Protein AF-A0A7K4CCT4-F1 (afdb_monomer_lite)

pLDDT: mean 81.38, std 17.17, range [35.25, 98.75]

Radius of gyration: 40.57 Å; chains: 1; bounding box: 94×96×125 Å

Secondary structure (DSSP, 8-state):
--EE-TTT--EE-TT-SB-TTT--BHHHHHHHHTTS--------PPPPPPPPPP-PPPPPPPTHHHHHHHHHHHHHHHHHHHHH------------PPP-------------PPP-----------HHHHHHHHHHHHHHHHHHH-----SSHHHHHHHHHHHHHHHHHTT--EEEEEE-SSS--SSGGG--EEEEEEEEETTEEEEEETTTTEEE-S-TTT-SB--GGGG-SEEESSHHHHHHHHHHHHS-PPTTEEE-TTSSEEE-SSSS----TT-EEETTEEE---TTEEE-TTSSEEEB-SSTT-B--TT-EEETTEEE---TT-EE-TTS-EE---SSTT----TT-EEETTEEE-PPTT-EE-TTS-EE--

Structure (mmCIF, N/CA/C/O backbone):
data_AF-A0A7K4CCT4-F1
#
_entry.id   AF-A0A7K4CCT4-F1
#
loop_
_atom_site.group_PDB
_atom_site.id
_atom_site.type_symbol
_atom_site.label_atom_id
_atom_site.label_alt_id
_atom_site.label_comp_id
_atom_site.label_asym_id
_atom_site.label_entity_id
_atom_site.label_seq_id
_atom_site.pdbx_PDB_ins_code
_atom_site.Cartn_x
_atom_site.Cartn_y
_atom_site.Cartn_z
_atom_site.occupancy
_atom_site.B_iso_or_equiv
_atom_site.auth_seq_id
_atom_site.auth_comp_id
_atom_site.auth_asym_id
_atom_site.auth_atom_id
_atom_site.pdbx_PDB_model_num
ATOM 1 N N . MET A 1 1 ? 6.546 -35.239 -23.662 1.00 54.47 1 MET A N 1
ATOM 2 C CA . MET A 1 1 ? 6.214 -34.336 -24.789 1.00 54.47 1 MET A CA 1
ATOM 3 C C . MET A 1 1 ? 6.449 -32.922 -24.291 1.00 54.47 1 MET A C 1
ATOM 5 O O . MET A 1 1 ? 6.003 -32.638 -23.193 1.00 54.47 1 MET A O 1
ATOM 9 N N . ALA A 1 2 ? 7.185 -32.071 -25.009 1.00 65.50 2 ALA A N 1
ATOM 10 C CA . ALA A 1 2 ? 7.373 -30.688 -24.566 1.00 65.50 2 ALA A CA 1
ATOM 11 C C . ALA A 1 2 ? 6.036 -29.939 -24.671 1.00 65.50 2 ALA A C 1
ATOM 13 O O . ALA A 1 2 ? 5.440 -29.904 -25.747 1.00 65.50 2 ALA A O 1
ATOM 14 N N . LYS A 1 3 ? 5.549 -29.383 -23.558 1.00 81.31 3 LYS A N 1
ATOM 15 C CA . LYS A 1 3 ? 4.388 -28.490 -23.564 1.00 81.31 3 LYS A CA 1
ATOM 16 C C . LYS A 1 3 ? 4.856 -27.067 -23.842 1.00 81.31 3 LYS A C 1
ATOM 18 O O . LYS A 1 3 ? 5.923 -26.658 -23.387 1.00 81.31 3 LYS A O 1
ATOM 23 N N . PHE A 1 4 ? 4.045 -26.317 -24.575 1.00 89.56 4 PHE A N 1
ATOM 24 C CA . PHE A 1 4 ? 4.271 -24.902 -24.852 1.00 89.56 4 PHE A CA 1
ATOM 25 C C . PHE A 1 4 ? 3.146 -24.086 -24.227 1.00 89.56 4 PHE A C 1
ATOM 27 O O . PHE A 1 4 ? 1.997 -24.529 -24.182 1.00 89.56 4 PHE A O 1
ATOM 34 N N . CYS A 1 5 ? 3.481 -22.905 -23.717 1.00 86.69 5 CYS A N 1
ATOM 35 C CA . CYS A 1 5 ? 2.494 -21.969 -23.209 1.00 86.69 5 CYS A CA 1
ATOM 36 C C . CYS A 1 5 ? 1.594 -21.491 -24.364 1.00 86.69 5 CYS A C 1
ATOM 38 O O . CYS A 1 5 ? 2.125 -20.990 -25.355 1.00 86.69 5 CYS A O 1
ATOM 40 N N . PRO A 1 6 ? 0.261 -21.597 -24.251 1.00 84.19 6 PRO A N 1
ATOM 41 C CA . PRO A 1 6 ? -0.659 -21.195 -25.316 1.00 84.19 6 PRO A CA 1
ATOM 42 C C . PRO A 1 6 ? -0.713 -19.678 -25.544 1.00 84.19 6 PRO A C 1
ATOM 44 O O . PRO A 1 6 ? -1.092 -19.259 -26.630 1.00 84.19 6 PRO A O 1
ATOM 47 N N . GLU A 1 7 ? -0.312 -18.868 -24.559 1.00 87.12 7 GLU A N 1
ATOM 48 C CA . GLU A 1 7 ? -0.306 -17.403 -24.680 1.00 87.12 7 GLU A CA 1
ATOM 49 C C . GLU A 1 7 ? 1.005 -16.860 -25.263 1.00 87.12 7 GLU A C 1
ATOM 51 O O . GLU A 1 7 ? 0.990 -15.956 -26.089 1.00 87.12 7 GLU A O 1
ATOM 56 N N . CYS A 1 8 ? 2.161 -17.402 -24.856 1.00 89.38 8 CYS A N 1
ATOM 57 C CA . CYS A 1 8 ? 3.466 -16.837 -25.233 1.00 89.38 8 CYS A CA 1
ATOM 58 C C . CYS A 1 8 ? 4.372 -17.775 -26.045 1.00 89.38 8 CYS A C 1
ATOM 60 O O . CYS A 1 8 ? 5.485 -17.393 -26.402 1.00 89.38 8 CYS A O 1
ATOM 62 N N . GLY A 1 9 ? 3.947 -19.015 -26.304 1.00 89.50 9 GLY A N 1
ATOM 63 C CA . GLY A 1 9 ? 4.657 -19.976 -27.156 1.00 89.50 9 GLY A CA 1
ATOM 64 C C . GLY A 1 9 ? 5.949 -20.569 -26.579 1.00 89.50 9 GLY A C 1
ATOM 65 O O . GLY A 1 9 ? 6.575 -21.398 -27.234 1.00 89.50 9 GLY A O 1
ATOM 66 N N . LYS A 1 10 ? 6.371 -20.191 -2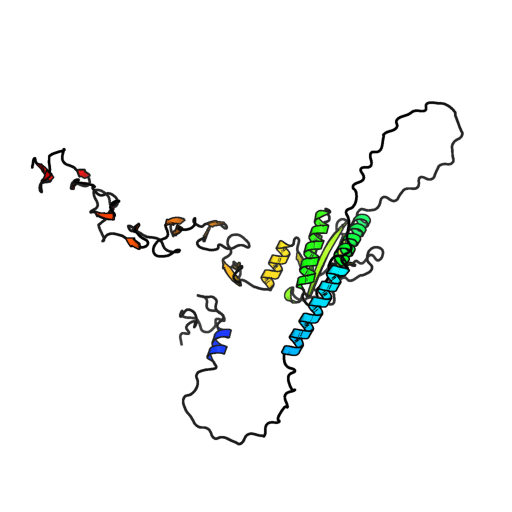5.365 1.00 91.31 10 LYS A N 1
ATOM 67 C CA . LYS A 1 10 ? 7.591 -20.719 -24.726 1.00 91.31 10 LYS A CA 1
ATOM 68 C C . LYS A 1 10 ? 7.370 -22.101 -24.105 1.00 91.31 10 LYS A C 1
ATOM 70 O O . LYS A 1 10 ? 6.263 -22.418 -23.667 1.00 91.31 10 LYS A O 1
ATOM 75 N N . SER A 1 11 ? 8.419 -22.922 -24.062 1.00 90.94 11 SER A N 1
ATOM 76 C CA . SER A 1 11 ? 8.368 -24.261 -23.467 1.00 90.94 11 SER A CA 1
ATOM 77 C C . SER A 1 11 ? 8.143 -24.197 -21.953 1.00 90.94 11 SER A C 1
ATOM 79 O O . SER A 1 11 ? 8.662 -23.324 -21.259 1.00 90.94 11 SER A O 1
ATOM 81 N N . ILE A 1 12 ? 7.344 -25.129 -21.442 1.00 89.69 12 ILE A N 1
ATOM 82 C CA . ILE A 1 12 ? 6.973 -25.237 -20.029 1.00 89.69 12 ILE A CA 1
ATOM 83 C C . ILE A 1 12 ? 7.142 -26.685 -19.559 1.00 89.69 12 ILE A C 1
ATOM 85 O O . ILE A 1 12 ? 6.932 -27.628 -20.327 1.00 89.69 12 ILE A O 1
ATOM 89 N N . SER A 1 13 ? 7.540 -26.869 -18.298 1.00 82.88 13 SER A N 1
ATOM 90 C CA . SER A 1 13 ? 7.605 -28.198 -17.686 1.00 82.88 13 SER A CA 1
ATOM 91 C C . SER A 1 13 ? 6.209 -28.678 -17.276 1.00 82.88 13 SER A C 1
ATOM 93 O O . SER A 1 13 ? 5.311 -27.880 -17.002 1.00 82.88 13 SER A O 1
ATOM 95 N N . ASP A 1 14 ? 6.015 -29.998 -17.241 1.00 74.62 14 ASP A N 1
ATOM 96 C CA . ASP A 1 14 ? 4.698 -30.636 -17.105 1.00 74.62 14 ASP A CA 1
ATOM 97 C C . ASP A 1 14 ? 3.982 -30.401 -15.759 1.00 74.62 14 ASP A C 1
ATOM 99 O O . ASP A 1 14 ? 2.813 -30.766 -15.629 1.00 74.62 14 ASP A O 1
ATOM 103 N N . SER A 1 15 ? 4.647 -29.785 -14.779 1.00 75.38 15 SER A N 1
ATOM 104 C CA . SER A 1 15 ? 4.191 -29.683 -13.387 1.00 75.38 15 SER A CA 1
ATOM 105 C C . SER A 1 15 ? 3.937 -28.254 -12.888 1.00 75.38 15 SER A C 1
ATOM 107 O O . SER A 1 15 ? 3.814 -28.051 -11.682 1.00 75.38 15 SER A O 1
ATOM 109 N N . LEU A 1 16 ? 3.887 -27.250 -13.769 1.00 79.25 16 LEU A N 1
ATOM 110 C CA . LEU A 1 16 ? 3.677 -25.857 -13.363 1.00 79.25 16 LEU A CA 1
ATOM 111 C C . LEU A 1 16 ? 2.217 -25.424 -13.538 1.00 79.25 16 LEU A C 1
ATOM 113 O O . LEU A 1 16 ? 1.629 -25.586 -14.603 1.00 79.25 16 LEU A O 1
ATOM 117 N N . ASN A 1 17 ? 1.653 -24.802 -12.499 1.00 87.06 17 ASN A N 1
ATOM 118 C CA . ASN A 1 17 ? 0.322 -24.181 -12.551 1.00 87.06 17 ASN A CA 1
ATOM 119 C C . ASN A 1 17 ? 0.328 -22.830 -13.296 1.00 87.06 17 ASN A C 1
ATOM 121 O O . ASN A 1 17 ? -0.729 -22.309 -13.648 1.00 87.06 17 ASN A O 1
ATOM 125 N N . TYR A 1 18 ? 1.515 -22.273 -13.551 1.00 89.62 18 TYR A N 1
ATOM 126 C CA . TYR A 1 18 ? 1.718 -20.952 -14.141 1.00 89.62 18 TYR A CA 1
ATOM 127 C C . TYR A 1 18 ? 2.856 -20.991 -15.163 1.00 89.62 18 TYR A C 1
ATOM 129 O O . TYR A 1 18 ? 3.836 -21.715 -14.978 1.00 89.62 18 TYR A O 1
ATOM 137 N N . CYS A 1 19 ? 2.759 -20.196 -16.229 1.00 86.94 19 CYS A N 1
ATOM 138 C CA . CYS A 1 19 ? 3.866 -20.027 -17.165 1.00 86.94 19 CYS A CA 1
ATOM 139 C C . CYS A 1 19 ? 4.935 -19.091 -16.566 1.00 86.94 19 CYS A C 1
ATOM 141 O O . CYS A 1 19 ? 4.648 -17.911 -16.372 1.00 86.94 19 CYS A O 1
ATOM 143 N N . PRO A 1 20 ? 6.188 -19.538 -16.366 1.00 84.44 20 PRO A N 1
ATOM 144 C CA . PRO A 1 20 ? 7.242 -18.708 -15.774 1.00 84.44 20 PRO A CA 1
ATOM 145 C C . PRO A 1 20 ? 7.685 -17.542 -16.669 1.00 84.44 20 PRO A C 1
ATOM 147 O O . PRO A 1 20 ? 8.385 -16.652 -16.213 1.00 84.44 20 PRO A O 1
ATOM 150 N N . SER A 1 21 ? 7.307 -17.537 -17.951 1.00 87.69 21 SER A N 1
ATOM 151 C CA . SER A 1 21 ? 7.672 -16.459 -18.875 1.00 87.69 21 SER A CA 1
ATOM 152 C C . SER A 1 21 ? 6.630 -15.355 -19.025 1.00 87.69 21 SER A C 1
ATOM 154 O O . SER A 1 21 ? 6.982 -14.292 -19.516 1.00 87.69 21 SER A O 1
ATOM 156 N N . CYS A 1 22 ? 5.359 -15.605 -18.701 1.00 88.75 22 CYS A N 1
ATOM 157 C CA . CYS A 1 22 ? 4.290 -14.610 -18.891 1.00 88.75 22 CYS A CA 1
ATOM 158 C C . CYS A 1 22 ? 3.256 -14.571 -17.757 1.00 88.75 22 CYS A C 1
ATOM 160 O O . CYS A 1 22 ? 2.310 -13.800 -17.827 1.00 88.75 22 CYS A O 1
ATOM 162 N N . GLY A 1 23 ? 3.390 -15.417 -16.733 1.00 83.38 23 GLY A N 1
ATOM 163 C CA . GLY A 1 23 ? 2.530 -15.410 -15.548 1.00 83.38 23 GLY A CA 1
ATOM 164 C C . GLY A 1 23 ? 1.143 -16.036 -15.726 1.00 83.38 23 GLY A C 1
ATOM 165 O O . GLY A 1 23 ? 0.442 -16.216 -14.732 1.00 83.38 23 GLY A O 1
ATOM 166 N N . VAL A 1 24 ? 0.733 -16.421 -16.944 1.00 87.44 24 VAL A N 1
ATOM 167 C CA . VAL A 1 24 ? -0.612 -16.980 -17.163 1.00 87.44 24 VAL A CA 1
ATOM 168 C C . VAL A 1 24 ? -0.817 -18.302 -16.418 1.00 87.44 24 VAL A C 1
ATOM 170 O O . VAL A 1 24 ? 0.048 -19.184 -16.422 1.00 87.44 24 VAL A O 1
ATOM 173 N N . ARG A 1 25 ? -1.998 -18.450 -15.811 1.00 87.94 25 ARG A N 1
ATOM 174 C CA . ARG A 1 25 ? -2.480 -19.687 -15.189 1.00 87.94 25 ARG A CA 1
ATOM 175 C C . ARG A 1 25 ? -2.807 -20.750 -16.235 1.00 87.94 25 ARG A C 1
ATOM 177 O O . ARG A 1 25 ? -3.710 -20.576 -17.051 1.00 87.94 25 ARG A O 1
ATOM 184 N N . LEU A 1 26 ? -2.086 -21.866 -16.206 1.00 84.62 26 LEU A N 1
ATOM 185 C CA . LEU A 1 26 ? -2.204 -22.930 -17.210 1.00 84.62 26 LEU A CA 1
ATOM 186 C C . LEU A 1 26 ? -3.431 -23.828 -16.970 1.00 84.62 26 LEU A C 1
ATOM 188 O O . LEU A 1 26 ? -4.022 -24.347 -17.917 1.00 84.62 26 LEU A O 1
ATOM 192 N N . ASP A 1 27 ? -3.869 -23.954 -15.718 1.00 80.19 27 ASP A N 1
ATOM 193 C CA . ASP A 1 27 ? -5.057 -24.707 -15.297 1.00 80.19 27 ASP A CA 1
ATOM 194 C C . ASP A 1 27 ? -6.364 -24.136 -15.879 1.00 80.19 27 ASP A C 1
ATOM 196 O O . ASP A 1 27 ? -7.258 -24.890 -16.277 1.00 80.19 27 ASP A O 1
ATOM 200 N N . ALA A 1 28 ? -6.460 -22.811 -15.991 1.00 69.12 28 ALA A N 1
ATOM 201 C CA . ALA A 1 28 ? -7.610 -22.128 -16.579 1.00 69.12 28 ALA A CA 1
ATOM 202 C C . ALA A 1 28 ? -7.690 -22.303 -18.108 1.00 69.12 28 ALA A C 1
ATOM 204 O O . ALA A 1 28 ? -8.786 -22.434 -18.662 1.00 69.12 28 ALA A O 1
ATOM 205 N N . VAL A 1 29 ? -6.544 -22.344 -18.797 1.00 65.81 29 VAL A N 1
ATOM 206 C CA . VAL A 1 29 ? -6.488 -22.445 -20.266 1.00 65.81 29 VAL A CA 1
ATOM 207 C C . VAL A 1 29 ? -6.738 -23.877 -20.746 1.00 65.81 29 VAL A C 1
ATOM 209 O O . VAL A 1 29 ? -7.482 -24.081 -21.708 1.00 65.81 29 VAL A O 1
ATOM 212 N N . ILE A 1 30 ? -6.223 -24.884 -20.032 1.00 63.09 30 ILE A N 1
ATOM 213 C CA . ILE A 1 30 ? -6.450 -26.302 -20.362 1.00 63.09 30 ILE A CA 1
ATOM 214 C C . ILE A 1 30 ? -7.943 -26.661 -20.276 1.00 63.09 30 ILE A C 1
ATOM 216 O O . ILE A 1 30 ? -8.448 -27.380 -21.137 1.00 63.09 30 ILE A O 1
ATOM 220 N N . ARG A 1 31 ? -8.696 -26.100 -19.316 1.00 61.72 31 ARG A N 1
ATOM 221 C CA . ARG A 1 31 ? -10.159 -26.302 -19.231 1.00 61.72 31 ARG A CA 1
ATOM 222 C C . ARG A 1 31 ? -10.928 -25.682 -20.399 1.00 61.72 31 ARG A C 1
ATOM 224 O O . ARG A 1 31 ? -11.973 -26.203 -20.772 1.00 61.72 31 ARG A O 1
ATOM 231 N N . ARG A 1 32 ? -10.421 -24.595 -20.991 1.00 58.31 32 ARG A N 1
ATOM 232 C CA . ARG A 1 32 ? -11.031 -23.966 -22.177 1.00 58.31 32 ARG A CA 1
ATOM 233 C C . ARG A 1 32 ? -10.733 -24.740 -23.461 1.00 58.31 32 ARG A C 1
ATOM 235 O O . ARG A 1 32 ? -11.583 -24.792 -24.344 1.00 58.31 32 ARG A O 1
ATOM 242 N N . GLN A 1 33 ? -9.558 -25.361 -23.559 1.00 59.12 33 GLN A N 1
ATOM 243 C CA . GLN A 1 33 ? -9.147 -26.134 -24.738 1.00 59.12 33 GLN A CA 1
ATOM 244 C C . GLN A 1 33 ? -9.620 -27.599 -24.701 1.00 59.12 33 GLN A C 1
ATOM 246 O O . GLN A 1 33 ? -9.867 -28.183 -25.751 1.00 59.12 33 GLN A O 1
ATOM 251 N N . GLY A 1 34 ? -9.866 -28.170 -23.515 1.00 49.28 34 GLY A N 1
ATOM 252 C CA . GLY A 1 34 ? -10.403 -29.529 -23.347 1.00 49.28 34 GLY A CA 1
ATOM 253 C C . GLY A 1 34 ? -11.846 -29.742 -23.834 1.00 49.28 34 GLY A C 1
ATOM 254 O O . GLY A 1 34 ? -12.337 -30.864 -23.786 1.00 49.28 34 GLY A O 1
ATOM 255 N N . GLY A 1 35 ? -12.530 -28.691 -24.307 1.00 45.19 35 GLY A N 1
ATOM 256 C CA . GLY A 1 35 ? -13.879 -28.768 -24.883 1.00 45.19 35 GLY A CA 1
ATOM 257 C C . GLY A 1 35 ? -13.932 -28.891 -26.411 1.00 45.19 35 GLY A C 1
ATOM 258 O O . GLY A 1 35 ? -15.023 -28.997 -26.966 1.00 45.19 35 GLY A O 1
ATOM 259 N N . ARG A 1 36 ? -12.793 -28.848 -27.118 1.00 48.47 36 ARG A N 1
ATOM 260 C CA . ARG A 1 36 ? -12.749 -28.939 -28.588 1.00 48.47 36 ARG A CA 1
ATOM 261 C C . ARG A 1 36 ? -11.527 -29.727 -29.051 1.00 48.47 36 ARG A C 1
ATOM 263 O O . ARG A 1 36 ? -10.485 -29.143 -29.323 1.00 48.47 36 ARG A O 1
ATOM 270 N N . GLY A 1 37 ? -11.669 -31.044 -29.179 1.00 47.25 37 GLY A N 1
ATOM 271 C CA . GLY A 1 37 ? -10.681 -31.849 -29.899 1.00 47.25 37 GLY A CA 1
ATOM 272 C C . GLY A 1 37 ? -10.559 -33.286 -29.419 1.00 47.25 37 GLY A C 1
ATOM 273 O O . GLY A 1 37 ? -9.534 -33.648 -28.853 1.00 47.25 37 GLY A O 1
ATOM 274 N N . ALA A 1 38 ? -11.576 -34.106 -29.680 1.00 41.91 38 ALA A N 1
ATOM 275 C CA . ALA A 1 38 ? -11.426 -35.558 -29.710 1.00 41.91 38 ALA A CA 1
ATOM 276 C C . ALA A 1 38 ? -12.525 -36.186 -30.579 1.00 41.91 38 ALA A C 1
ATOM 278 O O . ALA A 1 38 ? -13.413 -36.845 -30.060 1.00 41.91 38 ALA A O 1
ATOM 279 N N . ASP A 1 39 ? -12.453 -35.991 -31.898 1.00 40.22 39 ASP A N 1
ATOM 280 C CA . ASP A 1 39 ? -13.196 -36.822 -32.851 1.00 40.22 39 ASP A CA 1
ATOM 281 C C . ASP A 1 39 ? -12.224 -37.419 -33.871 1.00 40.22 39 ASP A C 1
ATOM 283 O O . ASP A 1 39 ? -11.940 -36.848 -34.922 1.00 40.22 39 ASP A O 1
ATOM 287 N N . ALA A 1 40 ? -11.705 -38.599 -33.532 1.00 39.81 40 ALA A N 1
ATOM 288 C CA . ALA A 1 40 ? -11.225 -39.577 -34.497 1.00 39.81 40 ALA A CA 1
ATOM 289 C C . ALA A 1 40 ? -11.477 -40.999 -33.959 1.00 39.81 40 ALA A C 1
ATOM 291 O O . ALA A 1 40 ? -10.793 -41.465 -33.055 1.00 39.81 40 ALA A O 1
ATOM 292 N N . ALA A 1 41 ? -12.456 -41.658 -34.590 1.00 35.25 41 ALA A N 1
ATOM 293 C CA . ALA A 1 41 ? -12.650 -43.105 -34.745 1.00 35.25 41 ALA A CA 1
ATOM 294 C C . ALA A 1 41 ? -12.967 -43.989 -33.512 1.00 35.25 41 ALA A C 1
ATOM 296 O O . ALA A 1 41 ? -12.071 -44.457 -32.819 1.00 35.25 41 ALA A O 1
ATOM 297 N N . ALA A 1 42 ? -14.246 -44.372 -33.361 1.00 36.34 42 ALA A N 1
ATOM 298 C CA . ALA A 1 42 ? -14.762 -45.749 -33.556 1.00 36.34 42 ALA A CA 1
ATOM 299 C C . ALA A 1 42 ? -16.238 -45.864 -33.085 1.00 36.34 42 ALA A C 1
ATOM 301 O O . ALA A 1 42 ? -16.614 -45.211 -32.112 1.00 36.34 42 ALA A O 1
ATOM 302 N N . PRO A 1 43 ? -17.100 -46.679 -33.733 1.00 46.75 43 PRO A N 1
ATOM 303 C CA . PRO A 1 43 ? -18.530 -46.711 -33.442 1.00 46.75 43 PRO A CA 1
ATOM 304 C C . PRO A 1 43 ? -18.851 -47.714 -32.325 1.00 46.75 43 PRO A C 1
ATOM 306 O O . PRO A 1 43 ? -18.590 -48.909 -32.458 1.00 46.75 43 PRO A O 1
ATOM 309 N N . VAL A 1 44 ? -19.488 -47.251 -31.246 1.00 37.84 44 VAL A N 1
ATOM 310 C CA . VAL A 1 44 ? -20.080 -48.126 -30.223 1.00 37.84 44 VAL A CA 1
ATOM 311 C C . VAL A 1 44 ? -21.579 -47.848 -30.115 1.00 37.84 44 VAL A C 1
ATOM 313 O O . VAL A 1 44 ? -22.040 -46.710 -30.123 1.00 37.84 44 VAL A O 1
ATOM 316 N N . ARG A 1 45 ? -22.326 -48.952 -30.106 1.00 38.19 45 ARG A N 1
ATOM 317 C CA . ARG A 1 45 ? -23.779 -49.087 -30.230 1.00 38.19 45 ARG A CA 1
ATOM 318 C C . ARG A 1 45 ? -24.557 -48.286 -29.181 1.00 38.19 45 ARG A C 1
ATOM 320 O O . ARG A 1 45 ? -24.259 -48.350 -27.993 1.00 38.19 45 ARG A O 1
ATOM 327 N N . GLN A 1 46 ? -25.613 -47.617 -29.641 1.00 35.91 46 GLN A N 1
ATOM 328 C CA . GLN A 1 46 ? -26.618 -46.948 -28.816 1.00 35.91 46 GLN A CA 1
ATOM 329 C C . GLN A 1 46 ? -27.508 -47.981 -28.104 1.00 35.91 46 GLN A C 1
ATOM 331 O O . GLN A 1 46 ? -28.131 -48.821 -28.752 1.00 35.91 46 GLN A O 1
ATOM 336 N N . GLY A 1 47 ? -27.582 -47.895 -26.775 1.00 47.47 47 GLY A N 1
ATOM 337 C CA . GLY A 1 47 ? -28.703 -48.411 -25.985 1.00 47.47 47 GLY A CA 1
ATOM 338 C C . GLY A 1 47 ? -29.730 -47.293 -25.740 1.00 47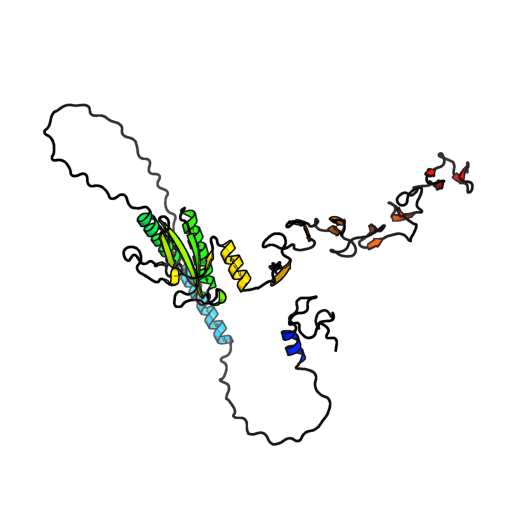.47 47 GLY A C 1
ATOM 339 O O . GLY A 1 47 ? -29.347 -46.120 -25.749 1.00 47.47 47 GLY A O 1
ATOM 340 N N . PRO A 1 48 ? -31.023 -47.610 -25.554 1.00 47.41 48 PRO A N 1
ATOM 341 C CA . PRO A 1 48 ? -32.069 -46.599 -25.445 1.00 47.41 48 PRO A CA 1
ATOM 342 C C . PRO A 1 48 ? -31.995 -45.832 -24.117 1.00 47.41 48 PRO A C 1
ATOM 344 O O . PRO A 1 48 ? -31.822 -46.413 -23.046 1.00 47.41 48 PRO A O 1
ATOM 347 N N . ALA A 1 49 ? -32.147 -44.511 -24.217 1.00 38.78 49 ALA A N 1
ATOM 348 C CA . ALA A 1 49 ? -32.203 -43.576 -23.100 1.00 38.78 49 ALA A CA 1
ATOM 349 C C . ALA A 1 49 ? -33.544 -43.663 -22.333 1.00 38.78 49 ALA A C 1
ATOM 351 O O . ALA A 1 49 ? -34.585 -43.900 -22.951 1.00 38.78 49 ALA A O 1
ATOM 352 N N . PRO A 1 50 ? -33.556 -43.422 -21.008 1.00 54.50 50 PRO A N 1
ATOM 353 C CA . PRO A 1 50 ? -34.786 -43.247 -20.239 1.00 54.50 50 PRO A CA 1
ATOM 354 C C . PRO A 1 50 ? -35.404 -41.848 -20.461 1.00 54.50 50 PRO A C 1
ATOM 356 O O . PRO A 1 50 ? -34.688 -40.901 -20.800 1.00 54.50 50 PRO A O 1
ATOM 359 N N . PRO A 1 51 ? -36.728 -41.685 -20.269 1.00 47.59 51 PRO A N 1
ATOM 360 C CA . PRO A 1 51 ? -37.436 -40.457 -20.617 1.00 47.59 51 PRO A CA 1
ATOM 361 C C . PRO A 1 51 ? -37.104 -39.303 -19.662 1.00 47.59 51 PRO A C 1
ATOM 363 O O . PRO A 1 51 ? -37.159 -39.438 -18.437 1.00 47.59 51 PRO A O 1
ATOM 366 N N . ALA A 1 52 ? -36.804 -38.144 -20.248 1.00 39.09 52 ALA A N 1
ATOM 367 C CA . ALA A 1 52 ? -36.592 -36.887 -19.545 1.00 39.09 52 ALA A CA 1
ATOM 368 C C . ALA A 1 52 ? -37.907 -36.364 -18.939 1.00 39.09 52 ALA A C 1
ATOM 370 O O . ALA A 1 52 ? -38.918 -36.228 -19.629 1.00 39.09 52 ALA A O 1
ATOM 371 N N . ARG A 1 53 ? -37.885 -36.040 -17.640 1.00 42.09 53 ARG A N 1
ATOM 372 C CA . ARG A 1 53 ? -38.946 -35.272 -16.974 1.00 42.09 53 ARG A CA 1
ATOM 373 C C . ARG A 1 53 ? -38.821 -33.808 -17.388 1.0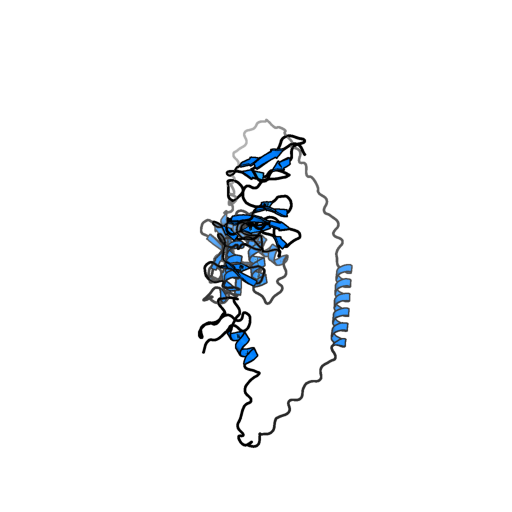0 42.09 53 ARG A C 1
ATOM 375 O O . ARG A 1 53 ? -37.795 -33.186 -17.131 1.00 42.09 53 ARG A O 1
ATOM 382 N N . GLY A 1 54 ? -39.867 -33.271 -18.010 1.00 40.75 54 GLY A N 1
ATOM 383 C CA . GLY A 1 54 ? -39.976 -31.850 -18.321 1.00 40.75 54 GLY A CA 1
ATOM 384 C C . GLY A 1 54 ? -40.154 -31.021 -17.049 1.00 40.75 54 GLY A C 1
ATOM 385 O O . GLY A 1 54 ? -41.146 -31.171 -16.339 1.00 40.75 54 GLY A O 1
ATOM 386 N N . SER A 1 55 ? -39.196 -30.142 -16.771 1.00 45.25 55 SER A N 1
ATOM 387 C CA . SER A 1 55 ? -39.345 -29.034 -15.830 1.00 45.25 55 SER A CA 1
ATOM 388 C C . SER A 1 55 ? -39.922 -27.833 -16.578 1.00 45.25 55 SER A C 1
ATOM 390 O O . SER A 1 55 ? -39.284 -27.300 -17.485 1.00 45.25 55 SER A O 1
ATOM 392 N N . ALA A 1 56 ? -41.135 -27.424 -16.210 1.00 46.91 56 ALA A N 1
ATOM 393 C CA . ALA A 1 56 ? -41.764 -26.207 -16.703 1.00 46.91 56 ALA A CA 1
ATOM 394 C C . ALA A 1 56 ? -40.987 -24.968 -16.220 1.00 46.91 56 ALA A C 1
ATOM 396 O O . ALA A 1 56 ? -40.769 -24.797 -15.020 1.00 46.91 56 ALA A O 1
ATOM 397 N N . SER A 1 57 ? -40.575 -24.107 -17.152 1.00 43.41 57 SER A N 1
ATOM 398 C CA . SER A 1 57 ? -40.022 -22.784 -16.847 1.00 43.41 57 SER A CA 1
ATOM 399 C C . SER A 1 57 ? -41.141 -21.819 -16.431 1.00 43.41 57 SER A C 1
ATOM 401 O O . SER A 1 57 ? -42.166 -21.768 -17.115 1.00 43.41 57 SER A O 1
ATOM 403 N N . PRO A 1 58 ? -40.971 -21.024 -15.358 1.00 49.97 58 PRO A N 1
ATOM 404 C CA . PRO A 1 58 ? -41.911 -19.962 -15.025 1.00 49.97 58 PRO A CA 1
ATOM 405 C C . PRO A 1 58 ? -41.785 -18.810 -16.031 1.00 49.97 58 PRO A C 1
ATOM 407 O O . PRO A 1 58 ? -40.685 -18.408 -16.413 1.00 49.97 58 PRO A O 1
ATOM 410 N N . ALA A 1 59 ? -42.932 -18.299 -16.474 1.00 51.44 59 ALA A N 1
ATOM 411 C CA . ALA A 1 59 ? -43.042 -17.185 -17.405 1.00 51.44 59 ALA A CA 1
ATOM 412 C C . ALA A 1 59 ? -42.366 -15.927 -16.830 1.00 51.44 59 ALA A C 1
ATOM 414 O O . ALA A 1 59 ? -42.763 -15.419 -15.782 1.00 51.44 59 ALA A O 1
ATOM 415 N N . GLY A 1 60 ? -41.334 -15.436 -17.519 1.00 49.31 60 GLY A N 1
ATOM 416 C CA . GLY A 1 60 ? -40.644 -14.200 -17.169 1.00 49.31 60 GLY A CA 1
ATOM 417 C C . GLY A 1 60 ? -41.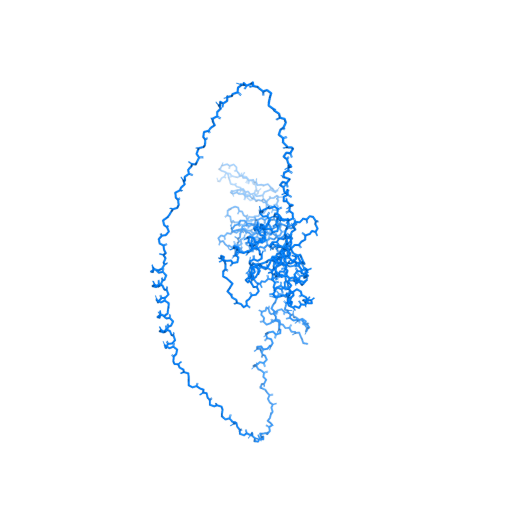548 -12.985 -17.368 1.00 49.31 60 GLY A C 1
ATOM 418 O O . GLY A 1 60 ? -42.107 -12.782 -18.445 1.00 49.31 60 GLY A O 1
ATOM 419 N N . ILE A 1 61 ? -41.678 -12.169 -16.324 1.00 62.94 61 ILE A N 1
ATOM 420 C CA . ILE A 1 61 ? -42.306 -10.847 -16.394 1.00 62.94 61 ILE A CA 1
ATOM 421 C C . ILE A 1 61 ? -41.389 -9.945 -17.244 1.00 62.94 61 ILE A C 1
ATOM 423 O O . ILE A 1 61 ? -40.178 -9.928 -17.008 1.00 62.94 61 ILE A O 1
ATOM 427 N N . PRO A 1 62 ? -41.906 -9.212 -18.247 1.00 61.28 62 PRO A N 1
ATOM 428 C CA . PRO A 1 62 ? -41.075 -8.434 -19.158 1.00 61.28 62 PRO A CA 1
ATOM 429 C C . PRO A 1 62 ? -40.329 -7.319 -18.412 1.00 61.28 62 PRO A C 1
ATOM 431 O O . PRO A 1 62 ? -40.940 -6.482 -17.746 1.00 61.28 62 PRO A O 1
ATOM 434 N N . PHE A 1 63 ? -39.005 -7.283 -18.590 1.00 64.31 63 PHE A N 1
ATOM 435 C CA . PHE A 1 63 ? -38.040 -6.330 -18.013 1.00 64.31 63 PHE A CA 1
ATOM 436 C C . PHE A 1 63 ? -38.445 -4.844 -18.097 1.00 64.31 63 PHE A C 1
ATOM 438 O O . PHE A 1 63 ? -37.963 -4.022 -17.321 1.00 64.31 63 PHE A O 1
ATOM 445 N N . VAL A 1 64 ? -39.367 -4.494 -18.994 1.00 71.06 64 VAL A N 1
ATOM 446 C CA . VAL A 1 64 ? -39.898 -3.135 -19.170 1.00 71.06 64 VAL A CA 1
ATOM 447 C C . VAL A 1 64 ? -40.634 -2.634 -17.920 1.00 71.06 64 VAL A C 1
ATOM 449 O O . VAL A 1 64 ? -40.512 -1.462 -17.572 1.00 71.06 64 VAL A O 1
ATOM 452 N N . VAL A 1 65 ? -41.344 -3.507 -17.198 1.00 76.06 65 VAL A N 1
ATOM 453 C CA . VAL A 1 65 ? -42.103 -3.103 -15.997 1.00 76.06 65 VAL A CA 1
ATOM 454 C C . VAL A 1 65 ? -41.159 -2.704 -14.860 1.00 76.06 65 VAL A C 1
ATOM 456 O O . VAL A 1 65 ? -41.422 -1.740 -14.144 1.00 76.06 65 VAL A O 1
ATOM 459 N N . TYR A 1 66 ? -40.016 -3.383 -14.740 1.00 79.00 66 TYR A N 1
ATOM 460 C CA . TYR A 1 66 ? -39.033 -3.108 -13.691 1.00 79.00 66 TYR A CA 1
ATOM 461 C C . TYR A 1 66 ? -38.363 -1.739 -13.873 1.00 79.00 66 TYR A C 1
ATOM 463 O O . TYR A 1 66 ? -38.185 -1.000 -12.906 1.00 79.00 66 TYR A O 1
ATOM 471 N N . GLY A 1 67 ? -38.064 -1.362 -15.121 1.00 85.06 67 GLY A N 1
ATOM 472 C CA . GLY A 1 67 ? -37.476 -0.057 -15.432 1.00 85.06 67 GLY A CA 1
ATOM 473 C C . GLY A 1 67 ? -38.389 1.116 -15.061 1.00 85.06 67 GLY A C 1
ATOM 474 O O . GLY A 1 67 ? -37.923 2.105 -14.499 1.00 85.06 67 GLY A O 1
ATOM 475 N N . VAL A 1 68 ? -39.698 0.986 -15.305 1.00 90.75 68 VAL A N 1
ATOM 476 C CA . VAL A 1 68 ? -40.678 2.038 -14.978 1.00 90.75 68 VAL A CA 1
ATOM 477 C C . VAL A 1 68 ? -40.832 2.207 -13.465 1.00 90.75 68 VAL A C 1
ATOM 479 O O . VAL A 1 68 ? -40.887 3.335 -12.978 1.00 90.75 68 VAL A O 1
ATOM 482 N N . VAL A 1 69 ? -40.848 1.106 -12.708 1.00 91.88 69 VAL A N 1
ATOM 483 C CA . VAL A 1 69 ? -40.962 1.160 -11.242 1.00 91.88 69 VAL A CA 1
ATOM 484 C C . VAL A 1 69 ? -39.731 1.820 -10.617 1.00 91.88 69 VAL A C 1
ATOM 486 O O . VAL A 1 69 ? -39.883 2.697 -9.771 1.00 91.88 69 VAL A O 1
ATOM 489 N N . ILE A 1 70 ? -38.520 1.475 -11.073 1.00 92.19 70 ILE A N 1
ATOM 490 C CA . ILE A 1 70 ? -37.282 2.094 -10.571 1.00 92.19 70 ILE A CA 1
ATOM 491 C C . ILE A 1 70 ? -37.267 3.600 -10.868 1.00 92.19 70 ILE A C 1
ATOM 493 O O . ILE A 1 70 ? -36.984 4.395 -9.972 1.00 92.19 70 ILE A O 1
ATOM 497 N N . ALA A 1 71 ? -37.637 4.007 -12.087 1.00 94.38 71 ALA A N 1
ATOM 498 C CA . ALA A 1 71 ? -37.690 5.420 -12.456 1.00 94.38 71 ALA A CA 1
ATOM 499 C C . ALA A 1 71 ? -38.655 6.213 -11.555 1.00 94.38 71 ALA A C 1
ATOM 501 O O . ALA A 1 71 ? -38.291 7.267 -11.033 1.00 94.38 71 ALA A O 1
ATOM 502 N N . LEU A 1 72 ? -39.853 5.683 -11.290 1.00 95.69 72 LEU A N 1
ATOM 503 C CA . LEU A 1 72 ? -40.829 6.341 -10.416 1.00 95.69 72 LEU A CA 1
ATOM 504 C C . LEU A 1 72 ? -40.345 6.457 -8.964 1.00 95.69 72 LEU A C 1
ATOM 506 O O . LEU A 1 72 ? -40.529 7.505 -8.345 1.00 95.69 72 LEU A O 1
ATOM 510 N N . VAL A 1 73 ? -39.682 5.425 -8.435 1.00 95.81 73 VAL A N 1
ATOM 511 C CA . VAL A 1 73 ? -39.113 5.459 -7.077 1.00 95.81 73 VAL A CA 1
ATOM 512 C C . VAL A 1 73 ? -37.999 6.501 -6.979 1.00 95.81 73 VAL A C 1
ATOM 514 O O . VAL A 1 73 ? -37.995 7.295 -6.042 1.00 95.81 73 VAL A O 1
ATOM 517 N N . THR A 1 74 ? -37.096 6.571 -7.963 1.00 93.12 74 THR A N 1
ATOM 518 C CA . THR A 1 74 ? -36.019 7.579 -7.956 1.00 93.12 74 THR A CA 1
ATOM 519 C C . THR A 1 74 ? -36.554 9.010 -8.001 1.00 93.12 74 THR A C 1
ATOM 521 O O . THR A 1 74 ? -36.074 9.861 -7.256 1.00 93.12 74 THR A O 1
ATOM 524 N N . ILE A 1 75 ? -37.598 9.272 -8.796 1.00 96.06 75 ILE A N 1
ATOM 525 C CA . ILE A 1 75 ? -38.238 10.593 -8.860 1.00 96.06 75 ILE A CA 1
ATOM 526 C C . ILE A 1 75 ? -38.849 10.966 -7.503 1.00 96.06 75 ILE A C 1
ATOM 528 O O . ILE A 1 75 ? -38.659 12.089 -7.038 1.00 96.06 75 ILE A O 1
ATOM 532 N N . LEU A 1 76 ? -39.532 10.031 -6.835 1.00 95.69 76 LEU A N 1
ATOM 533 C CA . LEU A 1 76 ? -40.112 10.275 -5.511 1.00 95.69 76 LEU A CA 1
ATOM 534 C C . LEU A 1 76 ? -39.049 10.579 -4.448 1.00 95.69 76 LEU A C 1
ATOM 536 O O . LEU A 1 76 ? -39.251 11.483 -3.639 1.00 95.69 76 LEU A O 1
ATOM 540 N N . VAL A 1 77 ? -37.910 9.881 -4.470 1.00 94.56 77 VAL A N 1
ATOM 541 C CA . VAL A 1 77 ? -36.797 10.131 -3.536 1.00 94.56 77 VAL A CA 1
ATOM 542 C C . VAL A 1 77 ? -36.187 11.516 -3.757 1.00 94.56 77 VAL A C 1
ATOM 544 O O . VAL A 1 77 ? -35.945 12.234 -2.791 1.00 94.56 77 VAL A O 1
ATOM 547 N N . VAL A 1 78 ? -35.994 11.934 -5.013 1.00 93.88 78 VAL A N 1
ATOM 548 C CA . VAL A 1 78 ? -35.464 13.272 -5.327 1.00 93.88 78 VAL A CA 1
ATOM 549 C C . VAL A 1 78 ? -36.442 14.367 -4.897 1.00 93.88 78 VAL A C 1
ATOM 551 O O . VAL A 1 78 ? -36.024 15.353 -4.295 1.00 93.88 78 VAL A O 1
ATOM 554 N N . ILE A 1 79 ? -37.745 14.189 -5.140 1.00 94.31 79 ILE A N 1
ATOM 555 C CA . ILE A 1 79 ? -38.772 15.138 -4.684 1.00 94.31 79 ILE A CA 1
ATOM 556 C C . ILE A 1 79 ? -38.770 15.235 -3.154 1.00 94.31 79 ILE A C 1
ATOM 558 O O . ILE A 1 79 ? -38.794 16.341 -2.615 1.00 94.31 79 ILE A O 1
ATOM 562 N N . ALA A 1 80 ? -38.688 14.104 -2.448 1.00 92.31 80 ALA A N 1
ATOM 563 C CA . ALA A 1 80 ? -38.605 14.094 -0.992 1.00 92.31 80 ALA A CA 1
ATOM 564 C C . ALA A 1 80 ? -37.344 14.815 -0.491 1.00 92.31 80 ALA A C 1
ATOM 566 O O . ALA A 1 80 ? -37.445 15.640 0.411 1.00 92.31 80 ALA A O 1
ATOM 567 N N . ALA A 1 81 ? -36.183 14.586 -1.111 1.00 86.81 81 ALA A N 1
ATOM 568 C CA . ALA A 1 81 ? -34.943 15.267 -0.750 1.00 86.81 81 ALA A CA 1
ATOM 569 C C . ALA A 1 81 ? -35.042 16.790 -0.945 1.00 86.81 81 ALA A C 1
ATOM 571 O O . ALA A 1 81 ? -34.648 17.545 -0.066 1.00 86.81 81 ALA A O 1
ATOM 572 N N . VAL A 1 82 ? -35.631 17.263 -2.047 1.00 86.62 82 VAL A N 1
ATOM 573 C CA . VAL A 1 82 ? -35.783 18.708 -2.299 1.00 86.62 82 VAL A CA 1
ATOM 574 C C . VAL A 1 82 ? -36.768 19.363 -1.324 1.00 86.62 82 VAL A C 1
ATOM 576 O O . VAL A 1 82 ? -36.543 20.494 -0.904 1.00 86.62 82 VAL A O 1
ATOM 579 N N . ILE A 1 83 ? -37.844 18.668 -0.945 1.00 88.00 83 ILE A N 1
ATOM 580 C CA . ILE A 1 83 ? -38.848 19.207 -0.013 1.00 88.00 83 ILE A CA 1
ATOM 581 C C . ILE A 1 83 ? -38.340 19.198 1.436 1.00 88.00 83 ILE A C 1
ATOM 583 O O . ILE A 1 83 ? -38.674 20.103 2.198 1.00 88.00 83 ILE A O 1
ATOM 587 N N . PHE A 1 84 ? -37.551 18.192 1.825 1.00 77.06 84 PHE A N 1
ATOM 588 C CA . PHE A 1 84 ? -37.163 17.976 3.221 1.00 77.06 84 PHE A CA 1
ATOM 589 C C . PHE A 1 84 ? -35.762 18.458 3.598 1.00 77.06 84 PHE A C 1
ATOM 591 O O . PHE A 1 84 ? -35.417 18.329 4.769 1.00 77.06 84 PHE A O 1
ATOM 598 N N . VAL A 1 85 ? -34.967 19.042 2.691 1.00 73.31 85 VAL A N 1
ATOM 599 C CA . VAL A 1 85 ? -33.729 19.736 3.092 1.00 73.31 85 VAL A CA 1
ATOM 600 C C . VAL A 1 85 ? -34.115 20.983 3.900 1.00 73.31 85 VAL A C 1
ATOM 602 O O . VAL A 1 85 ? -34.638 21.945 3.330 1.00 73.31 85 VAL A O 1
ATOM 605 N N . PRO A 1 86 ? -33.880 21.011 5.226 1.00 60.81 86 PRO A N 1
ATOM 606 C CA . PRO A 1 86 ? -34.120 22.202 6.017 1.00 60.81 86 PRO A CA 1
ATOM 607 C C . PRO A 1 86 ? -33.081 23.243 5.603 1.00 60.81 86 PRO A C 1
ATOM 609 O O . PRO A 1 86 ? -31.884 22.959 5.570 1.00 60.81 86 PRO A O 1
ATOM 612 N N . SER A 1 87 ? -33.543 24.453 5.295 1.00 59.53 87 SER A N 1
ATOM 613 C CA . SER A 1 87 ? -32.700 25.632 5.096 1.00 59.53 87 SER A CA 1
ATOM 614 C C . SER A 1 87 ? -31.915 25.921 6.379 1.00 59.53 87 SER A C 1
ATOM 616 O O . SER A 1 87 ? -32.373 26.673 7.240 1.00 59.53 87 SER A O 1
ATOM 618 N N . VAL A 1 88 ? -30.740 25.313 6.528 1.00 60.22 88 VAL A N 1
ATOM 619 C CA . VAL A 1 88 ? -29.779 25.630 7.586 1.00 60.22 88 VAL A CA 1
ATOM 620 C C . VAL A 1 88 ? -29.119 26.966 7.261 1.00 60.22 88 VAL A C 1
ATOM 622 O O . VAL A 1 88 ? -28.091 27.045 6.598 1.00 60.22 88 VAL A O 1
ATOM 625 N N . ASN A 1 89 ? -29.764 28.038 7.714 1.00 55.53 89 ASN A N 1
ATOM 626 C CA . ASN A 1 89 ? -29.141 29.347 7.828 1.00 55.53 89 ASN A CA 1
ATOM 627 C C . ASN A 1 89 ? -28.135 29.308 8.995 1.00 55.53 89 ASN A C 1
ATOM 629 O O . ASN A 1 89 ? -28.530 29.115 10.141 1.00 55.53 89 ASN A O 1
ATOM 633 N N . GLU A 1 90 ? -26.855 29.433 8.638 1.00 64.75 90 GLU A N 1
ATOM 634 C CA . GLU A 1 90 ? -25.679 29.953 9.366 1.00 64.75 90 GLU A CA 1
ATOM 635 C C . GLU A 1 90 ? -25.796 30.229 10.889 1.00 64.75 90 GLU A C 1
ATOM 637 O O . GLU A 1 90 ? -26.659 31.003 11.316 1.00 64.75 90 GLU A O 1
ATOM 642 N N . PRO A 1 91 ? -24.842 29.759 11.724 1.00 54.44 91 PRO A N 1
ATOM 643 C CA . PRO A 1 91 ? -24.670 30.269 13.078 1.00 54.44 91 PRO A CA 1
ATOM 644 C C . PRO A 1 91 ? -23.783 31.528 13.128 1.00 54.44 91 PRO A C 1
ATOM 646 O O . PRO A 1 91 ? -22.644 31.567 12.668 1.00 54.44 91 PRO A O 1
ATOM 649 N N . VAL A 1 92 ? -24.325 32.547 13.790 1.00 48.09 92 VAL A N 1
ATOM 650 C CA . VAL A 1 92 ? -23.682 33.801 14.196 1.00 48.09 92 VAL A CA 1
ATOM 651 C C . VAL A 1 92 ? -22.509 33.530 15.154 1.00 48.09 92 VAL A C 1
ATOM 653 O O . VAL A 1 92 ? -22.702 33.017 16.255 1.00 48.09 92 VAL A O 1
ATOM 656 N N . MET A 1 93 ? -21.295 33.939 14.772 1.00 45.25 93 MET A N 1
ATOM 657 C CA . MET A 1 93 ? -20.132 34.031 15.666 1.00 45.25 93 MET A CA 1
ATOM 658 C C . MET A 1 93 ? -20.289 35.218 16.630 1.00 45.25 93 MET A C 1
ATOM 660 O O . MET A 1 93 ? -20.032 36.368 16.277 1.00 45.25 93 MET A O 1
ATOM 664 N N . GLY A 1 94 ? -20.709 34.931 17.864 1.00 48.34 94 GLY A N 1
ATOM 665 C CA . GLY A 1 94 ? -20.695 35.871 18.984 1.00 48.34 94 GLY A CA 1
ATOM 666 C C . GLY A 1 94 ? -19.352 35.844 19.715 1.00 48.34 94 GLY A C 1
ATOM 667 O O . GLY A 1 94 ? -19.032 34.884 20.410 1.00 48.34 94 GLY A O 1
ATOM 668 N N . ILE A 1 95 ? -18.574 36.915 19.568 1.00 45.09 95 ILE A N 1
ATOM 669 C CA . ILE A 1 95 ? -17.331 37.165 20.304 1.00 45.09 95 ILE A CA 1
ATOM 670 C C . ILE A 1 95 ? -17.702 37.652 21.714 1.00 45.09 95 ILE A C 1
ATOM 672 O O . ILE A 1 95 ? -18.240 38.745 21.871 1.00 45.09 95 ILE A O 1
ATOM 676 N N . LEU A 1 96 ? -17.415 36.852 22.744 1.00 43.47 96 LEU A N 1
ATOM 677 C CA . LEU A 1 96 ? -17.507 37.258 24.150 1.00 43.47 96 LEU A CA 1
ATOM 678 C C . LEU A 1 96 ? -16.182 37.894 24.589 1.00 43.47 96 LEU A C 1
ATOM 680 O O . LEU A 1 96 ? -15.209 37.207 24.892 1.00 43.47 96 LEU A O 1
ATOM 684 N N . THR A 1 97 ? -16.154 39.223 24.636 1.00 50.38 97 THR A N 1
ATOM 685 C CA . THR A 1 97 ? -15.160 39.997 25.387 1.00 50.38 97 THR A CA 1
ATOM 686 C C . THR A 1 97 ? -15.609 40.103 26.844 1.00 50.38 97 THR A C 1
ATOM 688 O O . THR A 1 97 ? -16.658 40.687 27.115 1.00 50.38 97 THR A O 1
ATOM 691 N N . ALA A 1 98 ? -14.826 39.576 27.784 1.00 47.47 98 ALA A N 1
ATOM 692 C CA . ALA A 1 98 ? -14.995 39.851 29.211 1.00 47.47 98 ALA A CA 1
ATOM 693 C C . ALA A 1 98 ? -14.075 41.016 29.633 1.00 47.47 98 ALA A C 1
ATOM 695 O O . ALA A 1 98 ? -12.890 40.986 29.288 1.00 47.47 98 ALA A O 1
ATOM 696 N N . PRO A 1 99 ? -14.569 42.027 30.371 1.00 57.12 99 PRO A N 1
ATOM 697 C CA . PRO A 1 99 ? -13.717 43.027 31.003 1.00 57.12 99 PRO A CA 1
ATOM 698 C C . PRO A 1 99 ? -13.134 42.507 32.327 1.00 57.12 99 PRO A C 1
ATOM 700 O O . PRO A 1 99 ? -13.814 41.864 33.126 1.00 57.12 99 PRO A O 1
ATOM 703 N N . LEU A 1 100 ? -11.854 42.809 32.549 1.00 43.97 100 LEU A N 1
ATOM 704 C CA . LEU A 1 100 ? -11.178 42.696 33.838 1.00 43.97 100 LEU A CA 1
ATOM 705 C C . LEU A 1 100 ? -11.588 43.888 34.710 1.00 43.97 100 LEU A C 1
ATOM 707 O O . LEU A 1 100 ? -11.129 45.002 34.462 1.00 43.97 100 LEU A O 1
ATOM 711 N N . ASP A 1 101 ? -12.404 43.651 35.736 1.00 46.03 101 ASP A N 1
ATOM 712 C CA . ASP A 1 101 ? -12.614 44.612 36.819 1.00 46.03 101 ASP A CA 1
ATOM 713 C C . ASP A 1 101 ? -11.616 44.355 37.955 1.00 46.03 101 ASP A C 1
ATOM 715 O O . ASP A 1 101 ? -11.609 43.308 38.606 1.00 46.03 101 ASP A O 1
ATOM 719 N N . ILE A 1 102 ? -10.758 45.352 38.177 1.00 51.50 102 ILE A N 1
ATOM 720 C CA . ILE A 1 102 ? -9.832 45.476 39.302 1.00 51.50 102 ILE A CA 1
ATOM 721 C C . ILE A 1 102 ? -10.366 46.599 40.204 1.00 51.50 102 ILE A C 1
ATOM 723 O O . ILE A 1 102 ? -10.260 47.778 39.873 1.00 51.50 102 ILE A O 1
ATOM 727 N N . SER A 1 103 ? -10.912 46.247 41.368 1.00 44.97 103 SER A N 1
ATOM 728 C CA . SER A 1 103 ? -10.999 47.111 42.561 1.00 44.97 103 SER A CA 1
ATOM 729 C C . SER A 1 103 ? -11.381 46.253 43.770 1.00 44.97 103 SER A C 1
ATOM 731 O O . SER A 1 103 ? -12.347 45.507 43.715 1.00 44.97 103 SER A O 1
ATOM 733 N N . SER A 1 104 ? -10.527 46.134 44.788 1.00 49.00 104 SER A N 1
ATOM 734 C CA . SER A 1 104 ? -10.241 47.102 45.864 1.00 49.00 104 SER A CA 1
ATOM 735 C C . SER A 1 104 ? -11.175 46.897 47.060 1.00 49.00 104 SER A C 1
ATOM 737 O O . SER A 1 104 ? -12.358 47.200 46.971 1.00 49.00 104 SER A O 1
ATOM 739 N N . ALA A 1 105 ? -10.628 46.410 48.180 1.00 47.91 105 ALA A N 1
ATOM 740 C CA . ALA A 1 105 ? -11.106 46.724 49.529 1.00 47.91 105 ALA A CA 1
ATOM 741 C C . ALA A 1 105 ? -10.090 46.256 50.586 1.00 47.91 105 ALA A C 1
ATOM 743 O O . ALA A 1 105 ? -9.997 45.083 50.944 1.00 47.91 105 ALA A O 1
ATOM 744 N N . VAL A 1 106 ? -9.333 47.226 51.089 1.00 51.66 106 VAL A N 1
ATOM 745 C CA . VAL A 1 106 ? -8.676 47.214 52.398 1.00 51.66 106 VAL A CA 1
ATOM 746 C C . VAL A 1 106 ? -9.744 47.501 53.459 1.00 51.66 106 VAL A C 1
ATOM 748 O O . VAL A 1 106 ? -10.511 48.444 53.281 1.00 51.66 106 VAL A O 1
ATOM 751 N N . GLY A 1 107 ? -9.757 46.768 54.580 1.00 43.62 107 GLY A N 1
ATOM 752 C CA . GLY A 1 107 ? -10.424 47.249 55.800 1.00 43.62 107 GLY A CA 1
ATOM 753 C C . GLY A 1 107 ? -10.949 46.199 56.786 1.00 43.62 107 GLY A C 1
ATOM 754 O O . GLY A 1 107 ? -12.100 45.805 56.702 1.00 43.62 107 GLY A O 1
ATOM 755 N N . GLY A 1 108 ? -10.107 45.834 57.761 1.00 48.47 108 GLY A N 1
ATOM 756 C CA . GLY A 1 108 ? -10.403 45.838 59.207 1.00 48.47 108 GLY A CA 1
ATOM 757 C C . GLY A 1 108 ? -11.559 45.016 59.808 1.00 48.47 108 GLY A C 1
ATOM 758 O O . GLY A 1 108 ? -12.721 45.385 59.692 1.00 48.47 108 GLY A O 1
ATOM 759 N N . GLY A 1 109 ? -11.200 44.044 60.661 1.00 43.16 109 GLY A N 1
ATOM 760 C CA . GLY A 1 109 ? -12.029 43.588 61.791 1.00 43.16 109 GLY A CA 1
ATOM 761 C C . GLY A 1 109 ? -11.800 42.118 62.189 1.00 43.16 109 GLY A C 1
ATOM 762 O O . GLY A 1 109 ? -11.929 41.250 61.330 1.00 43.16 109 GLY A O 1
ATOM 763 N N . PRO A 1 110 ? -11.477 41.792 63.460 1.00 58.25 110 PRO A N 1
ATOM 764 C CA . PRO A 1 110 ? -11.309 40.410 63.899 1.00 58.25 110 PRO A CA 1
ATOM 765 C C . PRO A 1 110 ? -12.681 39.798 64.210 1.00 58.25 110 PRO A C 1
ATOM 767 O O . PRO A 1 110 ? -13.275 40.071 65.251 1.00 58.25 110 PRO A O 1
ATOM 770 N N . ALA A 1 111 ? -13.187 38.972 63.296 1.00 51.34 111 ALA A N 1
ATOM 771 C CA . ALA A 1 111 ? -14.365 38.141 63.515 1.00 51.34 111 ALA A CA 1
ATOM 772 C C . ALA A 1 111 ? -13.948 36.676 63.730 1.00 51.34 111 ALA A C 1
ATOM 774 O O . ALA A 1 111 ? -12.980 36.199 63.140 1.00 51.34 111 ALA A O 1
ATOM 775 N N . ALA A 1 112 ? -14.676 36.009 64.625 1.00 53.28 112 ALA A N 1
ATOM 776 C CA . ALA A 1 112 ? -14.473 34.650 65.121 1.00 53.28 112 ALA A CA 1
ATOM 777 C C . ALA A 1 112 ? -14.157 33.602 64.028 1.00 53.28 112 ALA A C 1
ATOM 779 O O . ALA A 1 112 ? -14.644 33.732 62.903 1.00 53.28 112 ALA A O 1
ATOM 780 N N . PRO A 1 113 ? -13.393 32.536 64.352 1.00 58.94 113 PRO A N 1
ATOM 781 C CA . PRO A 1 113 ? -13.081 31.488 63.389 1.00 58.94 113 PRO A CA 1
ATOM 782 C C . PRO A 1 113 ? -14.378 30.817 62.901 1.00 58.94 113 PRO A C 1
ATOM 784 O O . PRO A 1 113 ? -15.137 30.298 63.726 1.00 58.94 113 PRO A O 1
ATOM 787 N N . PRO A 1 114 ? -14.660 30.808 61.585 1.00 60.62 114 PRO A N 1
ATOM 788 C CA . PRO A 1 114 ? -15.743 30.005 61.040 1.00 60.62 114 PRO A CA 1
ATOM 789 C C . PRO A 1 114 ? -15.433 28.512 61.247 1.00 60.62 114 PRO A C 1
ATOM 791 O O . PRO A 1 114 ? -14.258 28.130 61.305 1.00 60.62 114 PRO A O 1
ATOM 794 N N . PRO A 1 115 ? -16.461 27.650 61.363 1.00 56.19 115 PRO A N 1
ATOM 795 C CA . PRO A 1 115 ? -16.251 26.214 61.431 1.00 56.19 115 PRO A CA 1
ATOM 796 C C . PRO A 1 115 ? -15.461 25.779 60.200 1.00 56.19 115 PRO A C 1
ATOM 798 O O . PRO A 1 115 ? -15.763 26.194 59.082 1.00 56.19 115 PRO A O 1
ATOM 801 N N . LEU A 1 116 ? -14.426 24.980 60.454 1.00 52.94 116 LEU A N 1
ATOM 802 C CA . LEU A 1 116 ? -13.516 24.395 59.481 1.00 52.94 116 LEU A CA 1
ATOM 803 C C . LEU A 1 116 ? -14.335 23.796 58.328 1.00 52.94 116 LEU A C 1
ATOM 805 O O . LEU A 1 116 ? -14.867 22.691 58.440 1.00 52.94 116 LEU A O 1
ATOM 809 N N . ALA A 1 117 ? -14.495 24.564 57.248 1.00 52.91 117 ALA A N 1
ATOM 810 C CA . ALA A 1 117 ? -15.176 24.113 56.053 1.00 52.91 117 ALA A CA 1
ATOM 811 C C . ALA A 1 117 ? -14.387 22.914 55.544 1.00 52.91 117 ALA A C 1
ATOM 813 O O . ALA A 1 117 ? -13.218 23.030 55.171 1.00 52.91 117 ALA A O 1
ATOM 814 N N . THR A 1 118 ? -15.011 21.744 55.626 1.00 55.53 118 THR A N 1
ATOM 815 C CA . THR A 1 118 ? -14.468 20.495 55.119 1.00 55.53 118 THR A CA 1
ATOM 816 C C . THR A 1 118 ? -14.178 20.722 53.643 1.00 55.53 118 THR A C 1
ATOM 818 O O . THR A 1 118 ? -15.102 20.878 52.843 1.00 55.53 118 THR A O 1
ATOM 821 N N . ALA A 1 119 ? -12.894 20.842 53.301 1.00 53.84 119 ALA A N 1
ATOM 822 C CA . ALA A 1 119 ? -12.448 21.006 51.932 1.00 53.84 119 ALA A CA 1
ATOM 823 C C . ALA A 1 119 ? -13.014 19.833 51.131 1.00 53.84 119 ALA A C 1
ATOM 825 O O . ALA A 1 119 ? -12.601 18.687 51.302 1.00 53.84 119 ALA A O 1
ATOM 826 N N . THR A 1 120 ? -14.025 20.119 50.314 1.00 49.88 120 THR A N 1
ATOM 827 C CA . THR A 1 120 ? -14.590 19.150 49.384 1.00 49.88 120 THR A CA 1
ATOM 828 C C . THR A 1 120 ? -13.508 18.918 48.343 1.00 49.88 120 THR A C 1
ATOM 830 O O . THR A 1 120 ? -13.306 19.742 47.453 1.00 49.88 120 THR A O 1
ATOM 833 N N . THR A 1 121 ? -12.731 17.849 48.511 1.00 58.03 121 THR A N 1
ATOM 834 C CA . THR A 1 121 ? -11.748 17.423 47.521 1.00 58.03 121 THR A CA 1
ATOM 835 C C . THR A 1 121 ? -12.520 17.027 46.274 1.00 58.03 121 THR A C 1
ATOM 837 O O . THR A 1 121 ? -13.081 15.934 46.218 1.00 58.03 121 THR A O 1
ATOM 840 N N . VAL A 1 122 ? -12.599 17.935 45.297 1.00 59.84 122 VAL A N 1
ATOM 841 C CA . VAL A 1 122 ? -13.075 17.603 43.952 1.00 59.84 122 VAL A CA 1
ATOM 842 C C . VAL A 1 122 ? -12.189 16.455 43.471 1.00 59.84 122 VAL A C 1
ATOM 844 O O . VAL A 1 122 ? -10.968 16.636 43.418 1.00 59.84 122 VAL A O 1
ATOM 847 N N . PRO A 1 123 ? -12.744 15.262 43.197 1.00 66.88 123 PRO A N 1
ATOM 848 C CA . PRO A 1 123 ? -11.939 14.144 42.742 1.00 66.88 123 PRO A CA 1
ATOM 849 C C . PRO A 1 123 ? -11.274 14.555 41.432 1.00 66.88 123 PRO A C 1
ATOM 851 O O . PRO A 1 123 ? -11.961 14.842 40.452 1.00 66.88 123 PRO A O 1
ATOM 854 N N . VAL A 1 124 ? -9.942 14.628 41.423 1.00 75.31 124 VAL A N 1
ATOM 855 C CA . VAL A 1 124 ? -9.188 14.791 40.181 1.00 75.31 124 VAL A CA 1
ATOM 856 C C . VAL A 1 124 ? -9.508 13.571 39.335 1.00 75.31 124 VAL A C 1
ATOM 858 O O . VAL A 1 124 ? -9.195 12.440 39.710 1.00 75.31 124 VAL A O 1
ATOM 861 N N . GLU A 1 125 ? -10.205 13.800 38.230 1.00 83.75 125 GLU A N 1
ATOM 862 C CA . GLU A 1 125 ? -10.565 12.735 37.316 1.00 83.75 125 GLU A CA 1
ATOM 863 C C . GLU A 1 125 ? -9.296 12.053 36.799 1.00 83.75 125 GLU A C 1
ATOM 865 O O . GLU A 1 125 ? -8.366 12.705 36.320 1.00 83.75 125 GLU A O 1
ATOM 870 N N . SER A 1 126 ? -9.254 10.724 36.899 1.00 92.38 126 SER A N 1
ATOM 871 C CA . SER A 1 126 ? -8.111 9.967 36.405 1.00 92.38 126 SER A CA 1
ATOM 872 C C . SER A 1 126 ? -8.002 10.077 34.880 1.00 92.38 126 SER A C 1
ATOM 874 O O . SER A 1 126 ? -9.014 10.091 34.175 1.00 92.38 126 SER A O 1
ATOM 876 N N . GLN A 1 127 ? -6.774 10.080 34.350 1.00 94.00 127 GLN A N 1
ATOM 877 C CA . GLN A 1 127 ? -6.538 10.050 32.901 1.00 94.00 127 GLN A CA 1
ATOM 878 C C . GLN A 1 127 ? -7.269 8.874 32.231 1.00 94.00 127 GLN A C 1
ATOM 880 O O . GLN A 1 127 ? -7.822 9.037 31.148 1.00 94.00 127 GLN A O 1
ATOM 885 N N . ARG A 1 128 ? -7.348 7.731 32.926 1.00 95.69 128 ARG A N 1
ATOM 886 C CA . ARG A 1 128 ? -8.108 6.545 32.516 1.00 95.69 128 ARG A CA 1
ATOM 887 C C . ARG A 1 128 ? -9.580 6.864 32.255 1.00 95.69 128 ARG A C 1
ATOM 889 O O . ARG A 1 128 ? -10.090 6.561 31.182 1.00 95.69 128 ARG A O 1
ATOM 896 N N . THR A 1 129 ? -10.256 7.490 33.220 1.00 95.31 129 THR A N 1
ATOM 897 C CA . THR A 1 129 ? -11.680 7.854 33.114 1.00 95.31 129 THR A CA 1
ATOM 898 C C . THR A 1 129 ? -11.905 8.900 32.025 1.00 95.31 129 THR A C 1
ATOM 900 O O . THR A 1 129 ? -12.818 8.751 31.213 1.00 95.31 129 THR A O 1
ATOM 903 N N . LYS A 1 130 ? -11.023 9.905 31.956 1.00 96.38 130 LYS A N 1
ATOM 904 C CA . LYS A 1 130 ? -11.080 10.961 30.942 1.00 96.38 130 LYS A CA 1
ATOM 905 C C . LYS A 1 130 ? -10.944 10.393 29.527 1.00 96.38 130 LYS A C 1
ATOM 907 O O . LYS A 1 130 ? -11.756 10.721 28.665 1.00 96.38 130 LYS A O 1
ATOM 912 N N . ASN A 1 131 ? -9.948 9.534 29.300 1.00 97.94 131 ASN A N 1
ATOM 913 C CA . ASN A 1 131 ? -9.734 8.865 28.017 1.00 97.94 131 ASN A CA 1
ATOM 914 C C . ASN A 1 131 ? -10.920 7.968 27.665 1.00 97.94 131 ASN A C 1
ATOM 916 O O . ASN A 1 131 ? -11.447 8.066 26.565 1.00 97.94 131 ASN A O 1
ATOM 920 N N . ALA A 1 132 ? -11.395 7.146 28.602 1.00 97.88 132 ALA A N 1
ATOM 921 C CA . ALA A 1 132 ? -12.524 6.257 28.354 1.00 97.88 132 ALA A CA 1
ATOM 922 C C . ALA A 1 132 ? -13.810 7.012 27.970 1.00 97.88 132 ALA A C 1
ATOM 924 O O . ALA A 1 132 ? -14.496 6.602 27.036 1.00 97.88 132 ALA A O 1
ATOM 925 N N . ARG A 1 133 ? -14.127 8.133 28.638 1.00 97.69 133 ARG A N 1
ATOM 926 C CA . ARG A 1 133 ? -15.269 8.981 28.254 1.00 97.69 133 ARG A CA 1
ATOM 927 C C . ARG A 1 133 ? -15.084 9.565 26.855 1.00 97.69 133 ARG A C 1
ATOM 929 O O . ARG A 1 133 ? -15.983 9.461 26.033 1.00 97.69 133 ARG A O 1
ATOM 936 N N . MET A 1 134 ? -13.909 10.125 26.584 1.00 98.19 134 MET A N 1
ATOM 937 C CA . MET A 1 134 ? -13.587 10.724 25.290 1.00 98.19 134 MET A CA 1
ATOM 938 C C . MET A 1 134 ? -13.708 9.713 24.135 1.00 98.19 134 MET A C 1
ATOM 940 O O . MET A 1 134 ? -14.278 10.030 23.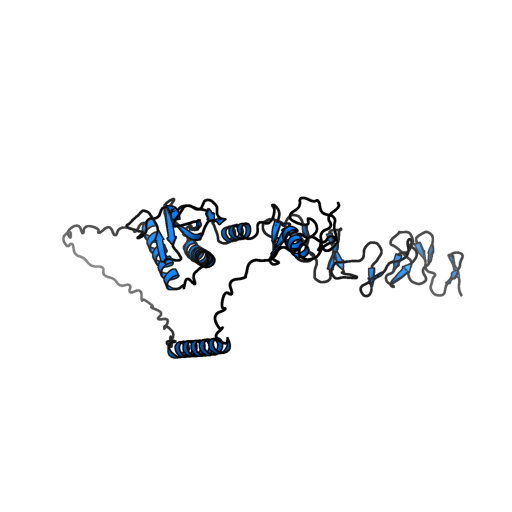097 1.00 98.19 134 MET A O 1
ATOM 944 N N . LEU A 1 135 ? -13.202 8.489 24.317 1.00 98.50 135 LEU A N 1
ATOM 945 C CA . LEU A 1 135 ? -13.298 7.421 23.316 1.00 98.50 135 LEU A CA 1
ATOM 946 C C . LEU A 1 135 ? -14.742 6.958 23.102 1.00 98.50 135 LEU A C 1
ATOM 948 O O . LEU A 1 135 ? -15.117 6.650 21.973 1.00 98.50 135 LEU A O 1
ATOM 952 N N . ARG A 1 136 ? -15.549 6.922 24.172 1.00 98.44 136 ARG A N 1
ATOM 953 C CA . ARG A 1 136 ? -16.980 6.619 24.075 1.00 98.44 136 ARG A CA 1
ATOM 954 C C . ARG A 1 136 ? -17.693 7.648 23.202 1.00 98.44 136 ARG A C 1
ATOM 956 O O . ARG A 1 136 ? -18.343 7.262 22.241 1.00 98.44 136 ARG A O 1
ATOM 963 N N . GLU A 1 137 ? -17.522 8.931 23.515 1.00 98.06 137 GLU A N 1
ATOM 964 C CA . GLU A 1 137 ? -18.135 10.030 22.762 1.00 98.06 137 GLU A CA 1
ATOM 965 C C . GLU A 1 137 ? -17.745 9.963 21.278 1.00 98.06 137 GLU 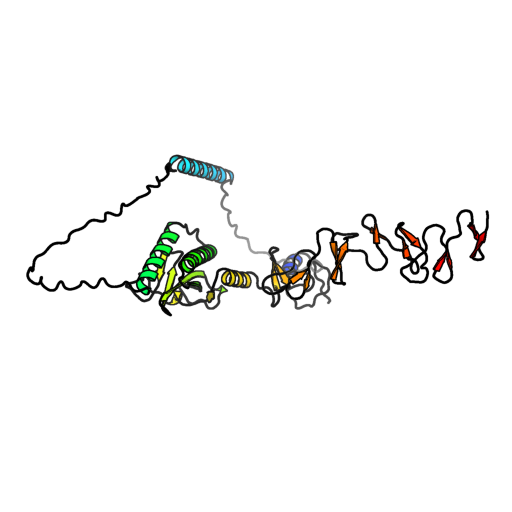A C 1
ATOM 967 O O . GLU A 1 137 ? -18.612 10.044 20.416 1.00 98.06 137 GLU A O 1
ATOM 972 N N . MET A 1 138 ? -16.466 9.709 20.972 1.00 98.12 138 MET A N 1
ATOM 973 C CA . MET A 1 138 ? -15.999 9.568 19.587 1.00 98.12 138 MET A CA 1
ATOM 974 C C . MET A 1 138 ? -16.667 8.427 18.833 1.00 98.12 138 MET A C 1
ATOM 976 O O . MET A 1 138 ? -17.080 8.623 17.695 1.00 98.12 138 MET A O 1
ATOM 980 N N . VAL A 1 139 ? -16.718 7.226 19.419 1.00 98.00 139 VAL A N 1
ATOM 981 C CA . VAL A 1 139 ? -17.246 6.055 18.708 1.00 98.00 139 VAL A CA 1
ATOM 982 C C . VAL A 1 139 ? -18.767 6.135 18.559 1.00 98.00 139 VAL A C 1
ATOM 984 O O . VAL A 1 139 ? -19.289 5.750 17.517 1.00 98.00 139 VAL A O 1
ATOM 987 N N . GLU A 1 140 ? -19.466 6.695 19.551 1.00 97.56 140 GLU A N 1
ATOM 988 C CA . GLU A 1 140 ? -20.910 6.950 19.497 1.00 97.56 140 GLU A CA 1
ATOM 989 C C . GLU A 1 140 ? -21.248 8.012 18.439 1.00 97.56 140 GLU A C 1
ATOM 991 O O . GLU A 1 140 ? -22.134 7.793 17.612 1.00 97.56 140 GLU A O 1
ATOM 996 N N . GLU A 1 141 ? -20.520 9.134 18.413 1.00 96.94 141 GLU A N 1
ATOM 997 C CA . GLU A 1 141 ? -20.712 10.203 17.425 1.00 96.94 141 GLU A CA 1
ATOM 998 C C . GLU A 1 141 ? -20.370 9.730 16.008 1.00 96.94 141 GLU A C 1
ATOM 1000 O O . GLU A 1 141 ? -21.146 9.953 15.075 1.00 96.94 141 GLU A O 1
ATOM 1005 N N . TYR A 1 142 ? -19.245 9.026 15.841 1.00 96.50 142 TYR A N 1
ATOM 1006 C CA . TYR A 1 142 ? -18.850 8.476 14.547 1.00 96.50 142 TYR A CA 1
ATOM 1007 C C . TYR A 1 142 ? -19.909 7.499 14.028 1.00 96.50 142 TYR A C 1
ATOM 1009 O O . TYR A 1 142 ? -20.359 7.646 12.894 1.00 96.50 142 TYR A O 1
ATOM 1017 N N . HIS A 1 143 ? -20.366 6.557 14.858 1.00 95.38 143 HIS A N 1
ATOM 1018 C CA . HIS A 1 143 ? -21.417 5.614 14.480 1.00 95.38 143 HIS A CA 1
ATOM 1019 C C . HIS A 1 143 ? -22.732 6.319 14.115 1.00 95.38 143 HIS A C 1
ATOM 1021 O O . HIS A 1 143 ? -23.340 5.989 13.103 1.00 95.38 143 HIS A O 1
ATOM 1027 N N . ALA A 1 144 ? -23.153 7.327 14.884 1.00 95.19 144 ALA A N 1
ATOM 1028 C CA . ALA A 1 144 ? -24.368 8.087 14.585 1.00 95.19 144 ALA A CA 1
ATOM 1029 C C . ALA A 1 144 ? -24.280 8.866 13.258 1.00 95.19 144 ALA A C 1
ATOM 1031 O O . ALA A 1 144 ? -25.296 9.068 12.592 1.00 95.19 144 ALA A O 1
ATOM 1032 N N . GLY A 1 145 ? -23.076 9.305 12.874 1.00 93.69 145 GLY A N 1
ATOM 1033 C CA . GLY A 1 145 ? -22.819 10.047 11.639 1.00 93.69 145 GLY A CA 1
ATOM 1034 C C . GLY A 1 145 ? -22.545 9.190 10.398 1.00 93.69 145 GLY A C 1
ATOM 1035 O O . GLY A 1 145 ? -22.508 9.738 9.297 1.00 93.69 145 GLY A O 1
ATOM 1036 N N . HIS A 1 146 ? -22.357 7.874 10.541 1.00 92.12 146 HIS A N 1
ATOM 1037 C CA . HIS A 1 146 ? -21.951 6.989 9.445 1.00 92.12 146 HIS A CA 1
ATOM 1038 C C . HIS A 1 146 ? -22.932 5.830 9.274 1.00 92.12 146 HIS A C 1
ATOM 1040 O O . HIS A 1 146 ? -23.275 5.121 10.214 1.00 92.12 146 HIS A O 1
ATOM 1046 N N . THR A 1 147 ? -23.382 5.611 8.039 1.00 85.12 147 THR A N 1
ATOM 1047 C CA . THR A 1 147 ? -24.250 4.473 7.718 1.00 85.12 147 THR A CA 1
ATOM 1048 C C . THR A 1 147 ? -23.402 3.275 7.324 1.00 85.12 147 THR A C 1
ATOM 1050 O O . THR A 1 147 ? -22.625 3.355 6.377 1.00 85.12 147 THR A O 1
ATOM 1053 N N . TYR A 1 148 ? -23.596 2.160 8.022 1.00 79.69 148 TYR A N 1
ATOM 1054 C CA . TYR A 1 148 ? -23.063 0.861 7.626 1.00 79.69 148 TYR A CA 1
ATOM 1055 C C . TYR A 1 148 ? -23.893 0.308 6.456 1.00 79.69 148 TYR A C 1
ATOM 1057 O O . TYR A 1 148 ? -25.101 0.096 6.609 1.00 79.69 148 TYR A O 1
ATOM 1065 N N . ILE A 1 149 ? -23.286 0.108 5.284 1.00 73.25 149 ILE A N 1
ATOM 1066 C CA . ILE A 1 149 ? -23.976 -0.358 4.073 1.00 73.25 149 ILE A CA 1
ATOM 1067 C C . ILE A 1 149 ? -23.590 -1.829 3.877 1.00 73.25 149 ILE A C 1
ATOM 1069 O O . ILE A 1 149 ? -22.643 -2.163 3.181 1.00 73.25 149 ILE A O 1
ATOM 1073 N N . GLY A 1 150 ? -24.312 -2.702 4.582 1.00 66.19 150 GLY A N 1
ATOM 1074 C CA . GLY A 1 150 ? -23.853 -4.052 4.912 1.00 66.19 150 GLY A CA 1
ATOM 1075 C C . GLY A 1 150 ? -23.547 -5.047 3.779 1.00 66.19 150 GLY A C 1
ATOM 1076 O O . GLY A 1 150 ? -23.889 -4.851 2.614 1.00 66.19 150 GLY A O 1
ATOM 1077 N N . ASP A 1 151 ? -22.959 -6.152 4.266 1.00 56.75 151 ASP A N 1
ATOM 1078 C CA . ASP A 1 151 ? -22.577 -7.465 3.700 1.00 56.75 151 ASP A CA 1
ATOM 1079 C C . ASP A 1 151 ? -21.071 -7.696 3.483 1.00 56.75 151 ASP A C 1
ATOM 1081 O O . ASP A 1 151 ? -20.645 -8.852 3.464 1.00 56.75 151 ASP A O 1
ATOM 1085 N N . ASP A 1 152 ? -20.244 -6.646 3.460 1.00 55.88 152 ASP A N 1
ATOM 1086 C CA . ASP A 1 152 ? -18.797 -6.782 3.263 1.00 55.88 152 ASP A CA 1
ATOM 1087 C C . ASP A 1 152 ? -17.955 -6.258 4.445 1.00 55.88 152 ASP A C 1
ATOM 1089 O O . ASP A 1 152 ? -18.188 -5.182 4.999 1.00 55.88 152 ASP A O 1
ATOM 1093 N N . VAL A 1 153 ? -16.875 -6.987 4.763 1.00 58.16 153 VAL A N 1
ATOM 1094 C CA . VAL A 1 153 ? -15.815 -6.612 5.734 1.00 58.16 153 VAL A CA 1
ATOM 1095 C C . VAL A 1 153 ? -15.164 -5.255 5.390 1.00 58.16 153 VAL A C 1
ATOM 1097 O O . VAL A 1 153 ? -14.545 -4.606 6.235 1.00 58.16 153 VAL A O 1
ATOM 1100 N N . PHE A 1 154 ? -15.334 -4.772 4.155 1.00 60.38 154 PHE A N 1
ATOM 1101 C CA . PHE A 1 154 ? -14.788 -3.489 3.699 1.00 60.38 154 PHE A CA 1
ATOM 1102 C C . PHE A 1 154 ? -15.346 -2.281 4.446 1.00 60.38 154 PHE A C 1
ATOM 1104 O O . PHE A 1 154 ? -14.665 -1.257 4.533 1.00 60.38 154 PHE A O 1
ATOM 1111 N N . ASP A 1 155 ? -16.544 -2.388 5.015 1.00 82.69 155 ASP A N 1
ATOM 1112 C CA . ASP A 1 155 ? -17.134 -1.271 5.744 1.00 82.69 155 ASP A CA 1
ATOM 1113 C C . ASP A 1 155 ? -16.555 -1.157 7.157 1.00 82.69 155 ASP A C 1
ATOM 1115 O O . ASP A 1 155 ? -16.181 -0.060 7.576 1.00 82.69 155 ASP A O 1
ATOM 1119 N N . CYS A 1 156 ? -16.357 -2.277 7.866 1.00 91.06 156 CYS A N 1
ATOM 1120 C CA . CYS A 1 156 ? -15.699 -2.230 9.176 1.00 91.06 156 CYS A CA 1
ATOM 1121 C C . CYS A 1 156 ? -14.223 -1.815 9.069 1.00 91.06 156 CYS A C 1
ATOM 1123 O O . CYS A 1 156 ? -13.733 -1.094 9.936 1.00 91.06 156 CYS A O 1
ATOM 1125 N N . GLU A 1 157 ? -13.535 -2.194 7.983 1.00 91.69 157 GLU A N 1
ATOM 1126 C CA . GLU A 1 157 ? -12.147 -1.799 7.691 1.00 91.69 157 GLU A CA 1
ATOM 1127 C C . GLU A 1 157 ? -11.978 -0.270 7.673 1.00 91.69 157 GLU A C 1
ATOM 1129 O O . GLU A 1 157 ? -11.110 0.294 8.354 1.00 91.69 157 GLU A O 1
ATOM 1134 N N . LYS A 1 158 ? -12.825 0.408 6.891 1.00 92.25 158 LYS A N 1
ATOM 1135 C CA . LYS A 1 158 ? -12.787 1.866 6.728 1.00 92.25 158 LYS A CA 1
ATOM 1136 C C . LYS A 1 158 ? -13.162 2.572 8.021 1.00 92.25 158 LYS A C 1
ATOM 1138 O O . LYS A 1 158 ? -12.434 3.458 8.459 1.00 92.25 158 LYS A O 1
ATOM 1143 N N . MET A 1 159 ? -14.230 2.117 8.677 1.00 95.12 159 MET A N 1
ATOM 1144 C CA . MET A 1 159 ? -14.670 2.697 9.946 1.00 95.12 159 MET A CA 1
ATOM 1145 C C . MET A 1 159 ? -13.600 2.567 11.036 1.00 95.12 159 MET A C 1
ATOM 1147 O O . MET A 1 159 ? -13.346 3.515 11.776 1.00 95.12 159 MET A O 1
ATOM 1151 N N . ALA A 1 160 ? -12.928 1.415 11.130 1.00 96.94 160 ALA A N 1
ATOM 1152 C CA . ALA A 1 160 ? -11.818 1.224 12.061 1.00 96.94 160 ALA A CA 1
ATOM 1153 C C . ALA A 1 160 ? -10.631 2.149 11.745 1.00 96.94 160 ALA A C 1
ATOM 1155 O O . ALA A 1 160 ? -10.050 2.734 12.657 1.00 96.94 160 ALA A O 1
ATOM 1156 N N . THR A 1 161 ? -10.300 2.325 10.465 1.00 96.88 161 THR A N 1
ATOM 1157 C CA . THR A 1 161 ? -9.225 3.220 10.009 1.00 96.88 161 THR A CA 1
ATOM 1158 C C . THR A 1 161 ? -9.505 4.688 10.351 1.00 96.88 161 THR A C 1
ATOM 1160 O O . THR A 1 161 ? -8.625 5.379 10.875 1.00 96.88 161 THR A O 1
ATOM 1163 N N . ASP A 1 162 ? -10.730 5.158 10.116 1.00 96.88 162 ASP A N 1
ATOM 1164 C CA . ASP A 1 162 ? -11.138 6.535 10.405 1.00 96.88 162 ASP A CA 1
ATOM 1165 C C . ASP A 1 162 ? -11.138 6.815 11.911 1.00 96.88 162 ASP A C 1
ATOM 1167 O O . ASP A 1 162 ? -10.529 7.786 12.371 1.00 96.88 162 ASP A O 1
ATOM 1171 N N . VAL A 1 163 ? -11.759 5.931 12.701 1.00 98.19 163 VAL A N 1
ATOM 1172 C CA . VAL A 1 163 ? -11.790 6.068 14.164 1.00 98.19 163 VAL A CA 1
ATOM 1173 C C . VAL A 1 163 ? -10.383 5.973 14.743 1.00 98.19 163 VAL A C 1
ATOM 1175 O O . VAL A 1 163 ? -10.039 6.761 15.622 1.00 98.19 163 VAL A O 1
ATOM 1178 N N . TRP A 1 164 ? -9.526 5.083 14.233 1.00 98.62 164 TRP A N 1
ATOM 1179 C CA . TRP A 1 164 ? -8.121 5.029 14.642 1.00 98.62 164 TRP A CA 1
ATOM 1180 C C . TRP A 1 164 ? -7.449 6.395 14.467 1.00 98.62 164 TRP A C 1
ATOM 1182 O O . TRP A 1 164 ? -6.813 6.882 15.404 1.00 98.62 164 TRP A O 1
ATOM 1192 N N . ASN A 1 165 ? -7.657 7.056 13.321 1.00 98.38 165 ASN A N 1
ATOM 1193 C CA . ASN A 1 165 ? -7.091 8.376 13.047 1.00 98.38 165 ASN A CA 1
ATOM 1194 C C . ASN A 1 165 ? -7.618 9.443 14.026 1.00 98.38 165 ASN A C 1
ATOM 1196 O O . ASN A 1 165 ? -6.847 10.270 14.521 1.00 98.38 165 ASN A O 1
ATOM 1200 N N . MET A 1 166 ? -8.912 9.403 14.365 1.00 98.31 166 MET A N 1
ATOM 1201 C CA . MET A 1 166 ? -9.506 10.288 15.378 1.00 98.31 166 MET A CA 1
ATOM 1202 C C . MET A 1 166 ? -8.857 10.094 16.757 1.00 98.31 166 MET A C 1
ATOM 1204 O O . MET A 1 166 ? -8.534 11.078 17.427 1.00 98.31 166 MET A O 1
ATOM 1208 N N . VAL A 1 167 ? -8.624 8.842 17.162 1.00 98.56 167 VAL A N 1
ATOM 1209 C CA . VAL A 1 167 ? -8.034 8.497 18.464 1.00 98.56 167 VAL A CA 1
ATOM 1210 C C . VAL A 1 167 ? -6.578 8.960 18.557 1.00 98.56 167 VAL A C 1
ATOM 1212 O O . VAL A 1 167 ? -6.218 9.665 19.504 1.00 98.56 167 VAL A O 1
ATOM 1215 N N . VAL A 1 168 ? -5.744 8.648 17.559 1.00 98.12 168 VAL A N 1
ATOM 1216 C CA . VAL A 1 168 ? -4.329 9.067 17.573 1.00 98.12 168 VAL A CA 1
ATOM 1217 C C . VAL A 1 168 ? -4.170 10.583 17.458 1.00 98.12 168 VAL A C 1
ATOM 1219 O O . VAL A 1 168 ? -3.285 11.152 18.095 1.00 98.12 168 VAL A O 1
ATOM 1222 N N . THR A 1 169 ? -5.077 11.271 16.752 1.00 98.06 169 THR A N 1
ATOM 1223 C CA . THR A 1 169 ? -5.110 12.746 16.684 1.00 98.06 169 THR A CA 1
ATOM 1224 C C . THR A 1 169 ? -5.305 13.385 18.063 1.00 98.06 169 THR A C 1
ATOM 1226 O O . THR A 1 169 ? -4.881 14.514 18.306 1.00 98.06 169 THR A O 1
ATOM 1229 N N . LYS A 1 170 ? -5.918 12.660 19.002 1.00 97.75 170 LYS A N 1
ATOM 1230 C CA . LYS A 1 170 ? -6.149 13.113 20.381 1.00 97.75 170 LYS A CA 1
ATOM 1231 C C . LYS A 1 170 ? -4.996 12.760 21.322 1.00 97.75 170 LYS A C 1
ATOM 1233 O O . LYS A 1 170 ? -5.087 13.025 22.518 1.00 97.75 170 LYS A O 1
ATOM 1238 N N . GLY A 1 171 ? -3.909 12.203 20.785 1.00 97.50 171 GLY A N 1
ATOM 1239 C CA . GLY A 1 171 ? -2.725 11.807 21.543 1.00 97.50 171 GLY A CA 1
ATOM 1240 C C . GLY A 1 171 ? -2.918 10.521 22.348 1.00 97.50 171 GLY A C 1
ATOM 1241 O O . GLY A 1 171 ? -2.204 10.312 23.325 1.00 97.50 171 GLY A O 1
ATOM 1242 N N . ILE A 1 172 ? -3.889 9.684 21.972 1.00 98.12 172 ILE A N 1
ATOM 1243 C CA . ILE A 1 172 ? -4.141 8.384 22.599 1.00 98.12 172 ILE A CA 1
ATOM 1244 C C . ILE A 1 172 ? -3.529 7.299 21.709 1.00 98.12 172 ILE A C 1
ATOM 1246 O O . ILE A 1 172 ? -3.784 7.263 20.505 1.00 98.12 172 ILE A O 1
ATOM 1250 N N . ASN A 1 173 ? -2.725 6.407 22.292 1.00 98.44 173 ASN A N 1
ATOM 1251 C CA . ASN A 1 173 ? -2.162 5.281 21.549 1.00 98.44 173 ASN A CA 1
ATOM 1252 C C . ASN A 1 173 ? -3.285 4.354 21.081 1.00 98.44 173 ASN A C 1
ATOM 1254 O O . ASN A 1 173 ? -4.154 3.984 21.873 1.00 98.44 173 ASN A O 1
ATOM 1258 N N . ALA A 1 174 ? -3.243 3.953 19.812 1.00 98.62 174 ALA A N 1
ATOM 1259 C CA . ALA A 1 174 ? -4.241 3.067 19.237 1.00 98.62 174 ALA A CA 1
ATOM 1260 C C . ALA A 1 174 ? -3.649 2.106 18.206 1.00 98.62 174 ALA A C 1
ATOM 1262 O O . ALA A 1 174 ? -2.652 2.403 17.545 1.00 98.62 174 ALA A O 1
ATOM 1263 N N . THR A 1 175 ? -4.307 0.963 18.044 1.00 98.56 175 THR A N 1
ATOM 1264 C CA . THR A 1 175 ? -4.021 -0.027 17.002 1.00 98.56 175 THR A CA 1
ATOM 1265 C C . THR A 1 175 ? -5.311 -0.433 16.307 1.00 98.56 175 THR A C 1
ATOM 1267 O O . THR A 1 175 ? -6.386 -0.405 16.909 1.00 98.56 175 THR A O 1
ATOM 1270 N N . ILE A 1 176 ? -5.200 -0.783 15.031 1.00 98.50 176 ILE A N 1
ATOM 1271 C CA . ILE A 1 176 ? -6.288 -1.382 14.261 1.00 98.50 176 ILE A CA 1
ATOM 1272 C C . ILE A 1 176 ? -6.221 -2.885 14.487 1.00 98.50 176 ILE A C 1
ATOM 1274 O O . ILE A 1 176 ? -5.147 -3.482 14.385 1.00 98.50 176 ILE A O 1
ATOM 1278 N N . GLN A 1 177 ? -7.363 -3.484 14.789 1.00 97.94 177 GLN A N 1
ATOM 1279 C CA . GLN A 1 177 ? -7.474 -4.887 15.129 1.00 97.94 177 GLN A CA 1
ATOM 1280 C C . GLN A 1 177 ? -8.380 -5.603 14.134 1.00 97.94 177 GLN A C 1
ATOM 1282 O O . GLN A 1 177 ? -9.439 -5.085 13.794 1.00 97.94 177 GLN A O 1
ATOM 1287 N N . ILE A 1 178 ? -7.969 -6.790 13.686 1.00 95.94 178 ILE A N 1
ATOM 1288 C CA . ILE A 1 178 ? -8.773 -7.658 12.818 1.00 95.94 178 ILE A CA 1
ATOM 1289 C C . ILE A 1 178 ? -8.917 -9.049 13.438 1.00 95.94 178 ILE A C 1
ATOM 1291 O O . ILE A 1 178 ? -7.957 -9.616 13.973 1.00 95.94 178 ILE A O 1
ATOM 1295 N N . GLY A 1 179 ? -10.114 -9.618 13.352 1.00 95.75 179 GLY A N 1
ATOM 1296 C CA . GLY A 1 179 ? -10.422 -10.943 13.875 1.00 95.75 179 GLY A CA 1
ATOM 1297 C C . GLY A 1 179 ? -11.912 -11.250 13.796 1.00 95.75 179 GLY A C 1
ATOM 1298 O O . GLY A 1 179 ? -12.639 -10.618 13.039 1.00 95.75 179 GLY A O 1
ATOM 1299 N N . ASN A 1 180 ? -12.353 -12.207 14.609 1.00 95.94 180 ASN A N 1
ATOM 1300 C CA . ASN A 1 180 ? -13.755 -12.600 14.717 1.00 95.94 180 ASN A CA 1
ATOM 1301 C C . ASN A 1 180 ? -14.263 -12.265 16.121 1.00 95.94 180 ASN A C 1
ATOM 1303 O O . ASN A 1 180 ? -13.628 -12.604 17.119 1.00 95.94 180 ASN A O 1
ATOM 1307 N N . VAL A 1 181 ? -15.439 -11.640 16.214 1.00 95.50 181 VAL A N 1
ATOM 1308 C CA . VAL A 1 181 ? -16.049 -11.261 17.509 1.00 95.50 181 VAL A CA 1
ATOM 1309 C C . VAL A 1 181 ? -17.030 -12.305 18.047 1.00 95.50 181 VAL A C 1
ATOM 1311 O O . VAL A 1 181 ? -17.468 -12.214 19.196 1.00 95.50 181 VAL A O 1
ATOM 1314 N N . LYS A 1 182 ? -17.372 -13.311 17.230 1.00 95.88 182 LYS A N 1
ATOM 1315 C CA . LYS A 1 182 ? -18.290 -14.415 17.575 1.00 95.88 182 LYS A CA 1
ATOM 1316 C C . LYS A 1 182 ? -17.582 -15.751 17.813 1.00 95.88 182 LYS A C 1
ATOM 1318 O O . LYS A 1 182 ? -18.130 -16.621 18.481 1.00 95.88 182 LYS A O 1
ATOM 1323 N N . SER A 1 183 ? -16.396 -15.932 17.242 1.00 95.50 183 SER A N 1
ATOM 1324 C CA . SER A 1 183 ? -15.592 -17.155 17.342 1.00 95.50 183 SER A CA 1
ATOM 1325 C C . SER A 1 183 ? -14.108 -16.811 17.222 1.00 95.50 183 SER A C 1
ATOM 1327 O O . SER A 1 183 ? -13.777 -15.679 16.898 1.00 95.50 183 SER A O 1
ATOM 1329 N N . GLU A 1 184 ? -13.201 -17.742 17.507 1.00 93.12 184 GLU A N 1
ATOM 1330 C CA . GLU A 1 184 ? -11.776 -17.515 17.245 1.00 93.12 184 GLU A CA 1
ATOM 1331 C C . GLU A 1 184 ? -11.469 -17.716 15.755 1.00 93.12 184 GLU A C 1
ATOM 1333 O O . GLU A 1 184 ? -11.882 -18.712 15.161 1.00 93.12 184 GLU A O 1
ATOM 1338 N N . ALA A 1 185 ? -10.723 -16.786 15.157 1.00 91.50 185 ALA A N 1
ATOM 1339 C CA . ALA A 1 185 ? -10.206 -16.931 13.799 1.00 91.50 185 ALA A CA 1
ATOM 1340 C C . ALA A 1 185 ? -8.895 -17.736 13.822 1.00 91.50 185 ALA A C 1
ATOM 1342 O O . ALA A 1 185 ? -7.964 -17.382 14.547 1.00 91.50 185 ALA A O 1
ATOM 1343 N N . ALA A 1 186 ? -8.805 -18.802 13.022 1.00 90.62 186 ALA A N 1
ATOM 1344 C CA . ALA A 1 186 ? -7.590 -19.616 12.921 1.00 90.62 186 ALA A CA 1
ATOM 1345 C C . ALA A 1 186 ? -6.506 -18.918 12.087 1.00 90.62 186 ALA A C 1
ATOM 1347 O O . ALA A 1 186 ? -5.317 -18.988 12.403 1.00 90.62 186 ALA A O 1
ATOM 1348 N N . THR A 1 187 ? -6.917 -18.231 11.023 1.00 90.38 187 THR A N 1
ATOM 1349 C CA . THR A 1 187 ? -6.041 -17.441 10.163 1.00 90.38 187 THR A CA 1
ATOM 1350 C C . THR A 1 187 ? -6.644 -16.068 9.901 1.00 90.38 187 THR A C 1
ATOM 1352 O O . THR A 1 187 ? -7.849 -15.870 10.028 1.00 90.38 187 THR A O 1
ATOM 1355 N N . MET A 1 188 ? -5.812 -15.110 9.490 1.00 89.25 188 MET A N 1
ATOM 1356 C CA . MET A 1 188 ? -6.277 -13.759 9.162 1.00 89.25 188 MET A CA 1
ATOM 1357 C C . MET A 1 188 ? -7.266 -13.760 7.981 1.00 89.25 188 MET A C 1
ATOM 1359 O O . MET A 1 188 ? -8.077 -12.853 7.863 1.00 89.25 188 MET A O 1
ATOM 1363 N N . LYS A 1 189 ? -7.242 -14.799 7.130 1.00 88.19 189 LYS A N 1
ATOM 1364 C CA . LYS A 1 189 ? -8.220 -14.986 6.042 1.00 88.19 189 LYS A CA 1
ATOM 1365 C C . LYS A 1 189 ? -9.615 -15.335 6.544 1.00 88.19 189 LYS A C 1
ATOM 1367 O O . LYS A 1 189 ? -10.577 -15.112 5.821 1.00 88.19 189 LYS A O 1
ATOM 1372 N N . ASP A 1 190 ? -9.700 -15.899 7.744 1.00 90.06 190 ASP A N 1
ATOM 1373 C CA . ASP A 1 190 ? -10.958 -16.287 8.379 1.00 90.06 190 ASP A CA 1
ATOM 1374 C C . ASP A 1 190 ? -11.538 -15.150 9.229 1.00 90.06 190 ASP A C 1
ATOM 1376 O O . ASP A 1 190 ? -12.562 -15.353 9.881 1.00 90.06 190 ASP A O 1
ATOM 1380 N N . ALA A 1 191 ? -10.857 -13.998 9.273 1.00 92.38 191 ALA A N 1
ATOM 1381 C CA . ALA A 1 191 ? -11.289 -12.831 10.019 1.00 92.38 191 ALA A CA 1
ATOM 1382 C C . ALA A 1 191 ? -12.395 -12.074 9.267 1.00 92.38 191 ALA A C 1
ATOM 1384 O O . ALA A 1 191 ? -12.242 -11.772 8.082 1.00 92.38 191 ALA A O 1
ATOM 1385 N N . ASP A 1 192 ? -13.482 -11.750 9.963 1.00 92.31 192 ASP A N 1
ATOM 1386 C CA . ASP A 1 192 ? -14.684 -11.128 9.402 1.00 92.31 192 ASP A CA 1
ATOM 1387 C C . ASP A 1 192 ? -14.974 -9.724 9.945 1.00 92.31 192 ASP A C 1
ATOM 1389 O O . ASP A 1 192 ? -15.930 -9.088 9.504 1.00 92.31 192 ASP A O 1
ATOM 1393 N N . HIS A 1 193 ? -14.157 -9.224 10.875 1.00 95.19 193 HIS A N 1
ATOM 1394 C CA . HIS A 1 193 ? -14.418 -7.957 11.545 1.00 95.19 193 HIS A CA 1
ATOM 1395 C C . HIS A 1 193 ? -13.151 -7.153 11.829 1.00 95.19 193 HIS A C 1
ATOM 1397 O O . HIS A 1 193 ? -12.085 -7.715 12.102 1.00 95.19 193 HIS A O 1
ATOM 1403 N N . ALA A 1 194 ? -13.283 -5.826 11.812 1.00 96.00 194 ALA A N 1
ATOM 1404 C CA . ALA A 1 194 ? -12.224 -4.882 12.150 1.00 96.00 194 ALA A CA 1
ATOM 1405 C C . ALA A 1 194 ? -12.707 -3.836 13.165 1.00 96.00 194 ALA A C 1
ATOM 1407 O O . ALA A 1 194 ? -13.835 -3.353 13.089 1.00 96.00 194 ALA A O 1
ATOM 1408 N N . TRP A 1 195 ? -11.847 -3.489 14.121 1.00 98.19 195 TRP A N 1
ATOM 1409 C CA . TRP A 1 195 ? -12.132 -2.536 15.198 1.00 98.19 195 TRP A CA 1
ATOM 1410 C C . TRP A 1 195 ? -10.853 -1.825 15.661 1.00 98.19 195 TRP A C 1
ATOM 1412 O O . TRP A 1 195 ? -9.775 -2.032 15.102 1.00 98.19 195 TRP A O 1
ATOM 1422 N N . VAL A 1 196 ? -10.954 -0.973 16.685 1.00 98.62 196 VAL A N 1
ATOM 1423 C CA . VAL A 1 196 ? -9.803 -0.243 17.245 1.00 98.62 196 VAL A CA 1
ATOM 1424 C C . VAL A 1 196 ? -9.554 -0.671 18.688 1.00 98.62 196 VAL A C 1
ATOM 1426 O O . VAL A 1 196 ? -10.490 -0.780 19.475 1.00 98.62 196 VAL A O 1
ATOM 1429 N N . LEU A 1 197 ? -8.291 -0.885 19.055 1.00 98.75 197 LEU A N 1
ATOM 1430 C CA . LEU A 1 197 ? -7.850 -0.952 20.450 1.00 98.75 197 LEU A CA 1
ATOM 1431 C C . LEU A 1 197 ? -7.166 0.364 20.813 1.00 98.75 197 LEU A C 1
ATOM 1433 O O . LEU A 1 197 ? -6.282 0.801 20.080 1.00 98.75 197 LEU A O 1
ATOM 1437 N N . ALA A 1 198 ? -7.532 0.968 21.942 1.00 98.69 198 ALA A N 1
ATOM 1438 C CA . ALA A 1 198 ? -6.952 2.220 22.426 1.00 98.69 198 ALA A CA 1
ATOM 1439 C C . ALA A 1 198 ? -6.461 2.102 23.877 1.00 98.69 198 ALA A C 1
ATOM 1441 O O . ALA A 1 198 ? -7.114 1.474 24.710 1.00 98.69 198 ALA A O 1
ATOM 1442 N N . GLU A 1 199 ? -5.325 2.721 24.188 1.00 98.31 199 GLU A N 1
ATOM 1443 C CA . GLU A 1 199 ? -4.706 2.690 25.516 1.00 98.31 199 GLU A CA 1
ATOM 1444 C C . GLU A 1 199 ? -5.256 3.825 26.399 1.00 98.31 199 GLU A C 1
ATOM 1446 O O . GLU A 1 199 ? -4.929 4.999 26.218 1.00 98.31 199 GLU A O 1
ATOM 1451 N N . ILE A 1 200 ? -6.107 3.496 27.375 1.00 97.56 200 ILE A N 1
ATOM 1452 C CA . ILE A 1 200 ? -6.735 4.490 28.265 1.00 97.56 200 ILE A CA 1
ATOM 1453 C C . ILE A 1 200 ? -5.849 4.869 29.454 1.00 97.56 200 ILE A C 1
ATOM 1455 O O . ILE A 1 200 ? -5.980 5.972 29.986 1.00 97.56 200 ILE A O 1
ATOM 1459 N N . ALA A 1 201 ? -4.927 3.993 29.842 1.00 97.06 201 ALA A N 1
ATOM 1460 C CA . ALA A 1 201 ? -3.845 4.226 30.796 1.00 97.06 201 ALA A CA 1
ATOM 1461 C C . ALA A 1 201 ? -2.678 3.279 30.453 1.00 97.06 201 ALA A C 1
ATOM 1463 O O . ALA A 1 201 ? -2.913 2.317 29.731 1.00 97.06 201 ALA A O 1
ATOM 1464 N N . PRO A 1 202 ? -1.445 3.496 30.952 1.00 96.56 202 PRO A N 1
ATOM 1465 C CA . PRO A 1 202 ? -0.306 2.642 30.606 1.00 96.56 202 PRO A CA 1
ATOM 1466 C C . PRO A 1 202 ? -0.595 1.145 30.813 1.00 96.56 202 PRO A C 1
ATOM 1468 O O . PRO A 1 202 ? -0.803 0.700 31.943 1.00 96.56 202 PRO A O 1
ATOM 1471 N N . GLY A 1 203 ? -0.616 0.380 29.720 1.00 95.94 203 GLY A N 1
ATOM 1472 C CA . GLY A 1 203 ? -0.924 -1.052 29.696 1.00 95.94 203 GLY A CA 1
ATOM 1473 C C . GLY A 1 203 ? -2.410 -1.426 29.803 1.00 95.94 203 GLY A C 1
ATOM 1474 O O . GLY A 1 203 ? -2.725 -2.613 29.752 1.00 95.94 203 GLY A O 1
ATOM 1475 N N . ASP A 1 204 ? -3.320 -0.458 29.925 1.00 97.19 204 ASP A N 1
ATOM 1476 C CA . ASP A 1 204 ? -4.768 -0.667 30.018 1.00 97.19 204 ASP A CA 1
ATOM 1477 C C . ASP A 1 204 ? -5.446 -0.282 28.699 1.00 97.19 204 ASP A C 1
ATOM 1479 O O . ASP A 1 204 ? -5.491 0.893 28.322 1.00 97.19 204 ASP A O 1
ATOM 1483 N N . TRP A 1 205 ? -5.962 -1.287 27.994 1.00 98.25 205 TRP A N 1
ATOM 1484 C CA . TRP A 1 205 ? -6.510 -1.156 26.648 1.00 98.25 205 TRP A CA 1
ATOM 1485 C C . TRP A 1 205 ? -8.015 -1.411 26.631 1.00 98.25 205 TRP A C 1
ATOM 1487 O O . TRP A 1 205 ? -8.524 -2.306 27.305 1.00 98.25 205 TRP A O 1
ATOM 1497 N N . ILE A 1 206 ? -8.722 -0.651 25.801 1.00 98.50 206 ILE A N 1
ATOM 1498 C CA . ILE A 1 206 ? -10.157 -0.786 25.557 1.00 98.50 206 ILE A CA 1
ATOM 1499 C C . ILE A 1 206 ? -10.412 -0.988 24.069 1.00 98.50 206 ILE A C 1
ATOM 1501 O O . ILE A 1 206 ? -9.716 -0.407 23.236 1.00 98.50 206 ILE A O 1
ATOM 1505 N N . ALA A 1 207 ? -11.410 -1.799 23.734 1.00 98.69 207 ALA A N 1
ATOM 1506 C CA . ALA A 1 207 ? -11.842 -1.970 22.358 1.00 98.69 207 ALA A CA 1
ATOM 1507 C C . ALA A 1 207 ? -12.975 -0.996 22.019 1.00 98.69 207 ALA A C 1
ATOM 1509 O O . ALA A 1 207 ? -13.897 -0.801 22.811 1.00 98.69 207 ALA A O 1
ATOM 1510 N N . LEU A 1 208 ? -12.891 -0.390 20.839 1.00 98.69 208 LEU A N 1
ATOM 1511 C CA . LEU A 1 208 ? -13.899 0.483 20.252 1.00 98.69 208 LEU A CA 1
ATOM 1512 C C . LEU A 1 208 ? -14.554 -0.284 19.106 1.00 98.69 208 LEU A C 1
ATOM 1514 O O . LEU A 1 208 ? -13.938 -0.475 18.057 1.00 98.69 208 LEU A O 1
ATOM 1518 N N . GLU A 1 209 ? -15.793 -0.720 19.309 1.00 97.81 209 GLU A N 1
ATOM 1519 C CA . GLU A 1 209 ? -16.615 -1.313 18.261 1.00 97.81 209 GLU A CA 1
ATOM 1520 C C . GLU A 1 209 ? -17.164 -0.193 17.373 1.00 97.81 209 GLU A C 1
ATOM 1522 O O . GLU A 1 209 ? -18.162 0.448 17.702 1.00 97.81 209 GLU A O 1
ATOM 1527 N N . THR A 1 210 ? -16.480 0.074 16.262 1.00 96.38 210 THR A N 1
ATOM 1528 C CA . THR A 1 210 ? -16.756 1.224 15.390 1.00 96.38 210 THR A CA 1
ATOM 1529 C C . THR A 1 210 ? -18.039 1.059 14.588 1.00 96.38 210 THR A C 1
ATOM 1531 O O . THR A 1 210 ? -18.732 2.044 14.343 1.00 96.38 210 THR A O 1
ATOM 1534 N N . THR A 1 211 ? -18.404 -0.176 14.235 1.00 94.25 211 THR A N 1
ATOM 1535 C CA . THR A 1 211 ? -19.641 -0.451 13.492 1.00 94.25 211 THR A CA 1
ATOM 1536 C C . THR A 1 211 ? -20.875 -0.385 14.380 1.00 94.25 211 THR A C 1
ATOM 1538 O O . THR A 1 211 ? -21.954 -0.058 13.899 1.00 94.25 211 THR A O 1
ATOM 1541 N N . GLY A 1 212 ? -20.718 -0.681 15.673 1.00 95.19 212 GLY A N 1
ATOM 1542 C CA . GLY A 1 212 ? -21.798 -0.675 16.659 1.00 95.19 212 GLY A CA 1
ATOM 1543 C C . GLY A 1 212 ? -21.864 0.582 17.526 1.00 95.19 212 GLY A C 1
ATOM 1544 O O . GLY A 1 212 ? -22.863 0.778 18.210 1.00 95.19 212 GLY A O 1
ATOM 1545 N N . GLY A 1 213 ? -20.821 1.415 17.530 1.00 96.81 213 GLY A N 1
ATOM 1546 C CA . GLY A 1 213 ? -20.805 2.667 18.282 1.00 96.81 213 GLY A CA 1
ATOM 1547 C C . GLY A 1 213 ? -20.648 2.497 19.793 1.00 96.81 213 GLY A C 1
ATOM 1548 O O . GLY A 1 213 ? -21.257 3.250 20.544 1.00 96.81 213 GLY A O 1
ATOM 1549 N N . TYR A 1 214 ? -19.890 1.505 20.275 1.00 98.12 214 TYR A N 1
ATOM 1550 C CA . TYR A 1 214 ? -19.740 1.273 21.720 1.00 98.12 214 TYR A CA 1
ATOM 1551 C C . TYR A 1 214 ? -18.352 0.775 22.134 1.00 98.12 214 TYR A C 1
ATOM 1553 O O . TYR A 1 214 ? -17.552 0.306 21.328 1.00 98.12 214 TYR A O 1
ATOM 1561 N N . LEU A 1 215 ? -18.070 0.862 23.438 1.00 98.50 215 LEU A N 1
ATOM 1562 C CA . LEU A 1 215 ? -16.841 0.345 24.040 1.00 98.50 215 LEU A CA 1
ATOM 1563 C C . LEU A 1 215 ? -17.007 -1.091 24.551 1.00 98.50 215 LEU A C 1
ATOM 1565 O O . LEU A 1 215 ? -18.051 -1.453 25.104 1.00 98.50 215 LEU A O 1
ATOM 1569 N N . VAL A 1 216 ? -15.938 -1.882 24.440 1.00 98.56 216 VAL A N 1
ATOM 1570 C CA . VAL A 1 216 ? -15.863 -3.268 24.919 1.00 98.56 216 VAL A CA 1
ATOM 1571 C C . VAL A 1 216 ? -14.689 -3.437 25.885 1.00 98.56 216 VAL A C 1
ATOM 1573 O O . VAL A 1 216 ? -13.533 -3.202 25.531 1.00 98.56 216 VAL A O 1
ATOM 1576 N N . CYS A 1 217 ? -14.981 -3.859 27.118 1.00 97.94 217 CYS A N 1
ATOM 1577 C CA . CYS A 1 217 ? -13.987 -4.135 28.159 1.00 97.94 217 CYS A CA 1
ATOM 1578 C C . CYS A 1 217 ? -14.593 -4.901 29.345 1.00 97.94 217 CYS A C 1
ATOM 1580 O O . CYS A 1 217 ? -15.808 -5.065 29.458 1.00 97.94 217 CYS A O 1
ATOM 1582 N N . ALA A 1 218 ? -13.736 -5.368 30.257 1.00 96.88 218 ALA A N 1
ATOM 1583 C CA . ALA A 1 218 ? -14.166 -6.081 31.461 1.00 96.88 218 ALA A CA 1
ATOM 1584 C C . ALA A 1 218 ? -14.802 -5.166 32.527 1.00 96.88 218 ALA A C 1
ATOM 1586 O O . ALA A 1 218 ? -15.632 -5.623 33.317 1.00 96.88 218 ALA A O 1
ATOM 1587 N N . ASP A 1 219 ? -14.421 -3.887 32.556 1.00 95.94 219 ASP A N 1
ATOM 1588 C CA . ASP A 1 219 ? -14.901 -2.911 33.534 1.00 95.94 219 ASP A CA 1
ATOM 1589 C C . ASP A 1 219 ? -16.328 -2.451 33.197 1.00 95.94 219 ASP A C 1
ATOM 1591 O O . ASP A 1 219 ? -16.547 -1.633 32.305 1.00 95.94 219 ASP A O 1
ATOM 1595 N N . ARG A 1 220 ? -17.311 -2.959 33.946 1.00 95.44 220 ARG A N 1
ATOM 1596 C CA . ARG A 1 220 ? -18.738 -2.647 33.761 1.00 95.44 220 ARG A CA 1
ATOM 1597 C C . ARG A 1 220 ? -19.104 -1.192 34.060 1.00 95.44 220 ARG A C 1
ATOM 1599 O O . ARG A 1 220 ? -20.176 -0.762 33.647 1.00 95.44 220 ARG A O 1
ATOM 1606 N N . ALA A 1 221 ? -18.252 -0.434 34.753 1.00 94.81 221 ALA A N 1
ATOM 1607 C CA . ALA A 1 221 ? -18.467 1.001 34.919 1.00 94.81 221 ALA A CA 1
ATOM 1608 C C . ALA A 1 221 ? -18.152 1.777 33.626 1.00 94.81 221 ALA A C 1
ATOM 1610 O O . ALA A 1 221 ? -18.680 2.868 33.415 1.00 94.81 221 ALA A O 1
ATOM 1611 N N . ILE A 1 222 ? -17.317 1.207 32.747 1.00 95.88 222 ILE A N 1
ATOM 1612 C CA . ILE A 1 222 ? -16.869 1.828 31.494 1.00 95.88 222 ILE A CA 1
ATOM 1613 C C . ILE A 1 222 ? -17.512 1.187 30.261 1.00 95.88 222 ILE A C 1
ATOM 1615 O O . ILE A 1 222 ? -17.778 1.897 29.294 1.00 95.88 222 ILE A O 1
ATOM 1619 N N . CYS A 1 223 ? -17.787 -0.114 30.262 1.00 97.00 223 CYS A N 1
ATOM 1620 C CA . CYS A 1 223 ? -18.282 -0.817 29.081 1.00 97.00 223 CYS A CA 1
ATOM 1621 C C . CYS A 1 223 ? -19.602 -1.532 29.350 1.00 97.00 223 CYS A C 1
ATOM 1623 O O . CYS A 1 223 ? -19.758 -2.269 30.327 1.00 97.00 223 CYS A O 1
ATOM 1625 N N . SER A 1 224 ? -20.550 -1.352 28.430 1.00 93.62 224 SER A N 1
ATOM 1626 C CA . SER A 1 224 ? -21.810 -2.098 28.407 1.00 93.62 224 SER A CA 1
ATOM 1627 C C . SER A 1 224 ? -21.593 -3.546 27.957 1.00 93.62 224 SER A C 1
ATOM 1629 O O . SER A 1 224 ? -22.264 -4.460 28.447 1.00 93.62 224 SER A O 1
ATOM 1631 N N . VAL A 1 225 ? -20.611 -3.770 27.082 1.00 97.00 225 VAL A N 1
ATOM 1632 C CA . VAL A 1 225 ? -20.268 -5.073 26.511 1.00 97.00 225 VAL A CA 1
ATOM 1633 C C . VAL A 1 225 ? -18.932 -5.560 27.069 1.00 97.00 225 VAL A C 1
ATOM 1635 O O . VAL A 1 225 ? -17.955 -4.818 27.135 1.00 97.00 225 VAL A O 1
ATOM 1638 N N . ASN A 1 226 ? -18.889 -6.837 27.451 1.00 97.69 226 ASN A N 1
ATOM 1639 C CA . ASN A 1 226 ? -17.667 -7.538 27.829 1.00 97.69 226 ASN A CA 1
ATOM 1640 C C . ASN A 1 226 ? -17.514 -8.762 26.921 1.00 97.69 226 ASN A C 1
ATOM 1642 O O . ASN A 1 226 ? -18.295 -9.708 27.030 1.00 97.69 226 ASN A O 1
ATOM 1646 N N . ASN A 1 227 ? -16.531 -8.721 26.023 1.00 97.81 227 ASN A N 1
ATOM 1647 C CA . ASN A 1 227 ? -16.196 -9.814 25.120 1.00 97.81 227 ASN A CA 1
ATOM 1648 C C . ASN A 1 227 ? -14.674 -9.860 24.925 1.00 97.81 227 ASN A C 1
ATOM 1650 O O . ASN A 1 227 ? -14.074 -8.922 24.405 1.00 97.81 227 ASN A O 1
ATOM 1654 N N . THR A 1 228 ? -14.046 -10.959 25.343 1.00 97.44 228 THR A N 1
ATOM 1655 C CA . THR A 1 228 ? -12.587 -11.127 25.290 1.00 97.44 228 THR A CA 1
ATOM 1656 C C . THR A 1 228 ? -12.051 -11.331 23.874 1.00 97.44 228 THR A C 1
ATOM 1658 O O . THR A 1 228 ? -10.857 -11.141 23.656 1.00 97.44 228 THR A O 1
ATOM 1661 N N . LEU A 1 229 ? -12.905 -11.675 22.902 1.00 97.88 229 LEU A N 1
ATOM 1662 C CA . LEU A 1 229 ? -12.499 -11.859 21.506 1.00 97.88 229 LEU A CA 1
ATOM 1663 C C . LEU A 1 229 ? -12.024 -10.553 20.851 1.00 97.88 229 LEU A C 1
ATOM 1665 O O . LEU A 1 229 ? -11.152 -10.600 19.991 1.00 97.88 229 LEU A O 1
ATOM 1669 N N . TYR A 1 230 ? -12.481 -9.394 21.337 1.00 98.19 230 TYR A N 1
ATOM 1670 C CA . TYR A 1 230 ? -11.990 -8.082 20.892 1.00 98.19 230 TYR A CA 1
ATOM 1671 C C . TYR A 1 230 ? -10.512 -7.829 21.226 1.00 98.19 230 TYR A C 1
ATOM 1673 O O . TYR A 1 230 ? -9.890 -6.930 20.671 1.00 98.19 230 TYR A O 1
ATOM 1681 N N . PHE A 1 231 ? -9.927 -8.614 22.128 1.00 97.44 231 PHE A N 1
ATOM 1682 C CA . PHE A 1 231 ? -8.521 -8.498 22.520 1.00 97.44 231 PHE A CA 1
ATOM 1683 C C . PHE A 1 231 ? -7.664 -9.603 21.888 1.00 97.44 231 PHE A C 1
ATOM 1685 O O . PHE A 1 231 ? -6.585 -9.928 22.381 1.00 97.44 231 PHE A O 1
ATOM 1692 N N . ARG A 1 232 ? -8.168 -10.223 20.816 1.00 96.31 232 ARG A N 1
ATOM 1693 C CA . ARG A 1 232 ? -7.508 -11.288 20.056 1.00 96.31 232 ARG A CA 1
ATOM 1694 C C . ARG A 1 232 ? -7.476 -10.937 18.567 1.00 96.31 232 ARG A C 1
ATOM 1696 O O . ARG A 1 232 ? -8.120 -9.990 18.127 1.00 96.31 232 ARG A O 1
ATOM 1703 N N . GLY A 1 233 ? -6.701 -11.694 17.795 1.00 94.75 233 GLY A N 1
ATOM 1704 C CA . GLY A 1 233 ? -6.526 -11.483 16.355 1.00 94.75 233 GLY A CA 1
ATOM 1705 C C . GLY A 1 233 ? -5.197 -10.814 16.011 1.00 94.75 233 GLY A C 1
ATOM 1706 O O . GLY A 1 233 ? -4.209 -10.989 16.727 1.00 94.75 233 GLY A O 1
ATOM 1707 N N . TRP A 1 234 ? -5.173 -10.057 14.915 1.00 97.06 234 TRP A N 1
ATOM 1708 C CA . TRP A 1 234 ? -3.970 -9.404 14.394 1.00 97.06 234 TRP A CA 1
ATOM 1709 C C . TRP A 1 234 ? -4.053 -7.886 14.562 1.00 97.06 234 TRP A C 1
ATOM 1711 O O . TRP A 1 234 ? -5.077 -7.280 14.252 1.00 97.06 234 TRP A O 1
ATOM 1721 N N . SER A 1 235 ? -2.969 -7.297 15.070 1.00 97.38 235 SER A N 1
ATOM 1722 C CA . SER A 1 235 ? -2.873 -5.875 15.415 1.00 97.38 235 SER A CA 1
ATOM 1723 C C . SER A 1 235 ? -1.948 -5.135 14.461 1.00 97.38 235 SER A C 1
ATOM 1725 O O . SER A 1 235 ? -0.829 -5.585 14.212 1.00 97.38 235 SER A O 1
ATOM 1727 N N . TYR A 1 236 ? -2.374 -3.958 14.016 1.00 97.19 236 TYR A N 1
ATOM 1728 C CA . TYR A 1 236 ? -1.616 -3.080 13.127 1.00 97.19 236 TYR A CA 1
ATOM 1729 C C . TYR A 1 236 ? -1.498 -1.693 13.740 1.00 97.19 236 TYR A C 1
ATOM 1731 O O . TYR A 1 236 ? -2.457 -1.160 14.302 1.00 97.19 236 TYR A O 1
ATOM 1739 N N . ARG A 1 237 ? -0.311 -1.090 13.658 1.00 96.38 237 ARG A N 1
ATOM 1740 C CA . ARG A 1 237 ? -0.048 0.187 14.341 1.00 96.38 237 ARG A CA 1
ATOM 1741 C C . ARG A 1 237 ? -0.610 1.383 13.597 1.00 96.38 237 ARG A C 1
ATOM 1743 O O . ARG A 1 237 ? -0.737 2.450 14.184 1.00 96.38 237 ARG A O 1
ATOM 1750 N N . ASN A 1 238 ? -0.864 1.227 12.305 1.00 93.88 238 ASN A N 1
ATOM 1751 C CA . ASN A 1 238 ? -1.334 2.287 11.435 1.00 93.88 238 ASN A CA 1
ATOM 1752 C C . ASN A 1 238 ? -2.086 1.703 10.223 1.00 93.88 238 ASN A C 1
ATOM 1754 O O . ASN A 1 238 ? -1.926 0.518 9.913 1.00 93.88 238 ASN A O 1
ATOM 1758 N N . PRO A 1 239 ? -2.866 2.534 9.507 1.00 93.31 239 PRO A N 1
ATOM 1759 C CA . PRO A 1 239 ? -3.633 2.109 8.340 1.00 93.31 239 PRO A CA 1
ATOM 1760 C C . PRO A 1 239 ? -2.781 1.521 7.215 1.00 93.31 239 PRO A C 1
ATOM 1762 O O . PRO A 1 239 ? -3.249 0.638 6.508 1.00 93.31 239 PRO A O 1
ATOM 1765 N N . ARG A 1 240 ? -1.523 1.958 7.058 1.00 88.44 240 ARG A N 1
ATOM 1766 C CA . ARG A 1 240 ? -0.632 1.445 6.008 1.00 88.44 240 ARG A CA 1
ATOM 1767 C C . ARG A 1 240 ? -0.248 -0.009 6.258 1.00 88.44 240 ARG A C 1
ATOM 1769 O O . ARG A 1 240 ? -0.410 -0.832 5.371 1.00 88.44 240 ARG A O 1
ATOM 1776 N N . GLU A 1 241 ? 0.208 -0.334 7.468 1.00 91.19 241 GLU A N 1
ATOM 1777 C CA . GLU A 1 241 ? 0.517 -1.720 7.856 1.00 91.19 241 GLU A CA 1
ATOM 1778 C C . GLU A 1 241 ? -0.703 -2.636 7.703 1.00 91.19 241 GLU A C 1
ATOM 1780 O O . GLU A 1 241 ? -0.575 -3.783 7.274 1.00 91.19 241 GLU A O 1
ATOM 1785 N N . TYR A 1 242 ? -1.885 -2.121 8.046 1.00 92.56 242 TYR A N 1
ATOM 1786 C CA . TYR A 1 242 ? -3.139 -2.847 7.911 1.00 92.56 242 TYR A CA 1
ATOM 1787 C C . TYR A 1 242 ? -3.506 -3.112 6.442 1.00 92.56 242 TYR A C 1
ATOM 1789 O O . TYR A 1 242 ? -3.774 -4.257 6.075 1.00 92.56 242 TYR A O 1
ATOM 1797 N N . GLN A 1 243 ? -3.447 -2.083 5.592 1.00 88.19 243 GLN A N 1
ATOM 1798 C CA . GLN A 1 243 ? -3.694 -2.199 4.153 1.00 88.19 243 GLN A CA 1
ATOM 1799 C C . GLN A 1 243 ? -2.696 -3.146 3.481 1.00 88.19 243 GLN A C 1
ATOM 1801 O O . GLN A 1 243 ? -3.119 -4.041 2.752 1.00 88.19 243 GLN A O 1
ATOM 1806 N N . ASP A 1 244 ? -1.403 -3.026 3.797 1.00 84.56 244 ASP A N 1
ATOM 1807 C CA . ASP A 1 244 ? -0.359 -3.923 3.294 1.00 84.56 244 ASP A CA 1
ATOM 1808 C C . ASP A 1 244 ? -0.688 -5.389 3.658 1.00 84.56 244 ASP A C 1
ATOM 1810 O O . ASP A 1 244 ? -0.526 -6.304 2.847 1.00 84.56 244 ASP A O 1
ATOM 1814 N N . ALA A 1 245 ? -1.187 -5.650 4.872 1.00 87.00 245 ALA A N 1
ATOM 1815 C CA . ALA A 1 245 ? -1.569 -6.997 5.293 1.00 87.00 245 ALA A CA 1
ATOM 1816 C C . ALA A 1 245 ? -2.799 -7.529 4.540 1.00 87.00 245 ALA A C 1
ATOM 1818 O O . ALA A 1 245 ? -2.784 -8.675 4.085 1.00 87.00 245 ALA A O 1
ATOM 1819 N N . LEU A 1 246 ? -3.841 -6.710 4.361 1.00 84.88 246 LEU A N 1
ATOM 1820 C CA . LEU A 1 246 ? -5.025 -7.084 3.581 1.00 84.88 246 LEU A CA 1
ATOM 1821 C C . LEU A 1 246 ? -4.689 -7.336 2.110 1.00 84.88 246 LEU A C 1
ATOM 1823 O O . LEU A 1 246 ? -5.186 -8.292 1.513 1.00 84.88 246 LEU A O 1
ATOM 1827 N N . GLU A 1 247 ? -3.824 -6.517 1.524 1.00 78.56 247 GLU A N 1
ATOM 1828 C CA . GLU A 1 247 ? -3.384 -6.678 0.143 1.00 78.56 247 GLU A CA 1
ATOM 1829 C C . GLU A 1 247 ? -2.596 -7.977 -0.044 1.00 78.56 247 GLU A C 1
ATOM 1831 O O . GLU A 1 247 ? -2.904 -8.750 -0.952 1.00 78.56 247 GLU A O 1
ATOM 1836 N N . ASN A 1 248 ? -1.690 -8.301 0.883 1.00 78.12 248 ASN A N 1
ATOM 1837 C CA . ASN A 1 248 ? -0.980 -9.583 0.895 1.00 78.12 248 ASN A CA 1
ATOM 1838 C C . ASN A 1 248 ? -1.923 -10.796 1.008 1.00 78.12 248 ASN A C 1
ATOM 1840 O O . ASN A 1 248 ? -1.629 -11.867 0.469 1.00 78.12 248 ASN A O 1
ATOM 1844 N N . LEU A 1 249 ? -3.061 -10.659 1.699 1.00 79.06 249 LEU A N 1
ATOM 1845 C CA . LEU A 1 249 ? -4.072 -11.718 1.763 1.00 79.06 249 LEU A CA 1
ATOM 1846 C C . LEU A 1 249 ? -4.851 -11.871 0.456 1.00 79.06 249 LEU A C 1
ATOM 1848 O O . LEU A 1 249 ? -5.131 -13.004 0.050 1.00 79.06 249 LEU A O 1
ATOM 1852 N N . ARG A 1 250 ? -5.224 -10.748 -0.168 1.00 72.25 250 ARG A N 1
ATOM 1853 C CA . ARG A 1 250 ? -6.028 -10.708 -1.399 1.00 72.25 250 ARG A CA 1
ATOM 1854 C C . ARG A 1 250 ? -5.210 -11.139 -2.612 1.00 72.25 250 ARG A C 1
ATOM 1856 O O . ARG A 1 250 ? -5.712 -11.876 -3.459 1.00 72.25 250 ARG A O 1
ATOM 1863 N N . HIS A 1 251 ? -3.940 -10.748 -2.655 1.00 66.81 251 HIS A N 1
ATOM 1864 C CA . HIS A 1 251 ? -3.054 -10.951 -3.791 1.00 66.81 251 HIS A CA 1
ATOM 1865 C C . HIS A 1 251 ? -1.669 -11.393 -3.306 1.00 66.81 251 HIS A C 1
ATOM 1867 O O . HIS A 1 251 ? -0.760 -10.573 -3.187 1.00 66.81 251 HIS A O 1
ATOM 1873 N N . PRO A 1 252 ? -1.478 -12.691 -3.004 1.00 69.75 252 PRO A N 1
ATOM 1874 C CA . PRO A 1 252 ? -0.204 -13.182 -2.504 1.00 69.75 252 PRO A CA 1
ATOM 1875 C C . PRO A 1 252 ? 0.828 -13.145 -3.630 1.00 69.75 252 PRO A C 1
ATOM 1877 O O . PRO A 1 252 ? 0.954 -14.085 -4.420 1.00 69.75 252 PRO A O 1
ATOM 1880 N N . CYS A 1 253 ? 1.568 -12.046 -3.712 1.00 76.25 253 CYS A N 1
ATOM 1881 C CA . CYS A 1 253 ? 2.760 -12.000 -4.527 1.00 76.25 253 CYS A CA 1
ATOM 1882 C C . CYS A 1 253 ? 3.854 -12.877 -3.896 1.00 76.25 253 CYS A C 1
ATOM 1884 O O . CYS A 1 253 ? 3.930 -12.989 -2.667 1.00 76.25 253 CYS A O 1
ATOM 1886 N N . PRO A 1 254 ? 4.691 -13.552 -4.706 1.00 81.62 254 PRO A N 1
ATOM 1887 C CA . PRO A 1 254 ? 5.844 -14.280 -4.189 1.00 81.62 254 PRO A CA 1
ATOM 1888 C C . PRO A 1 254 ? 6.765 -13.368 -3.368 1.00 81.62 254 PRO A C 1
ATOM 1890 O O . PRO A 1 254 ? 6.782 -12.152 -3.553 1.00 81.62 254 PRO A O 1
ATOM 1893 N N . ALA A 1 255 ? 7.579 -13.953 -2.488 1.00 80.06 255 ALA A N 1
ATOM 1894 C CA . ALA A 1 255 ? 8.579 -13.188 -1.747 1.00 80.06 255 ALA A CA 1
ATOM 1895 C C . ALA A 1 255 ? 9.474 -12.381 -2.709 1.00 80.06 255 ALA A C 1
ATOM 1897 O O . ALA A 1 255 ? 9.991 -12.930 -3.682 1.00 80.06 255 ALA A O 1
ATOM 1898 N N . GLY A 1 256 ? 9.639 -11.086 -2.427 1.00 82.25 256 GLY A N 1
ATOM 1899 C CA . GLY A 1 256 ? 10.368 -10.151 -3.291 1.00 82.25 256 GLY A CA 1
ATOM 1900 C C . GLY A 1 256 ? 9.518 -9.468 -4.366 1.00 82.25 256 GLY A C 1
ATOM 1901 O O . GLY A 1 256 ? 10.075 -8.743 -5.182 1.00 82.25 256 GLY A O 1
ATOM 1902 N N . TYR A 1 257 ? 8.197 -9.666 -4.371 1.00 86.06 257 TYR A N 1
ATOM 1903 C CA . TYR A 1 257 ? 7.273 -9.019 -5.301 1.00 86.06 257 TYR A CA 1
ATOM 1904 C C . TYR A 1 257 ? 6.232 -8.173 -4.560 1.00 86.06 257 TYR A C 1
ATOM 1906 O O . TYR A 1 257 ? 5.880 -8.460 -3.418 1.00 86.06 257 TYR A O 1
ATOM 1914 N N . VAL A 1 258 ? 5.724 -7.147 -5.235 1.00 83.38 258 VAL A N 1
ATOM 1915 C CA . VAL A 1 258 ? 4.662 -6.246 -4.774 1.00 83.38 258 VAL A CA 1
ATOM 1916 C C . VAL A 1 258 ? 3.513 -6.255 -5.775 1.00 83.38 258 VAL A C 1
ATOM 1918 O O . VAL A 1 258 ? 3.726 -6.454 -6.973 1.00 83.38 258 VAL A O 1
ATOM 1921 N N . TYR A 1 259 ? 2.290 -6.068 -5.292 1.00 81.50 259 TYR A N 1
ATOM 1922 C CA . TYR A 1 259 ? 1.114 -6.060 -6.151 1.00 81.50 259 TYR A CA 1
ATOM 1923 C C . TYR A 1 259 ? 0.962 -4.696 -6.831 1.00 81.50 259 TYR A C 1
ATOM 1925 O O . TYR A 1 259 ? 1.019 -3.651 -6.186 1.00 81.50 259 TYR A O 1
ATOM 1933 N N . GLY A 1 260 ? 0.854 -4.702 -8.156 1.00 78.50 260 GLY A N 1
ATOM 1934 C CA . GLY A 1 260 ? 0.709 -3.496 -8.957 1.00 78.50 260 GLY A CA 1
ATOM 1935 C C . GLY A 1 260 ? -0.738 -3.039 -9.091 1.00 78.50 260 GLY A C 1
ATOM 1936 O O . GLY A 1 260 ? -1.681 -3.815 -8.940 1.00 78.50 260 GLY A O 1
ATOM 1937 N N . GLN A 1 261 ? -0.916 -1.772 -9.476 1.00 76.19 261 GLN A N 1
ATOM 1938 C CA . GLN A 1 261 ? -2.237 -1.218 -9.823 1.00 76.19 261 GLN A CA 1
ATOM 1939 C C . GLN A 1 261 ? -2.885 -1.936 -11.019 1.00 76.19 261 GLN A C 1
ATOM 1941 O O . GLN A 1 261 ? -4.098 -1.886 -11.204 1.00 76.19 261 GLN A O 1
ATOM 1946 N N . ASP A 1 262 ? -2.073 -2.607 -11.833 1.00 77.75 262 ASP A N 1
ATOM 1947 C CA . ASP A 1 262 ? -2.477 -3.429 -12.973 1.00 77.75 262 ASP A CA 1
ATOM 1948 C C . ASP A 1 262 ? -2.904 -4.851 -12.580 1.00 77.75 262 ASP A C 1
ATOM 1950 O O . ASP A 1 262 ? -3.150 -5.682 -13.454 1.00 77.75 262 ASP A O 1
ATOM 1954 N N . MET A 1 263 ? -3.025 -5.129 -11.279 1.00 76.75 263 MET A N 1
ATOM 1955 C CA . MET A 1 263 ? -3.405 -6.425 -10.728 1.00 76.75 263 MET A CA 1
ATOM 1956 C C . MET A 1 263 ? -2.388 -7.551 -10.989 1.00 76.75 263 MET A C 1
ATOM 1958 O O . MET A 1 263 ? -2.734 -8.738 -10.929 1.00 76.75 263 MET A O 1
ATOM 1962 N N . VAL A 1 264 ? -1.127 -7.197 -11.259 1.00 81.94 264 VAL A N 1
ATOM 1963 C CA . VAL A 1 264 ? -0.019 -8.127 -11.510 1.00 81.94 264 VAL A CA 1
ATOM 1964 C C . VAL A 1 264 ? 1.064 -7.945 -10.446 1.00 81.94 264 VAL A C 1
ATOM 1966 O O . VAL A 1 264 ? 1.266 -6.856 -9.922 1.00 81.94 264 VAL A O 1
ATOM 1969 N N . CYS A 1 265 ? 1.768 -9.021 -10.096 1.00 85.00 265 CYS A N 1
ATOM 1970 C CA . CYS A 1 265 ? 2.914 -8.939 -9.195 1.00 85.00 265 CYS A CA 1
ATOM 1971 C C . CYS A 1 265 ? 4.159 -8.455 -9.944 1.00 85.00 265 CYS A C 1
ATOM 1973 O O . CYS A 1 265 ? 4.580 -9.085 -10.915 1.00 85.00 265 CYS A O 1
ATOM 1975 N N . HIS A 1 266 ? 4.779 -7.395 -9.438 1.00 85.62 266 HIS A N 1
ATOM 1976 C CA . HIS A 1 266 ? 6.021 -6.813 -9.949 1.00 85.62 266 HIS A CA 1
ATOM 1977 C C . HIS A 1 266 ? 7.156 -7.037 -8.964 1.00 85.62 266 HIS A C 1
ATOM 1979 O O . HIS A 1 266 ? 6.921 -7.146 -7.764 1.00 85.62 266 HIS A O 1
ATOM 1985 N N . GLU A 1 267 ? 8.389 -7.101 -9.451 1.00 89.06 267 GLU A N 1
ATOM 1986 C CA . GLU A 1 267 ? 9.557 -7.211 -8.579 1.00 89.06 267 GLU A CA 1
ATOM 1987 C C . GLU A 1 267 ? 9.678 -5.960 -7.692 1.00 89.06 267 GLU A C 1
ATOM 1989 O O . GLU A 1 267 ? 9.577 -4.822 -8.163 1.00 89.06 267 GLU A O 1
ATOM 1994 N N . ALA A 1 268 ? 9.855 -6.172 -6.390 1.00 89.88 268 ALA A N 1
ATOM 1995 C CA . ALA A 1 268 ? 9.940 -5.097 -5.417 1.00 89.88 268 ALA A CA 1
ATOM 1996 C C . ALA A 1 268 ? 11.228 -4.288 -5.612 1.00 89.88 268 ALA A C 1
ATOM 1998 O O . ALA A 1 268 ? 12.321 -4.838 -5.745 1.00 89.88 268 ALA A O 1
ATOM 1999 N N . CYS A 1 269 ? 11.118 -2.968 -5.530 1.00 91.06 269 CYS A N 1
ATOM 2000 C CA . CYS A 1 269 ? 12.241 -2.051 -5.556 1.00 91.06 269 CYS A CA 1
ATOM 2001 C C . CYS A 1 269 ? 12.322 -1.267 -4.250 1.00 91.06 269 CYS A C 1
ATOM 2003 O O . CYS A 1 269 ? 11.787 -0.182 -4.158 1.00 91.06 269 CYS A O 1
ATOM 2005 N N . GLY A 1 270 ? 12.987 -1.790 -3.217 1.00 81.12 270 GLY A N 1
ATOM 2006 C CA . GLY A 1 270 ? 13.180 -1.039 -1.966 1.00 81.12 270 GLY A CA 1
ATOM 2007 C C . GLY A 1 270 ? 11.910 -0.890 -1.113 1.00 81.12 270 GLY A C 1
ATOM 2008 O O . GLY A 1 270 ? 11.396 0.209 -0.915 1.00 81.12 270 GLY A O 1
ATOM 2009 N N . GLY A 1 271 ? 11.422 -1.997 -0.548 1.00 79.00 271 GLY A N 1
ATOM 2010 C CA . GLY A 1 271 ? 10.241 -2.012 0.323 1.00 79.00 271 GLY A CA 1
ATOM 2011 C C . GLY A 1 271 ? 8.989 -2.458 -0.430 1.00 79.00 271 GLY A C 1
ATOM 2012 O O . GLY A 1 271 ? 9.032 -3.474 -1.114 1.00 79.00 271 GLY A O 1
ATOM 2013 N N . SER A 1 272 ? 7.882 -1.718 -0.293 1.00 74.00 272 SER A N 1
ATOM 2014 C CA . SER A 1 272 ? 6.568 -2.085 -0.850 1.00 74.00 272 SER A CA 1
ATOM 2015 C C . SER A 1 272 ? 6.209 -1.397 -2.179 1.00 74.00 272 SER A C 1
ATOM 2017 O O . SER A 1 272 ? 5.035 -1.252 -2.494 1.00 74.00 272 SER A O 1
ATOM 2019 N N . HIS A 1 273 ? 7.195 -0.954 -2.966 1.00 83.00 273 HIS A N 1
ATOM 2020 C CA . HIS A 1 273 ? 6.957 -0.324 -4.273 1.00 83.00 273 HIS A CA 1
ATOM 2021 C C . HIS A 1 273 ? 7.722 -1.027 -5.399 1.00 83.00 273 HIS A C 1
ATOM 2023 O O . HIS A 1 273 ? 8.649 -1.787 -5.135 1.00 83.00 273 HIS A O 1
ATOM 2029 N N . TYR A 1 274 ? 7.323 -0.786 -6.649 1.00 89.44 274 TYR A N 1
ATOM 2030 C CA . TYR A 1 274 ? 7.976 -1.290 -7.861 1.00 89.44 274 TYR A CA 1
ATOM 2031 C C . TYR A 1 274 ? 8.201 -0.155 -8.857 1.00 89.44 274 TYR A C 1
ATOM 2033 O O . TYR A 1 274 ? 7.595 0.915 -8.760 1.00 89.44 274 TYR A O 1
ATOM 2041 N N . CYS A 1 275 ? 9.077 -0.399 -9.825 1.00 88.88 275 CYS A N 1
ATOM 2042 C CA . CYS A 1 275 ? 9.358 0.551 -10.889 1.00 88.88 275 CYS A CA 1
ATOM 2043 C C . CYS A 1 275 ? 8.383 0.354 -12.047 1.00 88.88 275 CYS A C 1
ATOM 2045 O O . CYS A 1 275 ? 8.191 -0.760 -12.526 1.00 88.88 275 CYS A O 1
ATOM 2047 N N . SER A 1 276 ? 7.754 1.444 -12.482 1.00 83.00 276 SER A N 1
ATOM 2048 C CA . SER A 1 276 ? 6.829 1.456 -13.615 1.00 83.00 276 SER A CA 1
ATOM 2049 C C . SER A 1 276 ? 7.484 2.067 -14.856 1.00 83.00 276 SER A C 1
ATOM 2051 O O . SER A 1 276 ? 8.482 2.789 -14.770 1.00 83.00 276 SER A O 1
ATOM 2053 N N . ASN A 1 277 ? 6.900 1.816 -16.029 1.00 79.94 277 ASN A N 1
ATOM 2054 C CA . ASN A 1 277 ? 7.387 2.327 -17.316 1.00 79.94 277 ASN A CA 1
ATOM 2055 C C . ASN A 1 277 ? 8.834 1.874 -17.623 1.00 79.94 277 ASN A C 1
ATOM 2057 O O . ASN A 1 277 ? 9.230 0.771 -17.268 1.00 79.94 277 ASN A O 1
ATOM 2061 N N . ASN A 1 278 ? 9.635 2.731 -18.270 1.00 73.88 278 ASN A N 1
ATOM 2062 C CA . ASN A 1 278 ? 11.055 2.495 -18.573 1.00 73.88 278 ASN A CA 1
ATOM 2063 C C . ASN A 1 278 ? 11.985 2.783 -17.375 1.00 73.88 278 ASN A C 1
ATOM 2065 O O . ASN A 1 278 ? 13.119 3.230 -17.567 1.00 73.88 278 ASN A O 1
ATOM 2069 N N . SER A 1 279 ? 11.513 2.608 -16.137 1.00 85.81 279 SER A N 1
ATOM 2070 C CA . SER A 1 279 ? 12.367 2.752 -14.956 1.00 85.81 279 SER A CA 1
ATOM 2071 C C . SER A 1 279 ? 12.820 1.391 -14.438 1.00 85.81 279 SER A C 1
ATOM 2073 O O . SER A 1 279 ? 12.066 0.424 -14.446 1.00 85.81 279 SER A O 1
ATOM 2075 N N . VAL A 1 280 ? 14.070 1.318 -13.991 1.00 87.25 280 VAL A N 1
ATOM 2076 C CA . VAL A 1 280 ? 14.670 0.113 -13.410 1.00 87.25 280 VAL A CA 1
ATOM 2077 C C . VAL A 1 280 ? 15.026 0.356 -11.955 1.00 87.25 280 VAL A C 1
ATOM 2079 O O . VAL A 1 280 ? 15.363 1.475 -11.555 1.00 87.25 280 VAL A O 1
ATOM 2082 N N . CYS A 1 281 ? 14.965 -0.706 -11.157 1.00 88.25 281 CYS A N 1
ATOM 2083 C CA . CYS A 1 281 ? 15.343 -0.631 -9.760 1.00 88.25 281 CYS A CA 1
ATOM 2084 C C . CYS A 1 281 ? 16.862 -0.631 -9.595 1.00 88.25 281 CYS A C 1
ATOM 2086 O O . CYS A 1 281 ? 17.541 -1.563 -10.020 1.00 88.25 281 CYS A O 1
ATOM 2088 N N . VAL A 1 282 ? 17.398 0.383 -8.921 1.00 86.38 282 VAL A N 1
ATOM 2089 C CA . VAL A 1 282 ? 18.826 0.483 -8.612 1.00 86.38 282 VAL A CA 1
ATOM 2090 C C . VAL A 1 282 ? 18.971 0.848 -7.147 1.00 86.38 282 VAL A C 1
ATOM 2092 O O . VAL A 1 282 ? 18.595 1.945 -6.745 1.00 86.38 282 VAL A O 1
ATOM 2095 N N . ASN A 1 283 ? 19.510 -0.068 -6.338 1.00 87.88 283 ASN A N 1
ATOM 2096 C CA . ASN A 1 283 ? 19.697 0.127 -4.894 1.00 87.88 283 ASN A CA 1
ATOM 2097 C C . ASN A 1 283 ? 18.413 0.573 -4.162 1.00 87.88 283 ASN A C 1
ATOM 2099 O O . ASN A 1 283 ? 18.455 1.436 -3.290 1.00 87.88 283 ASN A O 1
ATOM 2103 N N . GLY A 1 284 ? 17.265 0.001 -4.539 1.00 86.06 284 GLY A N 1
ATOM 2104 C CA . GLY A 1 284 ? 15.968 0.334 -3.942 1.00 86.06 284 GLY A CA 1
ATOM 2105 C C . GLY A 1 284 ? 15.380 1.677 -4.384 1.00 86.06 284 GLY A C 1
ATOM 2106 O O . GLY A 1 284 ? 14.470 2.174 -3.731 1.00 86.06 284 GLY A O 1
ATOM 2107 N N . GLN A 1 285 ? 15.898 2.276 -5.460 1.00 89.38 285 GLN A N 1
ATOM 2108 C CA . GLN A 1 285 ? 15.343 3.482 -6.070 1.00 89.38 285 GLN A CA 1
ATOM 2109 C C . GLN A 1 285 ? 15.025 3.240 -7.543 1.00 89.38 285 GLN A C 1
ATOM 2111 O O . GLN A 1 285 ? 15.857 2.723 -8.292 1.00 89.38 285 GLN A O 1
ATOM 2116 N N . CYS A 1 286 ? 13.842 3.669 -7.977 1.00 89.44 286 CYS A N 1
ATOM 2117 C CA . CYS A 1 286 ? 13.483 3.631 -9.387 1.00 89.44 286 CYS A CA 1
ATOM 2118 C C . CYS A 1 286 ? 14.223 4.719 -10.158 1.00 89.44 286 CYS A C 1
ATOM 2120 O O . CYS A 1 286 ? 14.050 5.914 -9.915 1.00 89.44 286 CYS A O 1
ATOM 2122 N N . ARG A 1 287 ? 15.053 4.294 -11.109 1.00 90.75 287 ARG A N 1
ATOM 2123 C CA . ARG A 1 287 ? 15.778 5.175 -12.020 1.00 90.75 287 ARG A CA 1
ATOM 2124 C C . ARG A 1 287 ? 15.197 5.024 -13.411 1.00 90.75 287 ARG A C 1
ATOM 2126 O O . ARG A 1 287 ? 15.204 3.934 -13.968 1.00 90.75 287 ARG A O 1
ATOM 2133 N N . GLY A 1 288 ? 14.694 6.118 -13.961 1.00 89.12 288 GLY A N 1
ATOM 2134 C CA . GLY A 1 288 ? 14.177 6.185 -15.322 1.00 89.12 288 GLY A CA 1
ATOM 2135 C C . GLY A 1 288 ? 14.697 7.420 -16.040 1.00 89.12 288 GLY A C 1
ATOM 2136 O O . GLY A 1 288 ? 15.455 8.212 -15.477 1.00 89.12 288 GLY A O 1
ATOM 2137 N N . CYS A 1 289 ? 14.271 7.570 -17.286 1.00 90.12 289 CYS A N 1
ATOM 2138 C CA . CYS A 1 289 ? 14.599 8.713 -18.121 1.00 90.12 289 CYS A CA 1
ATOM 2139 C C . CYS A 1 289 ? 13.372 9.593 -18.358 1.00 90.12 289 CYS A C 1
ATOM 2141 O O . CYS A 1 289 ? 12.234 9.159 -18.170 1.00 90.12 289 CYS A O 1
ATOM 2143 N N . GLU A 1 290 ? 13.609 10.835 -18.779 1.00 89.44 290 GLU A N 1
ATOM 2144 C CA . GLU A 1 290 ? 12.544 11.727 -19.234 1.00 89.44 290 GLU A CA 1
ATOM 2145 C C . GLU A 1 290 ? 11.806 11.143 -20.449 1.00 89.44 290 GLU A C 1
ATOM 2147 O O . GLU A 1 290 ? 12.316 10.279 -21.170 1.00 89.44 290 GLU A O 1
ATOM 2152 N N . SER A 1 291 ? 10.592 11.636 -20.698 1.00 87.69 291 SER A N 1
ATOM 2153 C CA . SER A 1 291 ? 9.787 11.204 -21.842 1.00 87.69 291 SER A CA 1
ATOM 2154 C C . SER A 1 291 ? 10.557 11.352 -23.160 1.00 87.69 291 SER A C 1
ATOM 2156 O O . SER A 1 291 ? 11.126 12.403 -23.450 1.00 87.69 291 SER A O 1
ATOM 2158 N N . GLY A 1 292 ? 10.550 10.297 -23.979 1.00 86.81 292 GLY A N 1
ATOM 2159 C CA . GLY A 1 292 ? 11.303 10.234 -25.237 1.00 86.81 292 GLY A CA 1
ATOM 2160 C C . GLY A 1 292 ? 12.736 9.707 -25.102 1.00 86.81 292 GLY A C 1
ATOM 2161 O O . GLY A 1 292 ? 13.449 9.647 -26.106 1.00 86.81 292 GLY A O 1
ATOM 2162 N N . TYR A 1 293 ? 13.149 9.293 -23.903 1.00 90.81 293 TYR A N 1
ATOM 2163 C CA . TYR A 1 293 ? 14.427 8.633 -23.650 1.00 90.81 293 TYR A CA 1
ATOM 2164 C C . TYR A 1 293 ? 14.229 7.228 -23.067 1.00 90.81 293 TYR A C 1
ATOM 2166 O O . TYR A 1 293 ? 13.248 6.932 -22.385 1.00 90.81 293 TYR A O 1
ATOM 2174 N N . VAL A 1 294 ? 15.196 6.359 -23.337 1.00 89.25 294 VAL A N 1
ATOM 2175 C CA . VAL A 1 294 ? 15.271 4.976 -22.868 1.00 89.25 294 VAL A CA 1
ATOM 2176 C C . VAL A 1 294 ? 16.530 4.842 -22.026 1.00 89.25 294 VAL A C 1
ATOM 2178 O O . VAL A 1 294 ? 17.595 5.321 -22.421 1.00 89.25 294 VAL A O 1
ATOM 2181 N N . LEU A 1 295 ? 16.415 4.219 -20.855 1.00 90.06 295 LEU A N 1
ATOM 2182 C CA . LEU A 1 295 ? 17.581 3.908 -20.041 1.00 90.06 295 LEU A CA 1
ATOM 2183 C C . LEU A 1 295 ? 18.317 2.725 -20.676 1.00 90.06 295 LEU A C 1
ATOM 2185 O O . LEU A 1 295 ? 17.739 1.652 -20.823 1.00 90.06 295 LEU A O 1
ATOM 2189 N N . GLY A 1 296 ? 19.561 2.946 -21.088 1.00 87.38 296 GLY A N 1
ATOM 2190 C CA . GLY A 1 296 ? 20.391 1.916 -21.699 1.00 87.38 296 GLY A CA 1
ATOM 2191 C C . GLY A 1 296 ? 21.076 1.016 -20.678 1.00 87.38 296 GLY A C 1
ATOM 2192 O O . GLY A 1 296 ? 21.122 1.320 -19.484 1.00 87.38 296 GLY A O 1
ATOM 2193 N N . ASP A 1 297 ? 21.687 -0.059 -21.178 1.00 85.31 297 ASP A N 1
ATOM 2194 C CA . ASP A 1 297 ? 22.464 -1.016 -20.372 1.00 85.31 297 ASP A CA 1
ATOM 2195 C C . ASP A 1 297 ? 23.659 -0.358 -19.651 1.00 85.31 297 ASP A C 1
ATOM 2197 O O . ASP A 1 297 ? 24.164 -0.866 -18.651 1.00 85.31 297 ASP A O 1
ATOM 2201 N N . ASP A 1 298 ? 24.109 0.802 -20.136 1.00 86.62 298 ASP A N 1
ATOM 2202 C CA . ASP A 1 298 ? 25.167 1.623 -19.541 1.00 86.62 298 ASP A CA 1
ATOM 2203 C C . ASP A 1 298 ? 24.670 2.560 -18.423 1.00 86.62 298 ASP A C 1
ATOM 2205 O O . ASP A 1 298 ? 25.425 3.412 -17.944 1.00 86.62 298 ASP A O 1
ATOM 2209 N N . MET A 1 299 ? 23.407 2.417 -18.005 1.00 85.75 299 MET A N 1
ATOM 2210 C CA . MET A 1 299 ? 22.737 3.240 -16.995 1.00 85.75 299 MET A CA 1
ATOM 2211 C C . MET A 1 299 ? 22.634 4.728 -17.367 1.00 85.75 299 MET A C 1
ATOM 2213 O O . MET A 1 299 ? 22.480 5.582 -16.483 1.00 85.75 299 MET A O 1
ATOM 2217 N N . LYS A 1 300 ? 22.704 5.054 -18.664 1.00 89.00 300 LYS A N 1
ATOM 2218 C CA . LYS A 1 300 ? 22.504 6.408 -19.194 1.00 89.00 300 LYS A CA 1
ATOM 2219 C C . LYS A 1 300 ? 21.225 6.493 -20.014 1.00 89.00 300 LYS A C 1
ATOM 2221 O O . LYS A 1 300 ? 20.734 5.506 -20.552 1.00 89.00 300 LYS A O 1
ATOM 2226 N N . CYS A 1 301 ? 20.680 7.699 -20.100 1.00 90.44 301 CYS A N 1
ATOM 2227 C CA . CYS A 1 301 ? 19.503 7.968 -20.910 1.00 90.44 301 CYS A CA 1
ATOM 2228 C C . CYS A 1 301 ? 19.901 8.203 -22.364 1.00 90.44 301 CYS A C 1
ATOM 2230 O O . CYS A 1 301 ? 20.631 9.145 -22.669 1.00 90.44 301 CYS A O 1
ATOM 2232 N N . HIS A 1 302 ? 19.377 7.369 -23.254 1.00 89.31 302 HIS A N 1
ATOM 2233 C CA . HIS A 1 302 ? 19.557 7.463 -24.699 1.00 89.31 302 HIS A CA 1
ATOM 2234 C C . HIS A 1 302 ? 18.256 7.900 -25.348 1.00 89.31 302 HIS A C 1
ATOM 2236 O O . HIS A 1 302 ? 17.173 7.545 -24.889 1.00 89.31 302 HIS A O 1
ATOM 2242 N N . LYS A 1 303 ? 18.333 8.683 -26.421 1.00 90.50 303 LYS A N 1
ATOM 2243 C CA . LYS A 1 303 ? 17.134 9.118 -27.140 1.00 90.50 303 LYS A CA 1
ATOM 2244 C C . LYS A 1 303 ? 16.441 7.906 -27.768 1.00 90.50 303 LYS A C 1
ATOM 2246 O O . LYS A 1 303 ? 17.090 7.137 -28.479 1.00 90.50 303 LYS A O 1
ATOM 2251 N N . ALA A 1 304 ? 15.138 7.763 -27.528 1.00 92.06 304 ALA A N 1
ATOM 2252 C CA . ALA A 1 304 ? 14.348 6.686 -28.110 1.00 92.06 304 ALA A CA 1
ATOM 2253 C C . ALA A 1 304 ? 14.407 6.745 -29.647 1.00 92.06 304 ALA A C 1
ATOM 2255 O O . ALA A 1 304 ? 14.315 7.822 -30.247 1.00 92.06 304 ALA A O 1
ATOM 2256 N N . CYS A 1 305 ? 14.568 5.590 -30.285 1.00 93.31 305 CYS A N 1
ATOM 2257 C CA . CYS A 1 305 ? 14.647 5.445 -31.731 1.00 93.31 305 CYS A CA 1
ATOM 2258 C C . CYS A 1 305 ? 14.042 4.116 -32.169 1.00 93.31 305 CYS A C 1
ATOM 2260 O O . CYS A 1 305 ? 14.171 3.127 -31.453 1.00 93.31 305 CYS A O 1
ATOM 2262 N N . GLU A 1 306 ? 13.416 4.078 -33.347 1.00 91.56 306 GLU A N 1
ATOM 2263 C CA . GLU A 1 306 ? 12.651 2.942 -33.897 1.00 91.56 306 GLU A CA 1
ATOM 2264 C C . GLU A 1 306 ? 11.354 2.632 -33.135 1.00 91.56 306 GLU A C 1
ATOM 2266 O O . GLU A 1 306 ? 10.310 2.450 -33.759 1.00 91.56 306 GLU A O 1
ATOM 2271 N N . SER A 1 307 ? 11.383 2.658 -31.802 1.00 89.75 307 SER A N 1
ATOM 2272 C CA . SER A 1 307 ? 10.227 2.512 -30.917 1.00 89.75 307 SER A CA 1
ATOM 2273 C C . SER A 1 307 ? 10.407 3.323 -29.618 1.00 89.75 307 SER A C 1
ATOM 2275 O O . SER A 1 307 ? 11.514 3.786 -29.334 1.00 89.75 307 SER A O 1
ATOM 2277 N N . PRO A 1 308 ? 9.353 3.484 -28.790 1.00 87.38 308 PRO A N 1
ATOM 2278 C CA . PRO A 1 308 ? 9.446 4.164 -27.492 1.00 87.38 308 PRO A CA 1
ATOM 2279 C C . PRO A 1 308 ? 10.356 3.478 -26.457 1.00 87.38 308 PRO A C 1
ATOM 2281 O O . PRO A 1 308 ? 10.664 4.077 -25.429 1.00 87.38 308 PRO A O 1
ATOM 2284 N N . THR A 1 309 ? 10.759 2.227 -26.692 1.00 85.62 309 THR A N 1
ATOM 2285 C CA . THR A 1 309 ? 11.527 1.405 -25.739 1.00 85.62 309 THR A CA 1
ATOM 2286 C C . THR A 1 309 ? 12.879 0.955 -26.288 1.00 85.62 309 THR A C 1
ATOM 2288 O O . THR A 1 309 ? 13.556 0.152 -25.656 1.00 85.62 309 THR A O 1
ATOM 2291 N N . THR A 1 310 ? 13.283 1.437 -27.463 1.00 90.06 310 THR A N 1
ATOM 2292 C CA . THR A 1 310 ? 14.556 1.081 -28.105 1.00 90.06 310 THR A CA 1
ATOM 2293 C C . THR A 1 310 ? 15.387 2.327 -28.374 1.00 90.06 310 THR A C 1
ATOM 2295 O O . THR A 1 310 ? 14.857 3.431 -28.479 1.00 90.06 310 THR A O 1
ATOM 2298 N N . TYR A 1 311 ? 16.701 2.162 -28.475 1.00 92.75 311 TYR A N 1
ATOM 2299 C CA . TYR A 1 311 ? 17.642 3.229 -28.798 1.00 92.75 311 TYR A CA 1
ATOM 2300 C C . TYR A 1 311 ? 18.764 2.682 -29.682 1.00 92.75 311 TYR A C 1
ATOM 2302 O O . TYR A 1 311 ? 18.948 1.471 -29.800 1.00 92.75 311 TYR A O 1
ATOM 2310 N N . CYS A 1 312 ? 19.503 3.581 -30.325 1.00 91.25 312 CYS A N 1
ATOM 2311 C CA . CYS A 1 312 ? 20.593 3.200 -31.213 1.00 91.25 312 CYS A CA 1
ATOM 2312 C C . CYS A 1 312 ? 21.831 2.773 -30.424 1.00 91.25 312 CYS A C 1
ATOM 2314 O O . CYS A 1 312 ? 22.285 3.492 -29.537 1.00 91.25 312 CYS A O 1
ATOM 2316 N N . THR A 1 313 ? 22.385 1.610 -30.765 1.00 88.56 313 THR A N 1
ATOM 2317 C CA . THR A 1 313 ? 23.577 1.040 -30.123 1.00 88.56 313 THR A CA 1
ATOM 2318 C C . THR A 1 313 ? 24.799 1.107 -31.040 1.00 88.56 313 THR A C 1
ATOM 2320 O O . THR A 1 313 ? 24.674 1.169 -32.266 1.00 88.56 313 THR A O 1
ATOM 2323 N N . GLY A 1 314 ? 26.001 1.028 -30.465 1.00 82.06 314 GLY A N 1
ATOM 2324 C CA . GLY A 1 314 ? 27.255 1.043 -31.227 1.00 82.06 314 GLY A CA 1
ATOM 2325 C C . GLY A 1 314 ? 27.502 2.389 -31.917 1.00 82.06 314 GLY A C 1
ATOM 2326 O O . GLY A 1 314 ? 27.261 3.437 -31.329 1.00 82.06 314 GLY A O 1
ATOM 2327 N N . ASN A 1 315 ? 27.956 2.360 -33.173 1.00 74.19 315 ASN A N 1
ATOM 2328 C CA . ASN A 1 315 ? 28.262 3.562 -33.967 1.00 74.19 315 ASN A CA 1
ATOM 2329 C C . ASN A 1 315 ? 27.058 4.058 -34.788 1.00 74.19 315 ASN A C 1
ATOM 2331 O O . ASN A 1 315 ? 27.223 4.592 -35.885 1.00 74.19 315 ASN A O 1
ATOM 2335 N N . THR A 1 316 ? 25.840 3.819 -34.300 1.00 86.19 316 THR A N 1
ATOM 2336 C CA . THR A 1 316 ? 24.612 4.223 -34.989 1.00 86.19 316 THR A CA 1
ATOM 2337 C C . THR A 1 316 ? 23.969 5.415 -34.288 1.00 86.19 316 THR A C 1
ATOM 2339 O O . THR A 1 316 ? 24.019 5.530 -33.066 1.00 86.19 316 THR A O 1
ATOM 2342 N N . VAL A 1 317 ? 23.354 6.315 -35.054 1.00 86.50 317 VAL A N 1
ATOM 2343 C CA . VAL A 1 317 ? 22.628 7.481 -34.530 1.00 86.50 317 VAL A CA 1
ATOM 2344 C C . VAL A 1 317 ? 21.188 7.476 -35.025 1.00 86.50 317 VAL A C 1
ATOM 2346 O O . VAL A 1 317 ? 20.884 6.989 -36.117 1.00 86.50 317 VAL A O 1
ATOM 2349 N N . CYS A 1 318 ? 20.283 8.028 -34.219 1.00 88.00 318 CYS A N 1
ATOM 2350 C CA . CYS A 1 318 ? 18.874 8.091 -34.579 1.00 88.00 318 CYS A CA 1
ATOM 2351 C C . CYS A 1 318 ? 18.608 9.223 -35.574 1.00 88.00 318 CYS A C 1
ATOM 2353 O O . CYS A 1 318 ? 18.674 10.399 -35.215 1.00 88.00 318 CYS A O 1
ATOM 2355 N N . VAL A 1 319 ? 18.238 8.876 -36.806 1.00 86.06 319 VAL A N 1
ATOM 2356 C CA . VAL A 1 319 ? 17.887 9.838 -37.858 1.00 86.06 319 VAL A CA 1
ATOM 2357 C C . VAL A 1 319 ? 16.477 9.542 -38.340 1.00 86.06 319 VAL A C 1
ATOM 2359 O O . VAL A 1 319 ? 16.209 8.468 -38.873 1.00 86.06 319 VAL A O 1
ATOM 2362 N N . SER A 1 320 ? 15.563 10.503 -38.172 1.00 87.25 320 SER A N 1
ATOM 2363 C CA . SER A 1 320 ? 14.150 10.360 -38.569 1.00 87.25 320 SER A CA 1
ATOM 2364 C C . SER A 1 320 ? 13.490 9.081 -38.025 1.00 87.25 320 SER A C 1
ATOM 2366 O O . SER A 1 320 ? 12.748 8.401 -38.729 1.00 87.25 320 SER A O 1
ATOM 2368 N N . GLY A 1 321 ? 13.799 8.729 -36.773 1.00 88.44 321 GLY A N 1
ATOM 2369 C CA . GLY A 1 321 ? 13.226 7.565 -36.096 1.00 88.44 321 GLY A CA 1
ATOM 2370 C C . GLY A 1 321 ? 13.818 6.214 -36.504 1.00 88.44 321 GLY A C 1
ATOM 2371 O O . GLY A 1 321 ? 13.254 5.196 -36.121 1.00 88.44 321 GLY A O 1
ATOM 2372 N N . ARG A 1 322 ? 14.932 6.174 -37.248 1.00 91.25 322 ARG A N 1
ATOM 2373 C CA . ARG A 1 322 ? 15.663 4.935 -37.561 1.00 91.25 322 ARG A CA 1
ATOM 2374 C C . ARG A 1 322 ? 17.117 5.025 -37.139 1.00 91.25 322 ARG A C 1
ATOM 2376 O O . ARG A 1 322 ? 17.739 6.075 -37.321 1.00 91.25 322 ARG A O 1
ATOM 2383 N N . CYS A 1 323 ? 17.668 3.923 -36.639 1.00 91.00 323 CYS A N 1
ATOM 2384 C CA . CYS A 1 323 ? 19.093 3.858 -36.374 1.00 91.00 323 CYS A CA 1
ATOM 2385 C C . CYS A 1 323 ? 19.852 3.765 -37.695 1.00 91.00 323 CYS A C 1
ATOM 2387 O O . CYS A 1 323 ? 19.654 2.856 -38.500 1.00 91.00 323 CYS A O 1
ATOM 2389 N N . ARG A 1 324 ? 20.701 4.761 -37.944 1.00 89.50 324 ARG A N 1
ATOM 2390 C CA . ARG A 1 324 ? 21.578 4.808 -39.110 1.00 89.50 324 ARG A CA 1
ATOM 2391 C C . ARG A 1 324 ? 23.011 4.682 -38.644 1.00 89.50 324 ARG A C 1
ATOM 2393 O O . ARG A 1 324 ? 23.428 5.379 -37.727 1.00 89.50 324 ARG A O 1
ATOM 2400 N N . GLY A 1 325 ? 23.747 3.795 -39.288 1.00 88.19 325 GLY A N 1
ATOM 2401 C CA . GLY A 1 325 ? 25.174 3.618 -39.089 1.00 88.19 325 GLY A CA 1
ATOM 2402 C C . GLY A 1 325 ? 25.879 3.459 -40.417 1.00 88.19 325 GLY A C 1
ATOM 2403 O O . GLY A 1 325 ? 25.257 3.519 -41.480 1.00 88.19 325 GLY A O 1
ATOM 2404 N N . CYS A 1 326 ? 27.175 3.227 -40.316 1.00 86.19 326 CYS A N 1
ATOM 2405 C CA . CYS A 1 326 ? 28.030 2.938 -41.448 1.00 86.19 326 CYS A CA 1
ATOM 2406 C C . CYS A 1 326 ? 28.475 1.480 -41.434 1.00 86.19 326 CYS A C 1
ATOM 2408 O O . CYS A 1 326 ? 28.438 0.822 -40.391 1.00 86.19 326 CYS A O 1
ATOM 2410 N N . ASP A 1 327 ? 28.913 0.998 -42.595 1.00 85.88 327 ASP A N 1
ATOM 2411 C CA . ASP A 1 327 ? 29.544 -0.312 -42.709 1.00 85.88 327 ASP A CA 1
ATOM 2412 C C . ASP A 1 327 ? 30.790 -0.400 -41.817 1.00 85.88 327 ASP A C 1
ATOM 2414 O O . ASP A 1 327 ? 31.397 0.607 -41.431 1.00 85.88 327 ASP A O 1
ATOM 2418 N N . ALA A 1 328 ? 31.185 -1.630 -41.486 1.00 82.56 328 ALA A N 1
ATOM 2419 C CA . ALA A 1 328 ? 32.350 -1.879 -40.649 1.00 82.56 328 ALA A CA 1
ATOM 2420 C C . ALA A 1 328 ? 33.593 -1.156 -41.201 1.00 82.56 328 ALA A C 1
ATOM 2422 O O . ALA A 1 328 ? 33.957 -1.311 -42.366 1.00 82.56 328 ALA A O 1
ATOM 2423 N N . GLY A 1 329 ? 34.250 -0.373 -40.341 1.00 81.56 329 GLY A N 1
ATOM 2424 C CA . GLY A 1 329 ? 35.424 0.423 -40.706 1.00 81.56 329 GLY A CA 1
ATOM 2425 C C . GLY A 1 329 ? 35.129 1.862 -41.137 1.00 81.56 329 GLY A C 1
ATOM 2426 O O . GLY A 1 329 ? 36.075 2.568 -41.463 1.00 81.56 329 GLY A O 1
ATOM 2427 N N . TYR A 1 330 ? 33.872 2.313 -41.100 1.00 84.44 330 TYR A N 1
ATOM 2428 C CA . TYR A 1 330 ? 33.475 3.701 -41.359 1.00 84.44 330 TYR A CA 1
ATOM 2429 C C . TYR A 1 330 ? 32.834 4.348 -40.121 1.00 84.44 330 TYR A C 1
ATOM 2431 O O . TYR A 1 330 ? 32.265 3.670 -39.262 1.00 84.44 330 TYR A O 1
ATOM 2439 N N . ILE A 1 331 ? 32.925 5.674 -40.034 1.00 83.94 331 ILE A N 1
ATOM 2440 C CA . ILE A 1 331 ? 32.352 6.506 -38.970 1.00 83.94 331 ILE A CA 1
ATOM 2441 C C . ILE A 1 331 ? 31.253 7.364 -39.584 1.00 83.94 331 ILE A C 1
ATOM 2443 O O . ILE A 1 331 ? 31.451 7.962 -40.639 1.00 83.94 331 ILE A O 1
ATOM 2447 N N . LEU A 1 332 ? 30.100 7.437 -38.922 1.00 84.75 332 LEU A N 1
ATOM 2448 C CA . LEU A 1 332 ? 29.036 8.343 -39.333 1.00 84.75 332 LEU A CA 1
ATOM 2449 C C . LEU A 1 332 ? 29.378 9.767 -38.887 1.00 84.75 332 LEU A C 1
ATOM 2451 O O . LEU A 1 332 ? 29.516 10.024 -37.691 1.00 84.75 332 LEU A O 1
ATOM 2455 N N . GLY A 1 333 ? 29.533 10.668 -39.850 1.00 79.88 333 GLY A N 1
ATOM 2456 C CA . GLY A 1 333 ? 29.829 12.069 -39.598 1.00 79.88 333 GLY A CA 1
ATOM 2457 C C . GLY A 1 333 ? 28.614 12.876 -39.151 1.00 79.88 333 GLY A C 1
ATOM 2458 O O . GLY A 1 333 ? 27.467 12.439 -39.264 1.00 79.88 333 GLY A O 1
ATOM 2459 N N . GLU A 1 334 ? 28.867 14.097 -38.679 1.00 79.88 334 GLU A N 1
ATOM 2460 C CA . GLU A 1 334 ? 27.828 15.089 -38.355 1.00 79.88 334 GLU A CA 1
ATOM 2461 C C . GLU A 1 334 ? 26.955 15.447 -39.573 1.00 79.88 334 GLU A C 1
ATOM 2463 O O . GLU A 1 334 ? 25.800 15.840 -39.426 1.00 79.88 334 GLU A O 1
ATOM 2468 N N . ASP A 1 335 ? 27.483 15.252 -40.784 1.00 81.94 335 ASP A N 1
ATOM 2469 C CA . ASP A 1 335 ? 26.790 15.409 -42.067 1.00 81.94 335 ASP A CA 1
ATOM 2470 C C . ASP A 1 335 ? 25.915 14.202 -42.455 1.00 81.94 335 ASP A C 1
ATOM 2472 O O . ASP A 1 335 ? 25.322 14.184 -43.537 1.00 81.94 335 ASP A O 1
ATOM 2476 N N . LEU A 1 336 ? 25.813 13.199 -41.576 1.00 82.44 336 LEU A N 1
ATOM 2477 C CA . LEU A 1 336 ? 25.098 11.940 -41.787 1.00 82.44 336 LEU A CA 1
ATOM 2478 C C . LEU A 1 336 ? 25.649 11.097 -42.951 1.00 82.44 336 LEU A C 1
ATOM 2480 O O . LEU A 1 336 ? 24.931 10.243 -43.485 1.00 82.44 336 LEU A O 1
ATOM 2484 N N . GLN A 1 337 ? 26.911 11.312 -43.333 1.00 83.94 337 GLN A N 1
ATOM 2485 C CA . GLN A 1 337 ? 27.625 10.499 -44.317 1.00 83.94 337 GLN A CA 1
ATOM 2486 C C . GLN A 1 337 ? 28.668 9.605 -43.648 1.00 83.94 337 GLN A C 1
ATOM 2488 O O . GLN A 1 337 ? 29.112 9.852 -42.529 1.00 83.94 337 GLN A O 1
ATOM 2493 N N . CYS A 1 338 ? 29.037 8.525 -44.330 1.00 86.38 338 CYS A N 1
ATOM 2494 C CA . CYS A 1 338 ? 30.022 7.578 -43.832 1.00 86.38 338 CYS A CA 1
ATOM 2495 C C . CYS A 1 338 ? 31.420 7.975 -44.282 1.00 86.38 338 CYS A C 1
ATOM 2497 O O . CYS A 1 338 ? 31.718 7.981 -45.473 1.00 86.38 338 CYS A O 1
ATOM 2499 N N . HIS A 1 339 ? 32.281 8.253 -43.312 1.00 84.56 339 HIS A N 1
ATOM 2500 C CA . HIS A 1 339 ? 33.655 8.686 -43.518 1.00 84.56 339 HIS A CA 1
ATOM 2501 C C . HIS A 1 339 ? 34.633 7.606 -43.078 1.00 84.56 339 HIS A C 1
ATOM 2503 O O . HIS A 1 339 ? 34.361 6.843 -42.149 1.00 84.56 339 HIS A O 1
ATOM 2509 N N . GLN A 1 340 ? 35.795 7.543 -43.722 1.00 87.31 340 GLN A N 1
ATOM 2510 C CA . GLN A 1 340 ? 36.872 6.691 -43.227 1.00 87.31 340 GLN A CA 1
ATOM 2511 C C . GLN A 1 340 ? 37.496 7.303 -41.958 1.00 87.31 340 GLN A C 1
ATOM 2513 O O . GLN A 1 340 ? 37.744 8.513 -41.924 1.00 87.31 340 GLN A O 1
ATOM 2518 N N . PRO A 1 341 ? 37.780 6.488 -40.926 1.00 90.12 341 PRO A N 1
ATOM 2519 C CA . PRO A 1 341 ? 38.512 6.919 -39.747 1.00 90.12 341 PRO A CA 1
ATOM 2520 C C . PRO A 1 341 ? 39.865 7.537 -40.106 1.00 90.12 341 PRO A C 1
ATOM 2522 O O . PRO A 1 341 ? 40.588 7.027 -40.962 1.00 90.12 341 PRO A O 1
ATOM 2525 N N . CYS A 1 342 ? 40.246 8.593 -39.395 1.00 91.50 342 CYS A N 1
ATOM 2526 C CA . CYS A 1 342 ? 41.542 9.236 -39.501 1.00 91.50 342 CYS A CA 1
ATOM 2527 C C . CYS A 1 342 ? 42.218 9.342 -38.136 1.00 91.50 342 CYS A C 1
ATOM 2529 O O . CYS A 1 342 ? 41.776 10.081 -37.257 1.00 91.50 342 CYS A O 1
ATOM 2531 N N . GLY A 1 343 ? 43.308 8.593 -37.959 1.00 88.19 343 GLY A N 1
ATOM 2532 C CA . GLY A 1 343 ? 44.148 8.607 -36.757 1.00 88.19 343 GLY A CA 1
ATOM 2533 C C . GLY A 1 343 ? 43.564 7.841 -35.571 1.00 88.19 343 GLY A C 1
ATOM 2534 O O . GLY A 1 343 ? 44.294 7.109 -34.909 1.00 88.19 343 GLY A O 1
ATOM 2535 N N . THR A 1 344 ? 42.257 7.950 -35.331 1.00 84.00 344 THR A N 1
ATOM 2536 C CA . THR A 1 344 ? 41.529 7.207 -34.290 1.00 84.00 344 THR A CA 1
ATOM 2537 C C . THR A 1 344 ? 40.284 6.537 -34.872 1.00 84.00 344 THR A C 1
ATOM 2539 O O . THR A 1 344 ? 39.851 6.866 -35.973 1.00 84.00 344 THR A O 1
ATOM 2542 N N . THR A 1 345 ? 39.668 5.623 -34.119 1.00 81.25 345 THR A N 1
ATOM 2543 C CA . THR A 1 345 ? 38.401 4.971 -34.499 1.00 81.25 345 THR A CA 1
ATOM 2544 C C . THR A 1 345 ? 37.173 5.876 -34.351 1.00 81.25 345 THR A C 1
ATOM 2546 O O . THR A 1 345 ? 36.065 5.432 -34.633 1.00 81.25 345 THR A O 1
ATOM 2549 N N . THR A 1 346 ? 37.344 7.119 -33.889 1.00 80.25 346 THR A N 1
ATOM 2550 C CA . THR A 1 346 ? 36.252 8.073 -33.621 1.00 80.25 346 THR A CA 1
ATOM 2551 C C . THR A 1 346 ? 36.451 9.430 -34.300 1.00 80.25 346 THR A C 1
ATOM 2553 O O . THR A 1 346 ? 35.656 10.339 -34.087 1.00 80.25 346 THR A O 1
ATOM 2556 N N . SER A 1 347 ? 37.507 9.603 -35.095 1.00 86.19 347 SER A N 1
ATOM 2557 C CA . SER A 1 347 ? 37.826 10.859 -35.784 1.00 86.19 347 SER A CA 1
ATOM 2558 C C . SER A 1 347 ? 37.847 10.645 -37.290 1.00 86.19 347 SER A C 1
ATOM 2560 O O . SER A 1 347 ? 38.296 9.603 -37.750 1.00 86.19 347 SER A O 1
ATOM 2562 N N . TYR A 1 348 ? 37.388 11.630 -38.057 1.00 89.25 348 TYR A N 1
ATOM 2563 C CA . TYR A 1 348 ? 37.413 11.639 -39.520 1.00 89.25 348 TYR A CA 1
ATOM 2564 C C . TYR A 1 348 ? 37.684 13.065 -40.020 1.00 89.25 348 TYR A C 1
ATOM 2566 O O . TYR A 1 348 ? 37.647 14.019 -39.240 1.00 89.25 348 TYR A O 1
ATOM 2574 N N . CYS A 1 349 ? 38.000 13.211 -41.306 1.00 89.44 349 CYS A N 1
ATOM 2575 C CA . CYS A 1 349 ? 38.311 14.508 -41.901 1.00 89.44 349 CYS A CA 1
ATOM 2576 C C . CYS A 1 349 ? 37.072 15.156 -42.521 1.00 89.44 349 CYS A C 1
ATOM 2578 O O . CYS A 1 349 ? 36.288 14.479 -43.175 1.00 89.44 349 CYS A O 1
ATOM 2580 N N . THR A 1 350 ? 36.907 16.464 -42.319 1.00 86.88 350 THR A N 1
ATOM 2581 C CA . THR A 1 350 ? 35.775 17.249 -42.834 1.00 86.88 350 THR A CA 1
ATOM 2582 C C . THR A 1 350 ? 36.203 18.188 -43.968 1.00 86.88 350 THR A C 1
ATOM 2584 O O . THR A 1 350 ? 37.376 18.569 -44.076 1.00 86.88 350 THR A O 1
ATOM 2587 N N . GLY A 1 351 ? 35.245 18.582 -44.814 1.00 83.62 351 GLY A N 1
ATOM 2588 C CA . GLY A 1 351 ? 35.493 19.453 -45.970 1.00 83.62 351 GLY A CA 1
ATOM 2589 C C . GLY A 1 351 ? 36.438 18.810 -46.988 1.00 83.62 351 GLY A C 1
ATOM 2590 O O . GLY A 1 351 ? 36.375 17.606 -47.215 1.00 83.62 351 GLY A O 1
ATOM 2591 N N . ASP A 1 352 ? 37.360 19.598 -47.545 1.00 81.56 352 ASP A N 1
ATOM 2592 C CA . ASP A 1 352 ? 38.357 19.132 -48.527 1.00 81.56 352 ASP A CA 1
ATOM 2593 C C . ASP A 1 352 ? 39.610 18.511 -47.876 1.00 81.56 352 ASP A C 1
ATOM 2595 O O . ASP A 1 352 ? 40.676 18.401 -48.489 1.00 81.56 352 ASP A O 1
ATOM 2599 N N . SER A 1 353 ? 39.525 18.156 -46.592 1.00 86.56 353 SER A N 1
ATOM 2600 C CA . SER A 1 353 ? 40.656 17.621 -45.838 1.00 86.56 353 SER A CA 1
ATOM 2601 C C . SER A 1 353 ? 40.848 16.133 -46.120 1.00 86.56 353 SER A C 1
ATOM 2603 O O . SER A 1 353 ? 39.911 15.348 -46.010 1.00 86.56 353 SER A O 1
ATOM 2605 N N . VAL A 1 354 ? 42.083 15.717 -46.394 1.00 86.44 354 VAL A N 1
ATOM 2606 C CA . VAL A 1 354 ? 42.436 14.309 -46.633 1.00 86.44 354 VAL A CA 1
ATOM 2607 C C . VAL A 1 354 ? 43.176 13.749 -45.422 1.00 86.44 354 VAL A C 1
ATOM 2609 O O . VAL A 1 354 ? 44.014 14.429 -44.821 1.00 86.44 354 VAL A O 1
ATOM 2612 N N . CYS A 1 355 ? 42.880 12.500 -45.057 1.00 88.81 355 CYS A N 1
ATOM 2613 C CA . CYS A 1 355 ? 43.596 11.817 -43.988 1.00 88.81 355 CYS A CA 1
ATOM 2614 C C . CYS A 1 355 ? 44.975 11.347 -44.461 1.00 88.81 355 CYS A C 1
ATOM 2616 O O . CYS A 1 355 ? 45.077 10.470 -45.315 1.00 88.81 355 CYS A O 1
ATOM 2618 N N . ILE A 1 356 ? 46.042 11.890 -43.875 1.00 87.19 356 ILE A N 1
ATOM 2619 C CA . ILE A 1 356 ? 47.424 11.513 -44.188 1.00 87.19 356 ILE A CA 1
ATOM 2620 C C . ILE A 1 356 ? 48.139 11.188 -42.879 1.00 87.19 356 ILE A C 1
ATOM 2622 O O . ILE A 1 356 ? 48.273 12.048 -42.009 1.00 87.19 356 ILE A O 1
ATOM 2626 N N . ASN A 1 357 ? 48.607 9.944 -42.730 1.00 87.88 357 ASN A N 1
ATOM 2627 C CA . ASN A 1 357 ? 49.282 9.449 -41.520 1.00 87.88 357 ASN A CA 1
ATOM 2628 C C . ASN A 1 357 ? 48.491 9.715 -40.224 1.00 87.88 357 ASN A C 1
ATOM 2630 O O . ASN A 1 357 ? 49.057 10.085 -39.198 1.00 87.88 357 ASN A O 1
ATOM 2634 N N . GLY A 1 358 ? 47.166 9.562 -40.288 1.00 88.06 358 GLY A N 1
ATOM 2635 C CA . GLY A 1 358 ? 46.279 9.779 -39.147 1.00 88.06 358 GLY A CA 1
ATOM 2636 C C . GLY A 1 358 ? 46.027 11.246 -38.787 1.00 88.06 358 GLY A C 1
ATOM 2637 O O . GLY A 1 358 ? 45.480 11.517 -37.723 1.00 88.06 358 GLY A O 1
ATOM 2638 N N . GLN A 1 359 ? 46.409 12.191 -39.649 1.00 90.81 359 GLN A N 1
ATOM 2639 C CA . GLN A 1 359 ? 46.130 13.615 -39.480 1.00 90.81 359 GLN A CA 1
ATOM 2640 C C . GLN A 1 359 ? 45.320 14.144 -40.661 1.00 90.81 359 GLN A C 1
ATOM 2642 O O . GLN A 1 359 ? 45.665 13.898 -41.817 1.00 90.81 359 GLN A O 1
ATOM 2647 N N . CYS A 1 360 ? 44.278 14.917 -40.370 1.00 91.50 360 CYS A N 1
ATOM 2648 C CA . CYS A 1 360 ? 43.534 15.631 -41.398 1.00 91.50 360 CYS A CA 1
ATOM 2649 C C . CYS A 1 360 ? 44.352 16.811 -41.907 1.00 91.50 360 CYS A C 1
ATOM 2651 O O . CYS A 1 360 ? 44.793 17.656 -41.126 1.00 91.50 360 CYS A O 1
ATOM 2653 N N . ARG A 1 361 ? 44.571 16.855 -43.221 1.00 91.56 361 ARG A N 1
ATOM 2654 C CA . ARG A 1 361 ? 45.311 17.932 -43.877 1.00 91.56 361 ARG A CA 1
ATOM 2655 C C . ARG A 1 361 ? 44.472 18.551 -44.976 1.00 91.56 361 ARG A C 1
ATOM 2657 O O . ARG A 1 361 ? 43.931 17.842 -45.817 1.00 91.56 361 ARG A O 1
ATOM 2664 N N . THR A 1 362 ? 44.440 19.874 -44.989 1.00 92.06 362 THR A N 1
ATOM 2665 C CA . THR A 1 362 ? 43.807 20.688 -46.029 1.00 92.06 362 THR A CA 1
ATOM 2666 C C . THR A 1 362 ? 44.889 21.458 -46.771 1.00 92.06 362 THR A C 1
ATOM 2668 O O . THR A 1 362 ? 45.923 21.803 -46.191 1.00 92.06 362 THR A O 1
ATOM 2671 N N . CYS A 1 363 ? 44.658 21.748 -48.046 1.00 90.50 363 CYS A N 1
ATOM 2672 C CA . CYS A 1 363 ? 45.521 22.656 -48.784 1.00 90.50 363 CYS A CA 1
ATOM 2673 C C . CYS A 1 363 ? 45.226 24.128 -48.453 1.00 90.50 363 CYS A C 1
ATOM 2675 O O . CYS A 1 363 ? 44.098 24.462 -48.085 1.00 90.50 363 CYS A O 1
ATOM 2677 N N . PRO A 1 364 ? 46.221 25.029 -48.574 1.00 89.25 364 PRO A N 1
ATOM 2678 C CA . PRO A 1 364 ? 45.975 26.465 -48.524 1.00 89.25 364 PRO A CA 1
ATOM 2679 C C . PRO A 1 364 ? 44.926 26.892 -49.559 1.00 89.25 364 PRO A C 1
ATOM 2681 O O . PRO A 1 364 ? 44.775 26.250 -50.599 1.00 89.25 364 PRO A O 1
ATOM 2684 N N . SER A 1 365 ? 44.233 28.002 -49.297 1.00 89.44 365 SER A N 1
ATOM 2685 C CA . SER A 1 365 ? 43.218 28.536 -50.214 1.00 89.44 365 SER A CA 1
ATOM 2686 C C . SER A 1 365 ? 43.775 28.708 -51.634 1.00 89.44 365 SER A C 1
ATOM 2688 O O . SER A 1 365 ? 44.857 29.270 -51.815 1.00 89.44 365 SER A O 1
ATOM 2690 N N . GLY A 1 366 ? 43.038 28.209 -52.630 1.00 86.88 366 GLY A N 1
ATOM 2691 C CA . GLY A 1 366 ? 43.440 28.222 -54.039 1.00 86.88 366 GLY A CA 1
ATOM 2692 C C . GLY A 1 366 ? 44.312 27.043 -54.485 1.00 86.88 366 GLY A C 1
ATOM 2693 O O . GLY A 1 366 ? 44.760 27.053 -55.626 1.00 86.88 366 GLY A O 1
ATOM 2694 N N . TYR A 1 367 ? 44.550 26.040 -53.633 1.00 89.50 367 TYR A N 1
ATOM 2695 C CA . TYR A 1 367 ? 45.287 24.821 -53.978 1.00 89.50 367 TYR A CA 1
ATOM 2696 C C . TYR A 1 367 ? 44.403 23.573 -53.824 1.00 89.50 367 TYR A C 1
ATOM 2698 O O . TYR A 1 367 ? 43.577 23.502 -52.917 1.00 89.50 367 TYR A O 1
ATOM 2706 N N . THR A 1 368 ? 44.626 22.562 -54.665 1.00 87.12 368 THR A N 1
ATOM 2707 C CA . THR A 1 368 ? 43.956 21.252 -54.619 1.00 87.12 368 THR A CA 1
ATOM 2708 C C . THR A 1 368 ? 44.946 20.162 -54.210 1.00 87.12 368 THR A C 1
ATOM 2710 O O . THR A 1 368 ? 46.107 20.183 -54.627 1.00 87.12 368 THR A O 1
ATOM 2713 N N . MET A 1 369 ? 44.506 19.203 -53.391 1.00 86.19 369 MET A N 1
ATOM 2714 C CA . MET A 1 369 ? 45.326 18.056 -52.991 1.00 86.19 369 MET A CA 1
ATOM 2715 C C . MET A 1 369 ? 45.453 17.066 -54.157 1.00 86.19 369 MET A C 1
ATOM 2717 O O . MET A 1 369 ? 44.453 16.542 -54.644 1.00 86.19 369 MET A O 1
ATOM 2721 N N . GLY A 1 370 ? 46.679 16.811 -54.608 1.00 84.19 370 GLY A N 1
ATOM 2722 C CA . GLY A 1 370 ? 46.976 15.806 -55.622 1.00 84.19 370 GLY A CA 1
ATOM 2723 C C . GLY A 1 370 ? 47.036 14.381 -55.052 1.00 84.19 370 GLY A C 1
ATOM 2724 O O . GLY A 1 370 ? 47.082 14.189 -53.834 1.00 84.19 370 GLY A O 1
ATOM 2725 N N . PRO A 1 371 ? 47.080 13.358 -55.925 1.00 84.44 371 PRO A N 1
ATOM 2726 C CA . PRO A 1 371 ? 47.133 11.949 -55.520 1.00 84.44 371 PRO A CA 1
ATOM 2727 C C . PRO A 1 371 ? 48.419 11.558 -54.769 1.00 84.44 371 PRO A C 1
ATOM 2729 O O . PRO A 1 371 ? 48.465 10.503 -54.145 1.00 84.44 371 PRO A O 1
ATOM 2732 N N . ASP A 1 372 ? 49.461 12.390 -54.809 1.00 89.19 372 ASP A N 1
ATOM 2733 C CA . ASP A 1 372 ? 50.706 12.227 -54.050 1.00 89.19 372 ASP A CA 1
ATOM 2734 C C . ASP A 1 372 ? 50.689 12.959 -52.692 1.00 89.19 372 ASP A C 1
ATOM 2736 O O . ASP A 1 372 ? 51.724 13.071 -52.029 1.00 89.19 372 ASP A O 1
ATOM 2740 N N . TYR A 1 373 ? 49.517 13.455 -52.279 1.00 87.00 373 TYR A N 1
ATOM 2741 C CA . TYR A 1 373 ? 49.294 14.181 -51.030 1.00 87.00 373 TYR A CA 1
ATOM 2742 C C . TYR A 1 373 ? 50.023 15.530 -50.935 1.00 87.00 373 TYR A C 1
ATOM 2744 O O . TYR A 1 373 ? 50.329 16.006 -49.834 1.00 87.00 373 TYR A O 1
ATOM 2752 N N . ARG A 1 374 ? 50.309 16.161 -52.080 1.00 88.50 374 ARG A N 1
ATOM 2753 C CA . ARG A 1 374 ? 50.828 17.532 -52.160 1.00 88.50 374 ARG A CA 1
ATOM 2754 C C . ARG A 1 374 ? 49.766 18.500 -52.665 1.00 88.50 374 ARG A C 1
ATOM 2756 O O . ARG A 1 374 ? 48.840 18.121 -53.372 1.00 88.50 374 ARG A O 1
ATOM 2763 N N . CYS A 1 375 ? 49.916 19.768 -52.300 1.00 90.56 375 CYS A N 1
ATOM 2764 C CA . CYS A 1 375 ? 49.018 20.834 -52.728 1.00 90.56 375 CYS A CA 1
ATOM 2765 C C . CYS A 1 375 ? 49.499 21.450 -54.041 1.00 90.56 375 CYS A C 1
ATOM 2767 O O . CYS A 1 375 ? 50.640 21.908 -54.124 1.00 90.56 375 CYS A O 1
ATOM 2769 N N . TYR A 1 376 ? 48.615 21.512 -55.032 1.00 88.81 376 TYR A N 1
ATOM 2770 C CA . TYR A 1 376 ? 48.877 22.078 -56.354 1.00 88.81 376 TYR A CA 1
ATOM 2771 C C . TYR A 1 376 ? 47.966 23.266 -56.621 1.00 88.81 376 TYR A C 1
ATOM 2773 O O . TYR A 1 376 ? 46.794 23.233 -56.256 1.00 88.81 376 TYR A O 1
ATOM 2781 N N . LEU A 1 377 ? 48.492 24.299 -57.275 1.00 89.00 377 LEU A N 1
ATOM 2782 C CA . LEU A 1 377 ? 47.640 25.306 -57.902 1.00 89.00 377 LEU A CA 1
ATOM 2783 C C . LEU A 1 377 ? 46.880 24.636 -59.062 1.00 89.00 377 LEU A C 1
ATOM 2785 O O . LEU A 1 377 ? 47.509 23.858 -59.787 1.00 89.00 377 LEU A O 1
ATOM 2789 N N . PRO A 1 378 ? 45.565 24.874 -59.186 1.00 77.50 378 PRO A N 1
ATOM 2790 C CA . PRO A 1 378 ? 44.735 24.295 -60.237 1.00 77.50 378 PRO A CA 1
ATOM 2791 C C . PRO A 1 378 ? 45.172 24.697 -61.649 1.00 77.50 378 PRO A C 1
ATOM 2793 O O . PRO A 1 378 ? 45.764 25.792 -61.813 1.00 77.50 378 PRO A O 1
#

Sequence (378 aa):
MAKFCPECGKSISDSLNYCPSCGVRLDAVIRRQGGRGADAAAPVRQGPAPPARGSASPAGIPFVVYGVVIALVTILVVIAAVIFVPSVNEPVMGILTAPLDISSAVGGGPAAPPPLATATTVPVESQRTKNARMLREMVEEYHAGHTYIGDDVFDCEKMATDVWNMVVTKGINATIQIGNVKSEAATMKDADHAWVLAEIAPGDWIALETTGGYLVCADRAICSVNNTLYFRGWSYRNPREYQDALENLRHPCPAGYVYGQDMVCHEACGGSHYCSNNSVCVNGQCRGCESGYVLGDDMKCHKACESPTTYCTGNTVCVSGRCRGCDAGYILGEDLQCHQPCGTTTSYCTGDSVCINGQCRTCPSGYTMGPDYRCYLP

Foldseek 3Di:
DFDADPPPRHTDDPPDQADPVPGDGPVVVCVVPVVDDDDDDDDDDDDDDDDDDDDDDDDDDDPVVVVVVVVVVVVVVVVCVVVPPPPPDDDDDDDDDDDDDDDDDDDDDDDDDDPDDPPPPPPPDDLLNVLLVVLLCLLQVLLVVDDDPDDAQVSQLVLQQVSCVVQVVVVWQKKKFWADQVDGDPDSLSTGHIWMWTDSDVVRIWTRRNNVSFIEDPDVVRGPHHGCRSVDHDIGRHSVRVVQVVLCVVQVDPPQWEQDPVRDTDGQQAPRDHADDLWDRDNSDTDADDQQWHQDPVRDTAGQALDRHDHADDQWHHDPRHTDADDPQWHQDPVRDTAHQALDSHDGEDDLWDRDNRDTDDDDPQWHQDPVRDTHRD